Protein AF-0000000075406454 (afdb_homodimer)

Foldseek 3Di:
DLVVVLCVLLVVLVVLVVCQVVPPPDPDPRDPVSVVSNVVSVVVNVVSVVVVVVVCVVFFWDWDADLVRVLVVVLVVLLDDAAKEWEEAPPVSCPDPSSLVSLLVCLLVLRYEYEYADDDPSNVVSVVSHYHYFHCVVVVDDDPWTKMWGNPPDQFIKMWTWDDDPNIITIGMDTPPPDCPVVVVNVVRVVRSVVRVVVVVVVVVVPPDPD/DLVVVLCVLLVVLVVLVVCQVVPPPPPDPQDPVSVVSNVVSVVVNVVSVVVVVVVCVVFFWDWDADLVRVLVVVLVVLLDDAAKEWEEAAPVSCPDPSSLVSLLVCLLVLRYEYEYADDDPSNVVSVVSHYHYFHCVVVVDDDPWTKMWGNPPDQFIKMWTWDDDPNIIIIGMDTPPPDCPVVVVNVVRVVRSVVRVVVVVVVVVVPPDPD

Solvent-accessible surface area (backbone atoms only — not comparable to full-atom values): 22597 Å² total; per-residue (Å²): 111,65,54,62,49,42,49,50,45,44,52,49,35,49,51,49,50,48,46,53,57,65,69,41,59,91,84,64,71,78,50,70,65,57,51,48,51,49,50,50,40,49,49,50,49,49,48,49,49,48,49,54,40,48,53,47,59,68,65,47,54,47,73,32,92,43,72,65,50,46,41,54,48,49,46,58,56,67,64,47,76,63,29,33,39,40,37,40,66,73,64,77,74,50,85,37,70,67,44,44,49,53,51,45,54,33,5,57,68,59,25,30,34,39,37,26,36,60,90,48,73,66,55,54,55,31,37,75,43,45,21,46,78,39,65,42,53,89,61,77,55,82,67,79,54,34,37,36,34,35,25,57,97,45,84,79,16,32,29,38,34,55,43,70,55,96,87,34,40,31,34,39,70,36,41,50,90,76,40,71,55,32,43,43,51,50,36,44,50,49,51,52,52,43,50,49,50,52,54,52,51,52,56,51,60,68,64,50,75,86,120,112,64,50,64,50,41,48,50,45,43,51,50,36,48,50,48,48,48,46,54,57,66,70,41,59,90,84,63,70,78,50,71,64,57,51,48,52,50,50,50,38,49,48,50,48,50,50,47,50,50,50,53,40,47,51,47,58,69,65,48,55,47,75,32,91,44,68,64,49,45,42,53,48,49,46,59,56,68,63,49,74,64,29,31,40,38,39,39,64,75,63,78,75,49,86,37,71,68,46,45,50,52,50,44,54,33,6,58,67,61,23,30,32,40,37,26,37,59,90,49,73,66,55,53,55,32,37,74,43,44,21,46,77,37,64,43,54,87,61,77,57,84,67,77,56,34,36,36,33,34,27,58,96,46,84,79,16,33,30,39,35,55,43,73,55,95,87,33,40,31,33,38,70,36,41,52,89,76,41,71,54,31,43,42,52,50,37,43,52,49,50,52,53,43,50,50,52,53,55,53,52,54,55,52,60,68,64,50,74,89,120

pLDDT: mean 78.6, std 18.62, range [38.84, 98.31]

Radius of gyration: 27.61 Å; Cα contacts (8 Å, |Δi|>4): 567; chains: 2; bounding box: 60×100×62 Å

Structure (mmCIF, N/CA/C/O backbone):
data_AF-0000000075406454-model_v1
#
loop_
_entity.id
_entity.type
_entity.pdbx_description
1 polymer 'Uncharacterized protein'
#
loop_
_atom_site.group_PDB
_atom_site.id
_atom_site.type_symbol
_atom_site.label_atom_id
_atom_site.label_alt_id
_atom_site.label_comp_id
_atom_site.label_asym_id
_atom_site.label_entity_id
_atom_site.label_seq_id
_atom_site.pdbx_PDB_ins_code
_atom_site.Cartn_x
_atom_site.Cartn_y
_atom_site.Cartn_z
_atom_site.occupancy
_atom_site.B_iso_or_equiv
_atom_site.auth_seq_id
_atom_site.auth_comp_id
_atom_site.auth_asym_id
_atom_site.auth_atom_id
_atom_site.pdbx_PDB_model_num
ATOM 1 N N . MET A 1 1 ? -9.602 -12.133 -12.688 1 39.09 1 MET A N 1
ATOM 2 C CA . MET A 1 1 ? -10 -12.445 -14.055 1 39.09 1 MET A CA 1
ATOM 3 C C . MET A 1 1 ? -9.297 -13.703 -14.555 1 39.09 1 MET A C 1
ATOM 5 O O . MET A 1 1 ? -9.938 -14.586 -15.133 1 39.09 1 MET A O 1
ATOM 9 N N . LEU A 1 2 ? -8.102 -13.828 -14.031 1 38.84 2 LEU A N 1
ATOM 10 C CA . LEU A 1 2 ? -7.332 -14.961 -14.547 1 38.84 2 LEU A CA 1
ATOM 11 C C . LEU A 1 2 ? -7.789 -16.266 -13.906 1 38.84 2 LEU A C 1
ATOM 13 O O . LEU A 1 2 ? -7.949 -17.281 -14.602 1 38.84 2 LEU A O 1
ATOM 17 N N . PHE A 1 3 ? -8.148 -16.203 -12.664 1 39.97 3 PHE A N 1
ATOM 18 C CA . PHE A 1 3 ? -8.555 -17.422 -11.961 1 39.97 3 PHE A CA 1
ATOM 19 C C . PHE A 1 3 ? -9.883 -17.938 -12.492 1 39.97 3 PHE A C 1
ATOM 21 O O . PHE A 1 3 ? -10.031 -19.141 -12.734 1 39.97 3 PHE A O 1
ATOM 28 N N . MET A 1 4 ? -10.766 -16.984 -12.531 1 40.62 4 MET A N 1
ATOM 29 C CA . MET A 1 4 ? -12.031 -17.438 -13.094 1 40.62 4 MET A CA 1
ATOM 30 C C . MET A 1 4 ? -11.836 -18.047 -14.477 1 40.62 4 MET A C 1
ATOM 32 O O . MET A 1 4 ? -12.484 -19.031 -14.828 1 40.62 4 MET A O 1
ATOM 36 N N . ASN A 1 5 ? -10.898 -17.391 -15.07 1 42.88 5 ASN A N 1
ATOM 37 C CA . ASN A 1 5 ? -10.633 -17.922 -16.406 1 42.88 5 ASN A CA 1
ATOM 38 C C . ASN A 1 5 ? -9.93 -19.266 -16.328 1 42.88 5 ASN A C 1
ATOM 40 O O . ASN A 1 5 ? -10.227 -20.172 -17.125 1 42.88 5 ASN A O 1
ATOM 44 N N . LEU A 1 6 ? -9.195 -19.328 -15.25 1 43.75 6 LEU A N 1
ATOM 45 C CA . LEU A 1 6 ? -8.453 -20.578 -15.109 1 43.75 6 LEU A CA 1
ATOM 46 C C . LEU A 1 6 ? -9.359 -21.703 -14.625 1 43.75 6 LEU A C 1
ATOM 48 O O . LEU A 1 6 ? -9.297 -22.828 -15.141 1 43.75 6 LEU A O 1
ATOM 52 N N . LEU A 1 7 ? -10.133 -21.375 -13.625 1 44.94 7 LEU A N 1
ATOM 53 C CA . LEU A 1 7 ? -11.109 -22.344 -13.148 1 44.94 7 LEU A CA 1
ATOM 54 C C . LEU A 1 7 ? -12.047 -22.766 -14.281 1 44.94 7 LEU A C 1
ATOM 56 O O . LEU A 1 7 ? -12.391 -23.938 -14.398 1 44.94 7 LEU A O 1
ATOM 60 N N . SER A 1 8 ? -12.383 -21.797 -14.906 1 46.22 8 SER A N 1
ATOM 61 C CA . SER A 1 8 ? -13.234 -22.078 -16.047 1 46.22 8 SER A CA 1
ATOM 62 C C . SER A 1 8 ? -12.508 -22.953 -17.062 1 46.22 8 SER A C 1
ATOM 64 O O . SER A 1 8 ? -13.102 -23.875 -17.641 1 46.22 8 SER A O 1
ATOM 66 N N . VAL A 1 9 ? -11.258 -22.641 -17.078 1 46.31 9 VAL A N 1
ATOM 67 C CA . VAL A 1 9 ? -10.492 -23.406 -18.062 1 46.31 9 VAL A CA 1
ATOM 68 C C . VAL A 1 9 ? -10.227 -24.812 -17.547 1 46.31 9 VAL A C 1
ATOM 70 O O . VAL A 1 9 ? -10.422 -25.797 -18.266 1 46.31 9 VAL A O 1
ATOM 73 N N . TYR A 1 10 ? -9.906 -24.859 -16.281 1 48.5 10 TYR A N 1
ATOM 74 C CA . TYR A 1 10 ? -9.625 -26.172 -15.734 1 48.5 10 TYR A CA 1
ATOM 75 C C . TYR A 1 10 ? -10.898 -27 -15.609 1 48.5 10 TYR A C 1
ATOM 77 O O . TYR A 1 10 ? -10.898 -28.203 -15.898 1 48.5 10 TYR A O 1
ATOM 85 N N . GLY A 1 11 ? -11.852 -26.359 -15.055 1 46.59 11 GLY A N 1
ATOM 86 C CA . GLY A 1 11 ? -13.133 -27.062 -15.031 1 46.59 11 GLY A CA 1
ATOM 87 C C . GLY A 1 11 ? -13.562 -27.547 -16.406 1 46.59 11 GLY A C 1
ATOM 88 O O . GLY A 1 11 ? -14.047 -28.672 -16.531 1 46.59 11 GLY A O 1
ATOM 89 N N . SER A 1 12 ? -13.367 -26.688 -17.328 1 46.75 12 SER A N 1
ATOM 90 C CA . SER A 1 12 ? -13.742 -27.047 -18.688 1 46.75 12 SER A CA 1
ATOM 91 C C . SER A 1 12 ? -12.891 -28.203 -19.203 1 46.75 12 SER A C 1
ATOM 93 O O . SER A 1 12 ? -13.406 -29.125 -19.844 1 46.75 12 SER A O 1
ATOM 95 N N . VAL A 1 13 ? -11.672 -28.188 -18.797 1 49.03 13 VAL A N 1
ATOM 96 C CA . VAL A 1 13 ? -10.781 -29.234 -19.266 1 49.03 13 VAL A CA 1
ATOM 97 C C . VAL A 1 13 ? -11.102 -30.547 -18.531 1 49.03 13 VAL A C 1
ATOM 99 O O . VAL A 1 13 ? -11.148 -31.609 -19.156 1 49.03 13 VAL A O 1
ATOM 102 N N . ALA A 1 14 ? -11.328 -30.469 -17.312 1 49.47 14 ALA A N 1
ATOM 103 C CA . ALA A 1 14 ? -11.664 -31.656 -16.531 1 49.47 14 ALA A CA 1
ATOM 104 C C . ALA A 1 14 ? -13 -32.25 -16.984 1 49.47 14 ALA A C 1
ATOM 106 O O . ALA A 1 14 ? -13.148 -33.469 -17.094 1 49.47 14 ALA A O 1
ATOM 107 N N . SER A 1 15 ? -13.922 -31.391 -17.156 1 48.19 15 SER A N 1
ATOM 108 C CA . SER A 1 15 ? -15.203 -31.844 -17.672 1 48.19 15 SER A CA 1
ATOM 109 C C . SER A 1 15 ? -15.047 -32.531 -19.031 1 48.19 15 SER A C 1
ATOM 111 O O . SER A 1 15 ? -15.664 -33.562 -19.281 1 48.19 15 SER A O 1
ATOM 113 N N . LEU A 1 16 ? -14.203 -31.953 -19.781 1 47.03 16 LEU A N 1
ATOM 114 C CA . LEU A 1 16 ? -13.969 -32.531 -21.094 1 47.03 16 LEU A CA 1
ATOM 115 C C . LEU A 1 16 ? -13.25 -33.875 -20.969 1 47.03 16 LEU A C 1
ATOM 117 O O . LEU A 1 16 ? -13.586 -34.844 -21.672 1 47.03 16 LEU A O 1
ATOM 121 N N . ALA A 1 17 ? -12.352 -33.875 -20.078 1 49.5 17 ALA A N 1
ATOM 122 C CA . ALA A 1 17 ? -11.625 -35.125 -19.875 1 49.5 17 ALA A CA 1
ATOM 123 C C . ALA A 1 17 ? -12.539 -36.188 -19.297 1 49.5 17 ALA A C 1
ATOM 125 O O . ALA A 1 17 ? -12.492 -37.344 -19.719 1 49.5 17 ALA A O 1
ATOM 126 N N . GLY A 1 18 ? -13.336 -35.875 -18.359 1 47.28 18 GLY A N 1
ATOM 127 C CA . GLY A 1 18 ? -14.297 -36.812 -17.812 1 47.28 18 GLY A CA 1
ATOM 128 C C . GLY A 1 18 ? -15.305 -37.312 -18.828 1 47.28 18 GLY A C 1
ATOM 129 O O . GLY A 1 18 ? -15.609 -38.5 -18.875 1 47.28 18 GLY A O 1
ATOM 130 N N . LEU A 1 19 ? -15.875 -36.344 -19.531 1 47.38 19 LEU A N 1
ATOM 131 C CA . LEU A 1 19 ? -16.812 -36.719 -20.578 1 47.38 19 LEU A CA 1
ATOM 132 C C . LEU A 1 19 ? -16.141 -37.656 -21.578 1 47.38 19 LEU A C 1
ATOM 134 O O . LEU A 1 19 ? -16.75 -38.625 -22.031 1 47.38 19 LEU A O 1
ATOM 138 N N . ALA A 1 20 ? -14.984 -37.312 -21.828 1 46.97 20 ALA A N 1
ATOM 139 C CA . ALA A 1 20 ? -14.281 -38.156 -22.797 1 46.97 20 ALA A CA 1
ATOM 140 C C . ALA A 1 20 ? -14.086 -39.562 -22.25 1 46.97 20 ALA A C 1
ATOM 142 O O . ALA A 1 20 ? -14.219 -40.531 -22.984 1 46.97 20 ALA A O 1
ATOM 143 N N . ILE A 1 21 ? -13.938 -39.625 -21.016 1 49.31 21 ILE A N 1
ATOM 144 C CA . ILE A 1 21 ? -13.742 -40.938 -20.422 1 49.31 21 ILE A CA 1
ATOM 145 C C . ILE A 1 21 ? -15.086 -41.656 -20.312 1 49.31 21 ILE A C 1
ATOM 147 O O . ILE A 1 21 ? -15.18 -42.844 -20.562 1 49.31 21 ILE A O 1
ATOM 151 N N . THR A 1 22 ? -16.094 -40.875 -19.891 1 46.28 22 THR A N 1
ATOM 152 C CA . THR A 1 22 ? -17.391 -41.5 -19.672 1 46.28 22 THR A CA 1
ATOM 153 C C . THR A 1 22 ? -18.016 -41.938 -21 1 46.28 22 THR A C 1
ATOM 155 O O . THR A 1 22 ? -18.703 -42.969 -21.078 1 46.28 22 THR A O 1
ATOM 158 N N . PHE A 1 23 ? -18.031 -40.969 -21.875 1 46.34 23 PHE A N 1
ATOM 159 C CA . PHE A 1 23 ? -18.672 -41.312 -23.141 1 46.34 23 PHE A CA 1
ATOM 160 C C . PHE A 1 23 ? -17.828 -42.344 -23.922 1 46.34 23 PHE A C 1
ATOM 162 O O . PHE A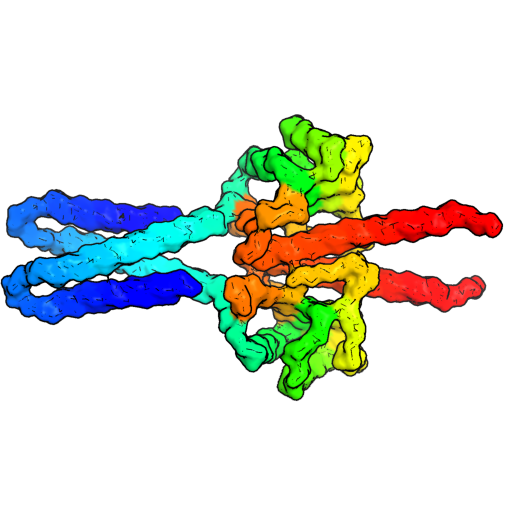 1 23 ? -18.203 -42.75 -25.016 1 46.34 23 PHE A O 1
ATOM 169 N N . ARG A 1 24 ? -16.703 -42.5 -23.375 1 46.84 24 ARG A N 1
ATOM 170 C CA . ARG A 1 24 ? -15.953 -43.5 -24.125 1 46.84 24 ARG A CA 1
ATOM 171 C C . ARG A 1 24 ? -16.562 -44.875 -23.953 1 46.84 24 ARG A C 1
ATOM 173 O O . ARG A 1 24 ? -16.891 -45.281 -22.828 1 46.84 24 ARG A O 1
ATOM 180 N N . GLU A 1 25 ? -17.281 -45.375 -24.922 1 44.94 25 GLU A N 1
ATOM 181 C CA . GLU A 1 25 ? -17.703 -46.781 -25 1 44.94 25 GLU A CA 1
ATOM 182 C C . GLU A 1 25 ? -16.625 -47.719 -24.484 1 44.94 25 GLU A C 1
ATOM 184 O O . GLU A 1 25 ? -15.43 -47.469 -24.703 1 44.94 25 GLU A O 1
ATOM 189 N N . GLN A 1 26 ? -16.781 -48.562 -23.578 1 43.31 26 GLN A N 1
ATOM 190 C CA . GLN A 1 26 ? -16.047 -49.719 -23.125 1 43.31 26 GLN A CA 1
ATOM 191 C C . GLN A 1 26 ? -15.555 -50.562 -24.297 1 43.31 26 GLN A C 1
ATOM 193 O O . GLN A 1 26 ? -16.344 -51 -25.141 1 43.31 26 GLN A O 1
ATOM 198 N N . GLY A 1 27 ? -14.32 -50.438 -24.703 1 52.94 27 GLY A N 1
ATOM 199 C CA . GLY A 1 27 ? -13.648 -51.25 -25.703 1 52.94 27 GLY A CA 1
ATOM 200 C C . GLY A 1 27 ? -13.023 -50.438 -26.828 1 52.94 27 GLY A C 1
ATOM 201 O O . GLY A 1 27 ? -12.266 -50.969 -27.625 1 52.94 27 GLY A O 1
ATOM 202 N N . LYS A 1 28 ? -13.75 -49.281 -27.266 1 56.53 28 LYS A N 1
ATOM 203 C CA . LYS A 1 28 ? -13.227 -48.625 -28.453 1 56.53 28 LYS A CA 1
ATOM 204 C C . LYS A 1 28 ? -12.062 -47.688 -28.094 1 56.53 28 LYS A C 1
ATOM 206 O O . LYS A 1 28 ? -12.117 -47 -27.094 1 56.53 28 LYS A O 1
ATOM 211 N N . PRO A 1 29 ? -10.945 -47.906 -28.688 1 54.34 29 PRO A N 1
ATOM 212 C CA . PRO A 1 29 ? -9.75 -47.062 -28.469 1 54.34 29 PRO A CA 1
ATOM 213 C C . PRO A 1 29 ? -10.016 -45.594 -28.625 1 54.34 29 PRO A C 1
ATOM 215 O O . PRO A 1 29 ? -11.008 -45.188 -29.25 1 54.34 29 PRO A O 1
ATOM 218 N N . PHE A 1 30 ? -9.508 -44.781 -27.891 1 55.56 30 PHE A N 1
ATOM 219 C CA . PHE A 1 30 ? -9.594 -43.344 -28.031 1 55.56 30 PHE A CA 1
ATOM 220 C C . PHE A 1 30 ? -9.398 -42.938 -29.484 1 55.56 30 PHE A C 1
ATOM 222 O O . PHE A 1 30 ? -8.5 -43.406 -30.172 1 55.56 30 PHE A O 1
ATOM 229 N N . SER A 1 31 ? -10.664 -42.438 -30.062 1 56.88 31 SER A N 1
ATOM 230 C CA . SER A 1 31 ? -10.461 -41.906 -31.406 1 56.88 31 SER A CA 1
ATOM 231 C C . SER A 1 31 ? -9.328 -40.875 -31.406 1 56.88 31 SER A C 1
ATOM 233 O O . SER A 1 31 ? -8.969 -40.344 -30.359 1 56.88 31 SER A O 1
ATOM 235 N N . SER A 1 32 ? -8.68 -40.75 -32.469 1 59.66 32 SER A N 1
ATOM 236 C CA . SER A 1 32 ? -7.574 -39.812 -32.656 1 59.66 32 SER A CA 1
ATOM 237 C C . SER A 1 32 ? -7.984 -38.375 -32.281 1 59.66 32 SER A C 1
ATOM 239 O O . SER A 1 32 ? -7.199 -37.625 -31.719 1 59.66 32 SER A O 1
ATOM 241 N N . LEU A 1 33 ? -9.289 -38.094 -32.531 1 59.44 33 LEU A N 1
ATOM 242 C CA . LEU A 1 33 ? -9.766 -36.719 -32.25 1 59.44 33 LEU A CA 1
ATOM 243 C C . LEU A 1 33 ? -9.914 -36.5 -30.766 1 59.44 33 LEU A C 1
ATOM 245 O O . LEU A 1 33 ? -9.57 -35.406 -30.266 1 59.44 33 LEU A O 1
ATOM 249 N N . GLU A 1 34 ? -10.383 -37.531 -30.188 1 59.41 34 GLU A N 1
ATOM 250 C CA . GLU A 1 34 ? -10.547 -37.406 -28.734 1 59.41 34 GLU A CA 1
ATOM 251 C C . GLU A 1 34 ? -9.195 -37.25 -28.047 1 59.41 34 GLU A C 1
ATOM 253 O O . GLU A 1 34 ? -9.055 -36.438 -27.125 1 59.41 34 GLU A O 1
ATOM 258 N N . LEU A 1 35 ? -8.266 -38 -28.547 1 60.62 35 LEU A N 1
ATOM 259 C CA . LEU A 1 35 ? -6.922 -37.906 -27.984 1 60.62 35 LEU A CA 1
ATOM 260 C C . LEU A 1 35 ? -6.324 -36.531 -28.219 1 60.62 35 LEU A C 1
ATOM 262 O O . LEU A 1 35 ? -5.68 -35.969 -27.328 1 60.62 35 LEU A O 1
ATOM 266 N N . ALA A 1 36 ? -6.715 -35.969 -29.359 1 59.19 36 ALA A N 1
ATOM 267 C CA . ALA A 1 36 ? -6.203 -34.625 -29.703 1 59.19 36 ALA A CA 1
ATOM 268 C C . ALA A 1 36 ? -6.805 -33.562 -28.797 1 59.19 36 ALA A C 1
ATOM 270 O O . ALA A 1 36 ? -6.098 -32.656 -28.344 1 59.19 36 ALA A O 1
ATOM 271 N N . LEU A 1 37 ? -7.969 -33.719 -28.5 1 59.19 37 LEU A N 1
ATOM 272 C CA . LEU A 1 37 ? -8.648 -32.75 -27.656 1 59.19 37 LEU A CA 1
ATOM 273 C C . LEU A 1 37 ? -8.133 -32.812 -26.234 1 59.19 37 LEU A C 1
ATOM 275 O O . LEU A 1 37 ? -7.961 -31.781 -25.578 1 59.19 37 LEU A O 1
ATOM 279 N N . TYR A 1 38 ? -7.812 -34 -25.875 1 59.94 38 TYR A N 1
ATOM 280 C CA . TYR A 1 38 ? -7.258 -34.156 -24.531 1 59.94 38 TYR A CA 1
ATOM 281 C C . TYR A 1 38 ? -5.859 -33.562 -24.453 1 59.94 38 TYR A C 1
ATOM 283 O O . TYR A 1 38 ? -5.508 -32.938 -23.453 1 59.94 38 TYR A O 1
ATOM 291 N N . ILE A 1 39 ? -5.141 -33.656 -25.469 1 63.12 39 ILE A N 1
ATOM 292 C CA . ILE A 1 39 ? -3.787 -33.125 -25.5 1 63.12 39 ILE A CA 1
ATOM 293 C C . ILE A 1 39 ? -3.848 -31.594 -25.484 1 63.12 39 ILE A C 1
ATOM 295 O O . ILE A 1 39 ? -3.109 -30.938 -24.75 1 63.12 39 ILE A O 1
ATOM 299 N N . VAL A 1 40 ? -4.82 -31.062 -26.188 1 59.53 40 VAL A N 1
ATOM 300 C CA . VAL A 1 40 ? -4.953 -29.625 -26.25 1 59.53 40 VAL A CA 1
ATOM 301 C C . VAL A 1 40 ? -5.398 -29.078 -24.906 1 59.53 40 VAL A C 1
ATOM 303 O O . VAL A 1 40 ? -4.871 -28.062 -24.422 1 59.53 40 VAL A O 1
ATOM 306 N N . ALA A 1 41 ? -6.309 -29.797 -24.375 1 58.91 41 ALA A N 1
ATOM 307 C CA . ALA A 1 41 ? -6.777 -29.391 -23.062 1 58.91 41 ALA A CA 1
ATOM 308 C C . ALA A 1 41 ? -5.652 -29.453 -22.031 1 58.91 41 ALA A C 1
ATOM 310 O O . ALA A 1 41 ? -5.504 -28.547 -21.203 1 58.91 41 ALA A O 1
ATOM 311 N N . GLY A 1 42 ? -4.902 -30.531 -22.156 1 60.62 42 GLY A N 1
ATOM 312 C CA . GLY A 1 42 ? -3.758 -30.656 -21.266 1 60.62 42 GLY A CA 1
ATOM 313 C C . GLY A 1 42 ? -2.727 -29.562 -21.453 1 60.62 42 GLY A C 1
ATOM 314 O O . GLY A 1 42 ? -2.215 -29 -20.484 1 60.62 42 GLY A O 1
ATOM 315 N N . MET A 1 43 ? -2.516 -29.188 -22.688 1 62.22 43 MET A N 1
ATOM 316 C CA . MET A 1 43 ? -1.542 -28.141 -23 1 62.22 43 MET A CA 1
ATOM 317 C C . MET A 1 43 ? -2.018 -26.781 -22.5 1 62.22 43 MET A C 1
ATOM 319 O O . MET A 1 43 ? -1.229 -26.016 -21.969 1 62.22 43 MET A O 1
ATOM 323 N N . LEU A 1 44 ? -3.256 -26.578 -22.609 1 59.78 44 LEU A N 1
ATOM 324 C CA . LEU A 1 44 ? -3.797 -25.297 -22.156 1 59.78 44 LEU A CA 1
ATOM 325 C C . LEU A 1 44 ? -3.748 -25.188 -20.641 1 59.78 44 LEU A C 1
ATOM 327 O O . LEU A 1 44 ? -3.426 -24.125 -20.109 1 59.78 44 LEU A O 1
ATOM 331 N N . THR A 1 45 ? -4.066 -26.281 -20.078 1 62.72 45 THR A N 1
ATOM 332 C CA . THR A 1 45 ? -3.973 -26.281 -18.625 1 62.72 45 THR A CA 1
ATOM 333 C C . THR A 1 45 ? -2.527 -26.078 -18.172 1 62.72 45 THR A C 1
ATOM 335 O O . THR A 1 45 ? -2.27 -25.375 -17.203 1 62.72 45 THR A O 1
ATOM 338 N N . LEU A 1 46 ? -1.675 -26.703 -18.969 1 61.75 46 LEU A N 1
ATOM 339 C CA . LEU A 1 46 ? -0.258 -26.547 -18.656 1 61.75 46 LEU A CA 1
ATOM 340 C C . LEU A 1 46 ? 0.187 -25.094 -18.844 1 61.75 46 LEU A C 1
ATOM 342 O O . LEU A 1 46 ? 0.888 -24.547 -18 1 61.75 46 LEU A O 1
ATOM 346 N N . LEU A 1 47 ? -0.245 -24.531 -19.875 1 61.72 47 LEU A N 1
ATOM 347 C CA . LEU A 1 47 ? 0.111 -23.141 -20.141 1 61.72 47 LEU A CA 1
ATOM 348 C C . LEU A 1 47 ? -0.44 -22.219 -19.062 1 61.72 47 LEU A C 1
ATOM 350 O O . LEU A 1 47 ? 0.258 -21.312 -18.609 1 61.72 47 LEU A O 1
ATOM 354 N N . TRP A 1 48 ? -1.562 -22.453 -18.734 1 61.97 48 TRP A N 1
ATOM 355 C CA . TRP A 1 48 ? -2.193 -21.641 -17.688 1 61.97 48 TRP A CA 1
ATOM 356 C C . TRP A 1 48 ? -1.485 -21.812 -16.359 1 61.97 48 TRP A C 1
ATOM 358 O O . TRP A 1 48 ? -1.289 -20.844 -15.617 1 61.97 48 TRP A O 1
ATOM 368 N N . SER A 1 49 ? -1.149 -23.016 -16.172 1 60.25 49 SER A N 1
ATOM 369 C CA . SER A 1 49 ? -0.411 -23.297 -14.945 1 60.25 49 SER A CA 1
ATOM 370 C C . SER A 1 49 ? 0.929 -22.562 -14.93 1 60.25 49 SER A C 1
ATOM 372 O O . SER A 1 49 ? 1.324 -22 -13.906 1 60.25 49 SER A O 1
ATOM 374 N N . ILE A 1 50 ? 1.462 -22.5 -16.078 1 61.03 50 ILE A N 1
ATOM 375 C CA . ILE A 1 50 ? 2.742 -21.812 -16.203 1 61.03 50 ILE A CA 1
ATOM 376 C C . ILE A 1 50 ? 2.551 -20.328 -15.969 1 61.03 50 ILE A C 1
ATOM 378 O O . ILE A 1 50 ? 3.32 -19.703 -15.234 1 61.03 50 ILE A O 1
ATOM 382 N N . MET A 1 51 ? 1.554 -19.844 -16.469 1 59.59 51 MET A N 1
ATOM 383 C CA . MET A 1 51 ? 1.303 -18.406 -16.344 1 59.59 51 MET A CA 1
ATOM 384 C C . MET A 1 51 ? 0.951 -18.047 -14.906 1 59.59 51 MET A C 1
ATOM 386 O O . MET A 1 51 ? 1.424 -17.031 -14.383 1 59.59 51 MET A O 1
ATOM 390 N N . ALA A 1 52 ? 0.156 -18.781 -14.352 1 57.84 52 ALA A N 1
ATOM 391 C CA . ALA A 1 52 ? -0.213 -18.562 -12.961 1 57.84 52 ALA A CA 1
ATOM 392 C C . ALA A 1 52 ? 1.007 -18.656 -12.047 1 57.84 52 ALA A C 1
ATOM 394 O O . ALA A 1 52 ? 1.161 -17.859 -11.117 1 57.84 52 ALA A O 1
ATOM 395 N N . PHE A 1 53 ? 1.842 -19.516 -12.516 1 56.16 53 PHE A N 1
ATOM 396 C CA . PHE A 1 53 ? 3.088 -19.719 -11.789 1 56.16 53 PHE A CA 1
ATOM 397 C C . PHE A 1 53 ? 4.004 -18.5 -11.938 1 56.16 53 PHE A C 1
ATOM 399 O O . PHE A 1 53 ? 4.566 -18.016 -10.961 1 56.16 53 PHE A O 1
ATOM 406 N N . ARG A 1 54 ? 4.008 -18.156 -13.016 1 57.44 54 ARG A N 1
ATOM 407 C CA . ARG A 1 54 ? 4.828 -16.984 -13.297 1 57.44 54 ARG A CA 1
ATOM 408 C C . ARG A 1 54 ? 4.312 -15.758 -12.547 1 57.44 54 ARG A C 1
ATOM 410 O O . ARG A 1 54 ? 5.098 -14.992 -11.984 1 57.44 54 ARG A O 1
ATOM 417 N N . SER A 1 55 ? 3.111 -15.602 -12.57 1 57.09 55 SER A N 1
ATOM 418 C CA . SER A 1 55 ? 2.51 -14.469 -11.883 1 57.09 55 SER A CA 1
ATOM 419 C C . SER A 1 55 ? 2.725 -14.555 -10.375 1 57.09 55 SER A C 1
ATOM 421 O O . SER A 1 55 ? 3.023 -13.547 -9.727 1 57.09 55 SER A O 1
ATOM 423 N N . TYR A 1 56 ? 2.568 -15.719 -9.945 1 56.78 56 TYR A N 1
ATOM 424 C CA . TYR A 1 56 ? 2.783 -15.953 -8.523 1 56.78 56 TYR A CA 1
ATOM 425 C C . TYR A 1 56 ? 4.234 -15.695 -8.141 1 56.78 56 TYR A C 1
ATOM 427 O O . TYR A 1 56 ? 4.508 -15.031 -7.137 1 56.78 56 TYR A O 1
ATOM 435 N N . TYR A 1 57 ? 5.027 -16.203 -8.969 1 57.12 57 TYR A N 1
ATOM 436 C CA . TYR A 1 57 ? 6.449 -16.062 -8.672 1 57.12 57 TYR A CA 1
ATOM 437 C C . TYR A 1 57 ? 6.895 -14.609 -8.82 1 57.12 57 TYR A C 1
ATOM 439 O O . TYR A 1 57 ? 7.734 -14.133 -8.055 1 57.12 57 TYR A O 1
ATOM 447 N N . LYS A 1 58 ? 6.316 -14.039 -9.711 1 57.66 58 LYS A N 1
ATOM 448 C CA . LYS A 1 58 ? 6.688 -12.641 -9.953 1 57.66 58 LYS A CA 1
ATOM 449 C C . LYS A 1 58 ? 6.242 -11.75 -8.797 1 57.66 58 LYS A C 1
ATOM 451 O O . LYS A 1 58 ? 6.93 -10.789 -8.453 1 57.66 58 LYS A O 1
ATOM 456 N N . ASN A 1 59 ? 5.219 -12.133 -8.188 1 60.25 59 ASN A N 1
ATOM 457 C CA . ASN A 1 59 ? 4.676 -11.281 -7.133 1 60.25 59 ASN A CA 1
ATOM 458 C C . ASN A 1 59 ? 5.051 -11.797 -5.746 1 60.25 59 ASN A C 1
ATOM 460 O O . ASN A 1 59 ? 4.566 -11.273 -4.738 1 60.25 59 ASN A O 1
ATOM 464 N N . ARG A 1 60 ? 5.984 -12.789 -5.828 1 65.12 60 ARG A N 1
ATOM 465 C CA . ARG A 1 60 ? 6.391 -13.367 -4.547 1 65.12 60 ARG A CA 1
ATOM 466 C C . ARG A 1 60 ? 7.355 -12.445 -3.814 1 65.12 60 ARG A C 1
ATOM 468 O O . ARG A 1 60 ? 8.281 -11.898 -4.418 1 65.12 60 ARG A O 1
ATOM 475 N N . PRO A 1 61 ? 7 -12.305 -2.57 1 74.19 61 PRO A N 1
ATOM 476 C CA . PRO A 1 61 ? 7.941 -11.516 -1.777 1 74.19 61 PRO A CA 1
ATOM 477 C C . PRO A 1 61 ? 9.289 -12.211 -1.591 1 74.19 61 PRO A C 1
ATOM 479 O O . PRO A 1 61 ? 9.375 -13.438 -1.686 1 74.19 61 PRO A O 1
ATOM 482 N N . HIS A 1 62 ? 10.297 -11.492 -1.561 1 79.06 62 HIS A N 1
ATOM 483 C CA . HIS A 1 62 ? 11.633 -12.016 -1.271 1 79.06 62 HIS A CA 1
ATOM 484 C C . HIS A 1 62 ? 11.82 -12.25 0.224 1 79.06 62 HIS A C 1
ATOM 486 O O . HIS A 1 62 ? 11.672 -11.328 1.026 1 79.06 62 HIS A O 1
ATOM 492 N N . SER A 1 63 ? 11.992 -13.469 0.531 1 80.44 63 SER A N 1
ATOM 493 C CA . SER A 1 63 ? 12.219 -13.773 1.94 1 80.44 63 SER A CA 1
ATOM 494 C C . SER A 1 63 ? 13.703 -13.672 2.299 1 80.44 63 SER A C 1
ATOM 496 O O . SER A 1 63 ? 14.555 -14.219 1.6 1 80.44 63 SER A O 1
ATOM 498 N N . CYS A 1 64 ? 13.984 -12.852 3.225 1 80.44 64 CYS A N 1
ATOM 499 C CA . CYS A 1 64 ? 15.352 -12.703 3.729 1 80.44 64 CYS A CA 1
ATOM 500 C C . CYS A 1 64 ? 15.477 -13.273 5.137 1 80.44 64 CYS A C 1
ATOM 502 O O . CYS A 1 64 ? 14.828 -12.797 6.066 1 80.44 64 CYS A O 1
ATOM 504 N N . ARG A 1 65 ? 16.297 -14.242 5.332 1 78.38 65 ARG A N 1
ATOM 505 C CA . ARG A 1 65 ? 16.453 -14.914 6.617 1 78.38 65 ARG A CA 1
ATOM 506 C C . ARG A 1 65 ? 17.578 -14.281 7.441 1 78.38 65 ARG A C 1
ATOM 508 O O . ARG A 1 65 ? 17.547 -14.32 8.672 1 78.38 65 ARG A O 1
ATOM 515 N N . THR A 1 66 ? 18.469 -13.688 6.699 1 82.69 66 THR A N 1
ATOM 516 C CA . THR A 1 66 ? 19.625 -13.148 7.391 1 82.69 66 THR A CA 1
ATOM 517 C C . THR A 1 66 ? 19.797 -11.664 7.074 1 82.69 66 THR A C 1
ATOM 519 O O . THR A 1 66 ? 19.281 -11.172 6.066 1 82.69 66 THR A O 1
ATOM 522 N N . GLU A 1 67 ? 20.531 -11.078 7.883 1 82.94 67 GLU A N 1
ATOM 523 C CA . GLU A 1 67 ? 20.844 -9.664 7.684 1 82.94 67 GLU A CA 1
ATOM 524 C C . GLU A 1 67 ? 21.672 -9.453 6.426 1 82.94 67 GLU A C 1
ATOM 526 O O . GLU A 1 67 ? 21.531 -8.445 5.734 1 82.94 67 GLU A O 1
ATOM 531 N N . LYS A 1 68 ? 22.453 -10.422 6.211 1 85.38 68 LYS A N 1
ATOM 532 C CA . LYS A 1 68 ? 23.312 -10.336 5.027 1 85.38 68 LYS A CA 1
ATOM 533 C C . LYS A 1 68 ? 22.469 -10.352 3.75 1 85.38 68 LYS A C 1
ATOM 535 O O . LYS A 1 68 ? 22.781 -9.648 2.791 1 85.38 68 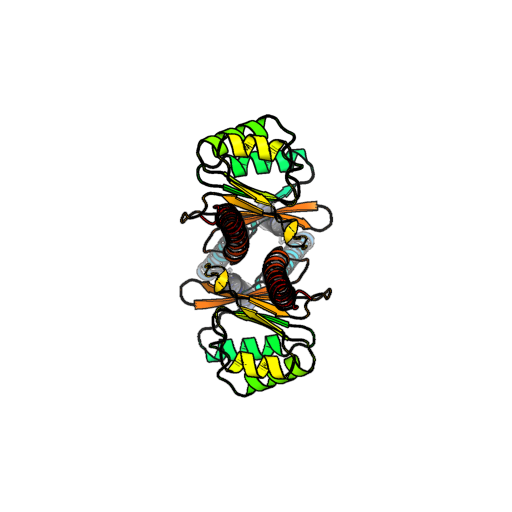LYS A O 1
ATOM 540 N N . GLN A 1 69 ? 21.484 -11.109 3.789 1 87.25 69 GLN A N 1
ATOM 541 C CA . GLN A 1 69 ? 20.609 -11.188 2.625 1 87.25 69 GLN A CA 1
ATOM 542 C C . GLN A 1 69 ? 19.844 -9.883 2.424 1 87.25 69 GLN A C 1
ATOM 544 O O . GLN A 1 69 ? 19.656 -9.438 1.289 1 87.25 69 GLN A O 1
ATOM 549 N N . ILE A 1 70 ? 19.438 -9.344 3.492 1 84.75 70 ILE A N 1
ATOM 550 C CA . ILE A 1 70 ? 18.734 -8.07 3.422 1 84.75 70 ILE A CA 1
ATOM 551 C C . ILE A 1 70 ? 19.656 -7.004 2.83 1 84.75 70 ILE A C 1
ATOM 553 O O . ILE A 1 70 ? 19.25 -6.242 1.947 1 84.75 70 ILE A O 1
ATOM 557 N N . LEU A 1 71 ? 20.844 -7.066 3.297 1 87.62 71 LEU A N 1
ATOM 558 C CA . LEU A 1 71 ? 21.828 -6.094 2.834 1 87.62 71 LEU A CA 1
ATOM 559 C C . LEU A 1 71 ? 22.094 -6.254 1.341 1 87.62 71 LEU A C 1
ATOM 561 O O . LEU A 1 71 ? 22.156 -5.266 0.606 1 87.62 71 LEU A O 1
ATOM 565 N N . LYS A 1 72 ? 22.328 -7.457 0.979 1 89.44 72 LYS A N 1
ATOM 566 C CA . LYS A 1 72 ? 22.562 -7.734 -0.432 1 89.44 72 LYS A CA 1
ATOM 567 C C . LYS A 1 72 ? 21.391 -7.277 -1.297 1 89.44 72 LYS A C 1
ATOM 569 O O . LYS A 1 72 ? 21.594 -6.703 -2.367 1 89.44 72 LYS A O 1
ATOM 574 N N . TYR A 1 73 ? 20.281 -7.52 -0.795 1 90 73 TYR A N 1
ATOM 575 C CA . TYR A 1 73 ? 19.078 -7.098 -1.517 1 90 73 TYR A CA 1
ATOM 576 C C . TYR A 1 73 ? 19.031 -5.578 -1.645 1 90 73 TYR A C 1
ATOM 578 O O . TYR A 1 73 ? 18.812 -5.051 -2.736 1 90 73 TYR A O 1
ATOM 586 N N . MET A 1 74 ? 19.188 -4.93 -0.566 1 90.19 74 MET A N 1
ATOM 587 C CA . MET A 1 74 ? 19.094 -3.473 -0.546 1 90.19 74 MET A CA 1
ATOM 588 C C . MET A 1 74 ? 20.156 -2.848 -1.442 1 90.19 74 MET A C 1
ATOM 590 O O . MET A 1 74 ? 19.875 -1.884 -2.16 1 90.19 74 MET A O 1
ATOM 594 N N . LEU A 1 75 ? 21.328 -3.385 -1.34 1 91.94 75 LEU A N 1
ATOM 595 C CA . LEU A 1 75 ? 22.406 -2.883 -2.186 1 91.94 75 LEU A CA 1
ATOM 596 C C . LEU A 1 75 ? 22.031 -2.98 -3.66 1 91.94 75 LEU A C 1
ATOM 598 O O . LEU A 1 75 ? 22.203 -2.021 -4.414 1 91.94 75 LEU A O 1
ATOM 602 N N . LYS A 1 76 ? 21.547 -4.102 -4.004 1 92 76 LYS A N 1
ATOM 603 C CA . LYS A 1 76 ? 21.109 -4.293 -5.383 1 92 76 LYS A CA 1
ATOM 604 C C . LYS A 1 76 ? 19.984 -3.324 -5.75 1 92 76 LYS A C 1
ATOM 606 O O . LYS A 1 76 ? 20 -2.74 -6.832 1 92 76 LYS A O 1
ATOM 611 N N . TRP A 1 77 ? 19.078 -3.123 -4.879 1 92.94 77 TRP A N 1
ATOM 612 C CA . TRP A 1 77 ? 17.891 -2.303 -5.094 1 92.94 77 TRP A CA 1
ATOM 613 C C . TRP A 1 77 ? 18.266 -0.833 -5.254 1 92.94 77 TRP A C 1
ATOM 615 O O . TRP A 1 77 ? 17.828 -0.174 -6.203 1 92.94 77 TRP A O 1
ATOM 625 N N . ILE A 1 78 ? 19.125 -0.328 -4.469 1 93.19 78 ILE A N 1
ATOM 626 C CA . ILE A 1 78 ? 19.422 1.1 -4.457 1 93.19 78 ILE A CA 1
ATOM 627 C C . ILE A 1 78 ? 20.469 1.418 -5.516 1 93.19 78 ILE A C 1
ATOM 629 O O . ILE A 1 78 ? 20.703 2.586 -5.84 1 93.19 78 ILE A O 1
ATOM 633 N N . SER A 1 79 ? 21.062 0.377 -5.98 1 93 79 SER A N 1
ATOM 634 C CA . SER A 1 79 ? 22.109 0.586 -6.988 1 93 79 SER A CA 1
ATOM 635 C C . SER A 1 79 ? 21.5 0.914 -8.344 1 93 79 SER A C 1
ATOM 637 O O . SER A 1 79 ? 22.203 1.336 -9.266 1 93 79 SER A O 1
ATOM 639 N N . HIS A 1 80 ? 20.203 0.731 -8.461 1 90.88 80 HIS A N 1
ATOM 640 C CA . HIS A 1 80 ? 19.531 1.124 -9.695 1 90.88 80 HIS A CA 1
ATOM 641 C C . HIS A 1 80 ? 19.734 2.609 -9.984 1 90.88 80 HIS A C 1
ATOM 643 O O . HIS A 1 80 ? 19.734 3.428 -9.062 1 90.88 80 HIS A O 1
ATOM 649 N N . PRO A 1 81 ? 19.875 2.863 -11.219 1 88.56 81 PRO A N 1
ATOM 650 C CA . PRO A 1 81 ? 20 4.289 -11.539 1 88.56 81 PRO A CA 1
ATOM 651 C C . PRO A 1 81 ? 18.703 5.055 -11.32 1 88.56 81 PRO A C 1
ATOM 653 O O . PRO A 1 81 ? 17.625 4.473 -11.367 1 88.56 81 PRO A O 1
ATOM 656 N N . GLY A 1 82 ? 18.906 6.383 -11.07 1 93.5 82 GLY A N 1
ATOM 657 C CA . GLY A 1 82 ? 17.75 7.238 -10.891 1 93.5 82 GLY A CA 1
ATOM 658 C C . GLY A 1 82 ? 17.516 7.652 -9.453 1 93.5 82 GLY A C 1
ATOM 659 O O . GLY A 1 82 ? 18.297 7.301 -8.57 1 93.5 82 GLY A O 1
ATOM 660 N N . ARG A 1 83 ? 16.516 8.336 -9.258 1 97.38 83 ARG A N 1
ATOM 661 C CA . ARG A 1 83 ? 16.203 8.906 -7.949 1 97.38 83 ARG A CA 1
ATOM 662 C C . ARG A 1 83 ? 15.648 7.84 -7.008 1 97.38 83 ARG A C 1
ATOM 664 O O . ARG A 1 83 ? 14.844 7 -7.418 1 97.38 83 ARG A O 1
ATOM 671 N N . ALA A 1 84 ? 16.094 7.879 -5.82 1 98 84 ALA A N 1
ATOM 672 C CA . ALA A 1 84 ? 15.656 6.922 -4.805 1 98 84 ALA A CA 1
ATOM 673 C C . ALA A 1 84 ? 15.148 7.641 -3.555 1 98 84 ALA A C 1
ATOM 675 O O . ALA A 1 84 ? 15.711 8.664 -3.156 1 98 84 ALA A O 1
ATOM 676 N N . VAL A 1 85 ? 14.102 7.121 -2.99 1 98.31 85 VAL A N 1
ATOM 677 C CA . VAL A 1 85 ? 13.578 7.586 -1.711 1 98.31 85 VAL A CA 1
ATOM 678 C C . VAL A 1 85 ? 13.547 6.43 -0.712 1 98.31 85 VAL A C 1
ATOM 680 O O . VAL A 1 85 ? 12.914 5.402 -0.959 1 98.31 85 VAL A O 1
ATOM 683 N N . ILE A 1 86 ? 14.258 6.598 0.381 1 97.44 86 ILE A N 1
ATOM 684 C CA . ILE A 1 86 ? 14.336 5.562 1.406 1 97.44 86 ILE A CA 1
ATOM 685 C C . ILE A 1 86 ? 13.562 6.004 2.646 1 97.44 86 ILE A C 1
ATOM 687 O O . ILE A 1 86 ? 13.914 6.996 3.285 1 97.44 86 ILE A O 1
ATOM 691 N N . PHE A 1 87 ? 12.531 5.348 2.922 1 97.75 87 PHE A N 1
ATOM 692 C CA . PHE A 1 87 ? 11.758 5.551 4.141 1 97.75 87 PHE A CA 1
ATOM 693 C C . PHE A 1 87 ? 12.117 4.504 5.191 1 97.75 87 PHE A C 1
ATOM 695 O O . PHE A 1 87 ? 11.781 3.328 5.043 1 97.75 87 PHE A O 1
ATOM 702 N N . THR A 1 88 ? 12.789 4.902 6.238 1 94.56 88 THR A N 1
ATOM 703 C CA . THR A 1 88 ? 13.375 3.973 7.199 1 94.56 88 THR A CA 1
ATOM 704 C C . THR A 1 88 ? 13.289 4.531 8.617 1 94.56 88 THR A C 1
ATOM 706 O O . THR A 1 88 ? 12.945 5.703 8.805 1 94.56 88 THR A O 1
ATOM 709 N N . ARG A 1 89 ? 13.461 3.646 9.562 1 91.44 89 ARG A N 1
ATOM 710 C CA . ARG A 1 89 ? 13.453 4.09 10.953 1 91.44 89 ARG A CA 1
ATOM 711 C C . ARG A 1 89 ? 14.812 4.641 11.359 1 91.44 89 ARG A C 1
ATOM 713 O O . ARG A 1 89 ? 14.898 5.742 11.906 1 91.44 89 ARG A O 1
ATOM 720 N N . ASP A 1 90 ? 15.883 3.852 11.016 1 88.44 90 ASP A N 1
ATOM 721 C CA . ASP A 1 90 ? 17.172 4.207 11.602 1 88.44 90 ASP A CA 1
ATOM 722 C C . ASP A 1 90 ? 18.312 3.854 10.656 1 88.44 90 ASP A C 1
ATOM 724 O O . ASP A 1 90 ? 19.484 3.967 11.031 1 88.44 90 ASP A O 1
ATOM 728 N N . MET A 1 91 ? 18.062 3.416 9.5 1 88.06 91 MET A N 1
ATOM 729 C CA . MET A 1 91 ? 19.078 3.035 8.531 1 88.06 91 MET A CA 1
ATOM 730 C C . MET A 1 91 ? 20.031 1.993 9.125 1 88.06 91 MET A C 1
ATOM 732 O O . MET A 1 91 ? 21.234 2.047 8.898 1 88.06 91 MET A O 1
ATOM 736 N N . SER A 1 92 ? 19.578 1.111 9.898 1 82.62 92 SER A N 1
ATOM 737 C CA . SER A 1 92 ? 20.391 0.139 10.617 1 82.62 92 SER A CA 1
ATOM 738 C C . SER A 1 92 ? 21.094 -0.812 9.656 1 82.62 92 SER A C 1
ATOM 740 O O . SER A 1 92 ? 22.109 -1.418 10.008 1 82.62 92 SER A O 1
ATOM 742 N N . TRP A 1 93 ? 20.688 -0.863 8.469 1 79.88 93 TRP A N 1
ATOM 743 C CA . TRP A 1 93 ? 21.234 -1.806 7.492 1 79.88 93 TRP A CA 1
ATOM 744 C C . TRP A 1 93 ? 22.406 -1.196 6.742 1 79.88 93 TRP A C 1
ATOM 746 O O . TRP A 1 93 ? 23.062 -1.869 5.938 1 79.88 93 TRP A O 1
ATOM 756 N N . THR A 1 94 ? 22.781 -0.03 7.027 1 82.38 94 THR A N 1
ATOM 757 C CA . THR A 1 94 ? 23.781 0.683 6.242 1 82.38 94 THR A CA 1
ATOM 758 C C . THR A 1 94 ? 25.172 0.5 6.844 1 82.38 94 THR A C 1
ATOM 760 O O . THR A 1 94 ? 26.109 1.181 6.449 1 82.38 94 THR A O 1
ATOM 763 N N . ASN A 1 95 ? 25.312 -0.365 7.77 1 80.31 95 ASN A N 1
ATOM 764 C CA . ASN A 1 95 ? 26.609 -0.577 8.391 1 80.31 95 ASN A CA 1
ATOM 765 C C . ASN A 1 95 ? 27.547 -1.377 7.48 1 80.31 95 ASN A C 1
ATOM 767 O O . ASN A 1 95 ? 28.031 -2.434 7.871 1 80.31 95 ASN A O 1
ATOM 771 N N . ASN A 1 96 ? 27.578 -1.098 6.262 1 85.38 96 ASN A N 1
ATOM 772 C CA . ASN A 1 96 ? 28.422 -1.703 5.23 1 85.38 96 ASN A CA 1
ATOM 773 C C . ASN A 1 96 ? 28.984 -0.651 4.285 1 85.38 96 ASN A C 1
ATOM 775 O O . ASN A 1 96 ? 28.266 0.217 3.799 1 85.38 96 ASN A O 1
ATOM 779 N N . ASP A 1 97 ? 30.266 -0.8 4.027 1 88.56 97 ASP A N 1
ATOM 780 C CA . ASP A 1 97 ? 30.984 0.205 3.242 1 88.56 97 ASP A CA 1
ATOM 781 C C . ASP A 1 97 ? 30.438 0.279 1.819 1 88.56 97 ASP A C 1
ATOM 783 O O . ASP A 1 97 ? 30.406 1.353 1.215 1 88.56 97 ASP A O 1
ATOM 787 N N . ASP A 1 98 ? 30.047 -0.786 1.34 1 90.44 98 ASP A N 1
ATOM 788 C CA . ASP A 1 98 ? 29.516 -0.803 -0.017 1 90.44 98 ASP A CA 1
ATOM 789 C C . ASP A 1 98 ? 28.203 -0.013 -0.102 1 90.44 98 ASP A C 1
ATOM 791 O O . ASP A 1 98 ? 28 0.758 -1.042 1 90.44 98 ASP A O 1
ATOM 795 N N . VAL A 1 99 ? 27.438 -0.197 0.883 1 91.44 99 VAL A N 1
ATOM 796 C CA . VAL A 1 99 ? 26.156 0.502 0.924 1 91.44 99 VAL A CA 1
ATOM 797 C C . VAL A 1 99 ? 26.391 2.004 1.064 1 91.44 99 VAL A C 1
ATOM 799 O O . VAL A 1 99 ? 25.797 2.805 0.344 1 91.44 99 VAL A O 1
ATOM 802 N N . LYS A 1 100 ? 27.281 2.268 1.936 1 92.94 100 LYS A N 1
ATOM 803 C CA . LYS A 1 100 ? 27.594 3.676 2.162 1 92.94 100 LYS A CA 1
ATOM 804 C C . LYS A 1 100 ? 28.109 4.336 0.885 1 92.94 100 LYS A C 1
ATOM 806 O O . LYS A 1 100 ? 27.719 5.461 0.563 1 92.94 100 LYS A O 1
ATOM 811 N N . SER A 1 101 ? 28.891 3.633 0.233 1 94.44 101 SER A N 1
ATOM 812 C CA . SER A 1 101 ? 29.453 4.164 -0.998 1 94.44 101 SER A CA 1
ATOM 813 C C . SER A 1 101 ? 28.375 4.445 -2.037 1 94.44 101 SER A C 1
ATOM 815 O O . SER A 1 101 ? 28.406 5.484 -2.701 1 94.44 101 SER A O 1
ATOM 817 N N . VAL A 1 102 ? 27.516 3.566 -2.164 1 95.31 102 VAL A N 1
ATOM 818 C CA . VAL A 1 102 ? 26.438 3.723 -3.137 1 95.31 102 VAL A CA 1
ATOM 819 C C . VAL A 1 102 ? 25.547 4.898 -2.738 1 95.31 102 VAL A C 1
ATOM 821 O O . VAL A 1 102 ? 25.141 5.695 -3.588 1 95.31 102 VAL A O 1
ATOM 824 N N . LEU A 1 103 ? 25.281 5.004 -1.491 1 96.5 103 LEU A N 1
ATOM 825 C CA . LEU A 1 103 ? 24.453 6.098 -0.992 1 96.5 103 LEU A CA 1
ATOM 826 C C . LEU A 1 103 ? 25.125 7.445 -1.23 1 96.5 103 LEU A C 1
ATOM 828 O O . LEU A 1 103 ? 24.484 8.398 -1.657 1 96.5 103 LEU A O 1
ATOM 832 N N . LEU A 1 104 ? 26.391 7.484 -1.016 1 96.56 104 LEU A N 1
ATOM 833 C CA . LEU A 1 104 ? 27.141 8.719 -1.214 1 96.56 104 LEU A CA 1
ATOM 834 C C . LEU A 1 104 ? 27.156 9.117 -2.686 1 96.56 104 LEU A C 1
ATOM 836 O O . LEU A 1 104 ? 27.031 10.297 -3.02 1 96.56 104 LEU A O 1
ATOM 840 N N . LYS A 1 105 ? 27.312 8.172 -3.49 1 96.25 105 LYS A N 1
ATOM 841 C CA . LYS A 1 105 ? 27.297 8.438 -4.926 1 96.25 105 LYS A CA 1
ATOM 842 C C . LYS A 1 105 ? 25.938 8.992 -5.363 1 96.25 105 LYS A C 1
ATOM 844 O O . LYS A 1 105 ? 25.875 9.945 -6.141 1 96.25 105 LYS A O 1
ATOM 849 N N . LYS A 1 106 ? 24.906 8.438 -4.895 1 96.94 106 LYS A N 1
ATOM 850 C CA . LYS A 1 106 ? 23.578 8.906 -5.227 1 96.94 106 LYS A CA 1
ATOM 851 C C . LYS A 1 106 ? 23.328 10.297 -4.668 1 96.94 106 LYS A C 1
ATOM 853 O O . LYS A 1 106 ? 22.625 11.109 -5.289 1 96.94 106 LYS A O 1
ATOM 858 N N . ALA A 1 107 ? 23.766 10.461 -3.506 1 97.75 107 ALA A N 1
ATOM 859 C CA . ALA A 1 107 ? 23.641 11.773 -2.889 1 97.75 107 ALA A CA 1
ATOM 860 C C . ALA A 1 107 ? 24.344 12.836 -3.727 1 97.75 107 ALA A C 1
ATOM 862 O O . ALA A 1 107 ? 23.781 13.898 -3.994 1 97.75 107 ALA A O 1
ATOM 863 N N . ALA A 1 108 ? 25.484 12.531 -4.184 1 97.06 108 ALA A N 1
ATOM 864 C CA . ALA A 1 108 ? 26.281 13.469 -4.98 1 97.06 108 ALA A CA 1
ATOM 865 C C . ALA A 1 108 ? 25.578 13.805 -6.293 1 97.06 108 ALA A C 1
ATOM 867 O O . ALA A 1 108 ? 25.734 14.906 -6.824 1 97.06 108 ALA A O 1
ATOM 868 N N . ALA A 1 109 ? 24.812 12.898 -6.746 1 96.81 109 ALA A N 1
ATOM 869 C CA . ALA A 1 109 ? 24.062 13.102 -7.984 1 96.81 109 ALA A CA 1
ATOM 870 C C . ALA A 1 109 ? 22.734 13.781 -7.719 1 96.81 109 ALA A C 1
ATOM 872 O O . ALA A 1 109 ? 21.922 13.945 -8.633 1 96.81 109 ALA A O 1
ATOM 873 N N . ASN A 1 110 ? 22.391 14.062 -6.473 1 96.5 110 ASN A N 1
ATOM 874 C CA . ASN A 1 110 ? 21.141 14.672 -6.047 1 96.5 110 ASN A CA 1
ATOM 875 C C . ASN A 1 110 ? 19.953 13.758 -6.336 1 96.5 110 ASN A C 1
ATOM 877 O O . ASN A 1 110 ? 18.891 14.227 -6.773 1 96.5 110 ASN A O 1
ATOM 881 N N . GLU A 1 111 ? 20.234 12.484 -6.113 1 97.38 111 GLU A N 1
ATOM 882 C CA . GLU A 1 111 ? 19.203 11.492 -6.449 1 97.38 111 GLU A CA 1
ATOM 883 C C . GLU A 1 111 ? 18.75 10.727 -5.207 1 97.38 111 GLU A C 1
ATOM 885 O O . GLU A 1 111 ? 18.125 9.672 -5.32 1 97.38 111 GLU A O 1
ATOM 890 N N . LEU A 1 112 ? 19.094 11.227 -4.102 1 97.94 112 LEU A N 1
ATOM 891 C CA . LEU A 1 112 ? 18.812 10.469 -2.885 1 97.94 112 LEU A CA 1
ATOM 892 C C . LEU A 1 112 ? 17.984 11.305 -1.907 1 97.94 112 LEU A C 1
ATOM 894 O O . LEU A 1 112 ? 18.359 12.438 -1.583 1 97.94 112 LEU A O 1
ATOM 898 N N . THR A 1 113 ? 16.906 10.789 -1.516 1 98.31 113 THR A N 1
ATOM 899 C CA . THR A 1 113 ? 16.125 11.32 -0.415 1 98.31 113 THR A CA 1
ATOM 900 C C . THR A 1 113 ? 15.93 10.273 0.678 1 98.31 113 THR A C 1
ATOM 902 O O . THR A 1 113 ? 15.562 9.133 0.394 1 98.31 113 THR A O 1
ATOM 905 N N . ILE A 1 114 ? 16.203 10.648 1.878 1 97.75 114 ILE A N 1
ATOM 906 C CA . ILE A 1 114 ? 16.031 9.742 3.006 1 97.75 114 ILE A CA 1
ATOM 907 C C . ILE A 1 114 ? 15.039 10.344 4.004 1 97.75 114 ILE A C 1
ATOM 909 O O . ILE A 1 114 ? 15.172 11.5 4.395 1 97.75 114 ILE A O 1
ATOM 913 N N . ILE A 1 115 ? 14.109 9.57 4.32 1 97.38 115 ILE A N 1
ATOM 914 C CA . ILE A 1 115 ? 13.133 9.922 5.352 1 97.38 115 ILE A CA 1
ATOM 915 C C . ILE A 1 115 ? 13.32 9.023 6.566 1 97.38 115 ILE A C 1
ATOM 917 O O . ILE A 1 115 ? 13.125 7.805 6.484 1 97.38 115 ILE A O 1
ATOM 921 N N . LEU A 1 116 ? 13.75 9.594 7.668 1 95.94 116 LEU A N 1
ATOM 922 C CA . LEU A 1 116 ? 14.047 8.781 8.844 1 95.94 116 LEU A CA 1
ATOM 923 C C . LEU A 1 116 ? 13.523 9.445 10.109 1 95.94 116 LEU A C 1
ATOM 925 O O . LEU A 1 116 ? 13.07 10.594 10.07 1 95.94 116 LEU A O 1
ATOM 929 N N . GLU A 1 117 ? 13.5 8.672 11.156 1 94.56 117 GLU A N 1
ATOM 930 C CA . GLU A 1 117 ? 12.875 9.164 12.383 1 94.56 117 GLU A CA 1
ATOM 931 C C . GLU A 1 117 ? 13.688 10.297 13 1 94.56 117 GLU A C 1
ATOM 933 O O . GLU A 1 117 ? 13.156 11.383 13.242 1 94.56 117 GLU A O 1
ATOM 938 N N . HIS A 1 118 ? 14.961 10.023 13.219 1 93.5 118 HIS A N 1
ATOM 939 C CA . HIS A 1 118 ? 15.875 11 13.797 1 93.5 118 HIS A CA 1
ATOM 940 C C . HIS A 1 118 ? 17.125 11.156 12.93 1 93.5 118 HIS A C 1
ATOM 942 O O . HIS A 1 118 ? 17.5 10.242 12.195 1 93.5 118 HIS A O 1
ATOM 948 N N . ASP A 1 119 ? 17.625 12.289 13.148 1 92.56 119 ASP A N 1
ATOM 949 C CA . ASP A 1 119 ? 18.906 12.5 12.469 1 92.56 119 ASP A CA 1
ATOM 950 C C . ASP A 1 119 ? 19.984 11.602 13.047 1 92.56 119 ASP A C 1
ATOM 952 O O . ASP A 1 119 ? 20.047 11.398 14.258 1 92.56 119 ASP A O 1
ATOM 956 N N . ILE A 1 120 ? 20.828 11.094 12.172 1 93.12 120 ILE A N 1
ATOM 957 C CA . ILE A 1 120 ? 21.969 10.266 12.547 1 93.12 120 ILE A CA 1
ATOM 958 C C . ILE A 1 120 ? 23.234 10.781 11.867 1 93.12 120 ILE A C 1
ATOM 960 O O . ILE A 1 120 ? 23.156 11.531 10.891 1 93.12 120 ILE A O 1
ATOM 964 N N . PRO A 1 121 ? 24.375 10.438 12.305 1 93.44 121 PRO A N 1
ATOM 965 C CA . PRO A 1 121 ? 25.625 10.938 11.727 1 93.44 121 PRO A CA 1
ATOM 966 C C . PRO A 1 121 ? 25.734 10.672 10.227 1 93.44 121 PRO A C 1
ATOM 968 O O . PRO A 1 121 ? 26.141 11.555 9.469 1 93.44 121 PRO A O 1
ATOM 971 N N . LEU A 1 122 ? 25.344 9.531 9.812 1 94 122 LEU A N 1
ATOM 972 C CA . LEU A 1 122 ? 25.406 9.211 8.391 1 94 122 LEU A CA 1
ATOM 973 C C . LEU A 1 122 ? 24.531 10.164 7.578 1 94 122 LEU A C 1
ATOM 975 O O . LEU A 1 122 ? 24.891 10.531 6.457 1 94 122 LEU A O 1
ATOM 979 N N . ALA A 1 123 ? 23.406 10.5 8.078 1 95 123 ALA A N 1
ATOM 980 C CA . ALA A 1 123 ? 22.5 11.414 7.398 1 95 123 ALA A CA 1
ATOM 981 C C . ALA A 1 123 ? 23.156 12.758 7.141 1 95 123 ALA A C 1
ATOM 983 O O . ALA A 1 123 ? 22.969 13.367 6.082 1 95 123 ALA A O 1
ATOM 984 N N . ASP A 1 124 ? 23.938 13.188 8.078 1 95 124 ASP A N 1
ATOM 985 C CA . ASP A 1 124 ? 24.656 14.453 7.926 1 95 124 ASP A CA 1
ATOM 986 C C . ASP A 1 124 ? 25.672 14.367 6.785 1 95 124 ASP A C 1
ATOM 988 O O . ASP A 1 124 ? 25.812 15.305 6.004 1 95 124 ASP A O 1
ATOM 992 N N . GLU A 1 125 ? 26.312 13.312 6.785 1 95.5 125 GLU A N 1
ATOM 993 C CA . GLU A 1 125 ? 27.281 13.102 5.715 1 95.5 125 GLU A CA 1
ATOM 994 C C . GLU A 1 125 ? 26.594 13.102 4.348 1 95.5 125 GLU A C 1
ATOM 996 O O . GLU A 1 125 ? 27.094 13.719 3.402 1 95.5 125 GLU A O 1
ATOM 1001 N N . LEU A 1 126 ? 25.547 12.469 4.305 1 97.12 126 LEU A N 1
ATOM 1002 C CA . LEU A 1 126 ? 24.812 12.375 3.049 1 97.12 126 LEU A CA 1
ATOM 1003 C C . LEU A 1 126 ? 24.234 13.734 2.656 1 97.12 126 LEU A C 1
ATOM 1005 O O . LEU A 1 126 ? 24.234 14.094 1.478 1 97.12 126 LEU A O 1
ATOM 1009 N N . ARG A 1 127 ? 23.781 14.398 3.605 1 96.81 127 ARG A N 1
ATOM 1010 C CA . ARG A 1 127 ? 23.266 15.742 3.369 1 96.81 127 ARG A CA 1
ATOM 1011 C C . ARG A 1 127 ? 24.328 16.641 2.768 1 96.81 127 ARG A C 1
ATOM 1013 O O . ARG A 1 127 ? 24.062 17.391 1.827 1 96.81 127 ARG A O 1
ATOM 1020 N N . ALA A 1 128 ? 25.438 16.562 3.299 1 96.88 128 ALA A N 1
ATOM 1021 C CA . ALA A 1 128 ? 26.562 17.375 2.828 1 96.88 128 ALA A CA 1
ATOM 1022 C C . ALA A 1 128 ? 26.891 17.047 1.377 1 96.88 128 ALA A C 1
ATOM 1024 O O . ALA A 1 128 ? 27.359 17.906 0.635 1 96.88 128 ALA A O 1
ATOM 1025 N N . GLU A 1 129 ? 26.609 15.836 0.978 1 97.38 129 GLU A N 1
ATOM 1026 C CA . GLU A 1 129 ? 26.938 15.398 -0.376 1 97.38 129 GLU A CA 1
ATOM 1027 C C . GLU A 1 129 ? 25.812 15.75 -1.354 1 97.38 129 GLU A C 1
ATOM 1029 O O . GLU A 1 129 ? 26 15.648 -2.57 1 97.38 129 GLU A O 1
ATOM 1034 N N . GLY A 1 130 ? 24.609 16.109 -0.716 1 97.31 130 GLY A N 1
ATOM 1035 C CA . GLY A 1 130 ? 23.562 16.578 -1.621 1 97.31 130 GLY A CA 1
ATOM 1036 C C . GLY A 1 130 ? 22.234 15.852 -1.421 1 97.31 130 GLY A C 1
ATOM 1037 O O . GLY A 1 130 ? 21.25 16.172 -2.084 1 97.31 130 GLY A O 1
ATOM 1038 N N . ALA A 1 131 ? 22.203 14.93 -0.52 1 97.75 131 ALA A N 1
ATOM 1039 C CA . ALA A 1 131 ? 20.969 14.188 -0.269 1 97.75 131 ALA A CA 1
ATOM 1040 C C . ALA A 1 131 ? 19.953 15.047 0.466 1 97.75 131 ALA A C 1
ATOM 1042 O O . ALA A 1 131 ? 20.312 15.914 1.26 1 97.75 131 ALA A O 1
ATOM 1043 N N . LYS A 1 132 ? 18.734 14.797 0.152 1 97.38 132 LYS A N 1
ATOM 1044 C CA . LYS A 1 132 ? 17.656 15.383 0.942 1 97.38 132 LYS A CA 1
ATOM 1045 C C . LYS A 1 132 ? 17.312 14.508 2.143 1 97.38 132 LYS A C 1
ATOM 1047 O O . LYS A 1 132 ? 16.969 13.328 1.981 1 97.38 132 LYS A O 1
ATOM 1052 N N . ILE A 1 133 ? 17.406 15.117 3.311 1 97.12 133 ILE A N 1
ATOM 1053 C CA . ILE A 1 133 ? 17.125 14.375 4.535 1 97.12 133 ILE A CA 1
ATOM 1054 C C . ILE A 1 133 ? 15.891 14.953 5.215 1 97.12 133 ILE A C 1
ATOM 1056 O O . ILE A 1 133 ? 15.836 16.156 5.496 1 97.12 133 ILE A O 1
ATOM 1060 N N . VAL A 1 134 ? 14.906 14.094 5.438 1 96.31 134 VAL A N 1
ATOM 1061 C CA . VAL A 1 134 ? 13.664 14.477 6.102 1 96.31 134 VAL A CA 1
ATOM 1062 C C . VAL A 1 134 ? 13.477 13.641 7.367 1 96.31 134 VAL A C 1
ATOM 1064 O O . VAL A 1 134 ? 13.641 12.422 7.34 1 96.31 134 VAL A O 1
ATOM 1067 N N . THR A 1 135 ? 13.203 14.273 8.453 1 94.25 135 THR A N 1
ATOM 1068 C CA . THR A 1 135 ? 12.938 13.555 9.695 1 94.25 135 THR A CA 1
ATOM 1069 C C . THR A 1 135 ? 11.469 13.664 10.086 1 94.25 135 THR A C 1
ATOM 1071 O O . THR A 1 135 ? 10.844 14.703 9.875 1 94.25 135 THR A O 1
ATOM 1074 N N . TYR A 1 136 ? 10.953 12.594 10.695 1 93.25 136 TYR A N 1
ATOM 1075 C CA . TYR A 1 136 ? 9.531 12.641 11.016 1 93.25 136 TYR A CA 1
ATOM 1076 C C . TYR A 1 136 ? 9.305 12.547 12.516 1 93.25 136 TYR A C 1
ATOM 1078 O O . TYR A 1 136 ? 8.172 12.375 12.977 1 93.25 136 TYR A O 1
ATOM 1086 N N . ALA A 1 137 ? 10.273 12.625 13.312 1 88.94 137 ALA A N 1
ATOM 1087 C CA . ALA A 1 137 ? 10.148 12.555 14.766 1 88.94 137 ALA A CA 1
ATOM 1088 C C . ALA A 1 137 ? 9.172 13.609 15.281 1 88.94 137 ALA A C 1
ATOM 1090 O O . ALA A 1 137 ? 8.453 13.367 16.25 1 88.94 137 ALA A O 1
ATOM 1091 N N . GLY A 1 138 ? 9.141 14.719 14.711 1 84.88 138 GLY A N 1
ATOM 1092 C CA . GLY A 1 138 ? 8.289 15.82 15.133 1 84.88 138 GLY A CA 1
ATOM 1093 C C . GLY A 1 138 ? 6.809 15.531 14.969 1 84.88 138 GLY A C 1
ATOM 1094 O O . GLY A 1 138 ? 5.969 16.188 15.586 1 84.88 138 GLY A O 1
ATOM 1095 N N . LEU A 1 139 ? 6.492 14.562 14.18 1 86.81 139 LEU A N 1
ATOM 1096 C CA . LEU A 1 139 ? 5.094 14.234 13.922 1 86.81 139 LEU A CA 1
ATOM 1097 C C . LEU A 1 139 ? 4.52 13.375 15.047 1 86.81 139 LEU A C 1
ATOM 1099 O O . LEU A 1 139 ? 3.314 13.102 15.07 1 86.81 139 LEU A O 1
ATOM 1103 N N . ARG A 1 140 ? 5.309 12.953 15.969 1 81.88 140 ARG A N 1
ATOM 1104 C CA . ARG A 1 140 ? 4.891 12.148 17.109 1 81.88 140 ARG A CA 1
ATOM 1105 C C . ARG A 1 140 ? 4.133 10.906 16.656 1 81.88 140 ARG A C 1
ATOM 1107 O O . ARG A 1 140 ? 3.088 10.57 17.219 1 81.88 140 ARG A O 1
ATOM 1114 N N . HIS A 1 141 ? 4.438 10.453 15.547 1 87.38 141 HIS A N 1
ATOM 1115 C CA . HIS A 1 141 ? 3.928 9.195 15 1 87.38 141 HIS A CA 1
ATOM 1116 C C . HIS A 1 141 ? 5.066 8.305 14.523 1 87.38 141 HIS A C 1
ATOM 1118 O O . HIS A 1 141 ? 5.941 8.75 13.773 1 87.38 141 HIS A O 1
ATOM 1124 N N . THR A 1 142 ? 4.98 7.133 15.039 1 89.31 142 THR A N 1
ATOM 1125 C CA . THR A 1 142 ? 5.969 6.164 14.578 1 89.31 142 THR A CA 1
ATOM 1126 C C . THR A 1 142 ? 5.387 5.277 13.477 1 89.31 142 THR A C 1
ATOM 1128 O O . THR A 1 142 ? 4.602 4.371 13.758 1 89.31 142 THR A O 1
ATOM 1131 N N . PRO A 1 143 ? 5.793 5.531 12.312 1 93.19 143 PRO A N 1
ATOM 1132 C CA . PRO A 1 143 ? 5.266 4.715 11.219 1 93.19 143 PRO A CA 1
ATOM 1133 C C . PRO A 1 143 ? 5.613 3.234 11.367 1 93.19 143 PRO A C 1
ATOM 1135 O O . PRO A 1 143 ? 6.699 2.898 11.852 1 93.19 143 PRO A O 1
ATOM 1138 N N . ALA A 1 144 ? 4.777 2.391 10.891 1 90.25 144 ALA A N 1
ATOM 1139 C CA . ALA A 1 144 ? 5.004 0.948 10.914 1 90.25 144 ALA A CA 1
ATOM 1140 C C . ALA A 1 144 ? 5.672 0.477 9.625 1 90.25 144 ALA A C 1
ATOM 1142 O O . ALA A 1 144 ? 6.285 -0.594 9.594 1 90.25 144 ALA A O 1
ATOM 1143 N N . SER A 1 145 ? 5.559 1.267 8.648 1 91.81 145 SER A N 1
ATOM 1144 C CA . SER A 1 145 ? 6.02 0.833 7.332 1 91.81 145 SER A CA 1
ATOM 1145 C C . SER A 1 145 ? 7.441 1.308 7.059 1 91.81 145 SER A C 1
ATOM 1147 O O . SER A 1 145 ? 7.883 2.316 7.617 1 91.81 145 SER A O 1
ATOM 1149 N N . ARG A 1 146 ? 8.148 0.546 6.344 1 93.31 146 ARG A N 1
ATOM 1150 C CA . ARG A 1 146 ? 9.453 0.868 5.781 1 93.31 146 ARG A CA 1
ATOM 1151 C C . ARG A 1 146 ? 9.539 0.462 4.312 1 93.31 146 ARG A C 1
ATOM 1153 O O . ARG A 1 146 ? 9.164 -0.655 3.951 1 93.31 146 ARG A O 1
ATOM 1160 N N . PHE A 1 147 ? 9.969 1.393 3.469 1 96.56 147 PHE A N 1
ATOM 1161 C CA . PHE A 1 147 ? 10.008 1.054 2.051 1 96.56 147 PHE A CA 1
ATOM 1162 C C . PHE A 1 147 ? 11.047 1.9 1.322 1 96.56 147 PHE A C 1
ATOM 1164 O O . PHE A 1 147 ? 11.531 2.895 1.863 1 96.56 147 PHE A O 1
ATOM 1171 N N . THR A 1 148 ? 11.383 1.495 0.168 1 96.88 148 THR A N 1
ATOM 1172 C CA . THR A 1 148 ? 12.32 2.201 -0.699 1 96.88 148 THR A CA 1
ATOM 1173 C C . THR A 1 148 ? 11.766 2.309 -2.117 1 96.88 148 THR A C 1
ATOM 1175 O O . THR A 1 148 ? 11.391 1.303 -2.719 1 96.88 148 THR A O 1
ATOM 1178 N N . ILE A 1 149 ? 11.68 3.477 -2.586 1 97.75 149 ILE A N 1
ATOM 1179 C CA . ILE A 1 149 ? 11.242 3.734 -3.953 1 97.75 149 ILE A CA 1
ATOM 1180 C C . ILE A 1 149 ? 12.461 3.986 -4.844 1 97.75 149 ILE A C 1
ATOM 1182 O O . ILE A 1 149 ? 13.352 4.762 -4.488 1 97.75 149 ILE A O 1
ATOM 1186 N N . ILE A 1 150 ? 12.508 3.309 -5.945 1 96.94 150 ILE A N 1
ATOM 1187 C CA . ILE A 1 150 ? 13.547 3.568 -6.938 1 96.94 150 ILE A CA 1
ATOM 1188 C C . ILE A 1 150 ? 12.914 4.121 -8.211 1 96.94 150 ILE A C 1
ATOM 1190 O O . ILE A 1 150 ? 11.719 3.939 -8.453 1 96.94 150 ILE A O 1
ATOM 1194 N N . ASN A 1 151 ? 13.695 4.891 -8.992 1 96.38 151 ASN A N 1
ATOM 1195 C CA . ASN A 1 151 ? 13.227 5.562 -10.203 1 96.38 151 ASN A CA 1
ATOM 1196 C C . ASN A 1 151 ? 12.031 6.465 -9.914 1 96.38 151 ASN A C 1
ATOM 1198 O O . ASN A 1 151 ? 11.047 6.457 -10.656 1 96.38 151 ASN A O 1
ATOM 1202 N N . LYS A 1 152 ? 12.156 7.129 -8.812 1 95.94 152 LYS A N 1
ATOM 1203 C CA . LYS A 1 152 ? 11.086 8.031 -8.406 1 95.94 152 LYS A CA 1
ATOM 1204 C C . LYS A 1 152 ? 10.742 9.023 -9.516 1 95.94 152 LYS A C 1
ATOM 1206 O O . LYS A 1 152 ? 11.633 9.578 -10.156 1 95.94 152 LYS A O 1
ATOM 1211 N N . ASP A 1 153 ? 9.43 9.242 -9.797 1 92.44 153 ASP A N 1
ATOM 1212 C CA . ASP A 1 153 ? 8.867 10.227 -10.727 1 92.44 153 ASP A CA 1
ATOM 1213 C C . ASP A 1 153 ? 9.055 9.781 -12.172 1 92.44 153 ASP A C 1
ATOM 1215 O O . ASP A 1 153 ? 8.906 10.586 -13.102 1 92.44 153 ASP A O 1
ATOM 1219 N N . ARG A 1 154 ? 9.453 8.562 -12.344 1 93.5 154 ARG A N 1
ATOM 1220 C CA . ARG A 1 154 ? 9.508 7.973 -13.672 1 93.5 154 ARG A CA 1
ATOM 1221 C C . ARG A 1 154 ? 8.383 6.961 -13.875 1 93.5 154 ARG A C 1
ATOM 1223 O O . ARG A 1 154 ? 7.75 6.531 -12.906 1 93.5 154 ARG A O 1
ATOM 1230 N N . HIS A 1 155 ? 8.227 6.516 -15.102 1 90.94 155 HIS A N 1
ATOM 1231 C CA . HIS A 1 155 ? 7.156 5.586 -15.438 1 90.94 155 HIS A CA 1
ATOM 1232 C C . HIS A 1 155 ? 7.449 4.188 -14.906 1 90.94 155 HIS A C 1
ATOM 1234 O O . HIS A 1 155 ? 6.531 3.402 -14.664 1 90.94 155 HIS A O 1
ATOM 1240 N N . ASP A 1 156 ? 8.75 3.904 -14.727 1 90.94 156 ASP A N 1
ATOM 1241 C CA . ASP A 1 156 ? 9.141 2.57 -14.281 1 90.94 156 ASP A CA 1
ATOM 1242 C C . ASP A 1 156 ? 9.461 2.564 -12.781 1 90.94 156 ASP A C 1
ATOM 1244 O O . ASP A 1 156 ? 10.227 1.716 -12.312 1 90.94 156 ASP A O 1
ATOM 1248 N N . ALA A 1 157 ? 8.945 3.51 -12.086 1 95.5 157 ALA A N 1
ATOM 1249 C CA . ALA A 1 157 ? 9.164 3.576 -10.648 1 95.5 157 ALA A CA 1
ATOM 1250 C C . ALA A 1 157 ? 8.672 2.307 -9.961 1 95.5 157 ALA A C 1
ATOM 1252 O O . ALA A 1 157 ? 7.688 1.7 -10.391 1 95.5 157 ALA A O 1
ATOM 1253 N N . GLN A 1 158 ? 9.422 1.896 -8.922 1 94.69 158 GLN A N 1
ATOM 1254 C CA . GLN A 1 158 ? 9.102 0.711 -8.133 1 94.69 158 GLN A CA 1
ATOM 1255 C C . GLN A 1 158 ? 9.305 0.967 -6.645 1 94.69 158 GLN A C 1
ATOM 1257 O O . GLN A 1 158 ? 10.078 1.841 -6.258 1 94.69 158 GLN A O 1
ATOM 1262 N N . VAL A 1 159 ? 8.602 0.202 -5.898 1 96.19 159 VAL A N 1
ATOM 1263 C CA . VAL A 1 159 ? 8.734 0.321 -4.453 1 96.19 159 VAL A CA 1
ATOM 1264 C C . VAL A 1 159 ? 8.961 -1.059 -3.84 1 96.19 159 VAL A C 1
ATOM 1266 O O . VAL A 1 159 ? 8.359 -2.043 -4.27 1 96.19 159 VAL A O 1
ATOM 1269 N N . ALA A 1 160 ? 9.938 -1.127 -2.982 1 94.56 160 ALA A N 1
ATOM 1270 C CA . ALA A 1 160 ? 10.18 -2.314 -2.166 1 94.56 160 ALA A CA 1
ATOM 1271 C C . ALA A 1 160 ? 9.789 -2.066 -0.712 1 94.56 160 ALA A C 1
ATOM 1273 O O . ALA A 1 160 ? 10.188 -1.064 -0.116 1 94.56 160 ALA A O 1
ATOM 1274 N N . VAL A 1 161 ? 9.031 -2.904 -0.173 1 93.44 161 VAL A N 1
ATOM 1275 C CA . VAL A 1 161 ? 8.562 -2.732 1.198 1 93.44 161 VAL A CA 1
ATOM 1276 C C . VAL A 1 161 ? 8.93 -3.959 2.029 1 93.44 161 VAL A C 1
ATOM 1278 O O . VAL A 1 161 ? 8.719 -5.094 1.6 1 93.44 161 VAL A O 1
ATOM 1281 N N . GLY A 1 162 ? 9.539 -3.641 3.158 1 88.06 162 GLY A N 1
ATOM 1282 C CA . GLY A 1 162 ? 9.906 -4.707 4.074 1 88.06 162 GLY A CA 1
ATOM 1283 C C . GLY A 1 162 ? 8.898 -4.918 5.184 1 88.06 162 GLY A C 1
ATOM 1284 O O . GLY A 1 162 ? 8.258 -3.969 5.633 1 88.06 162 GLY A O 1
ATOM 1285 N N . GLY A 1 163 ? 8.766 -6.18 5.527 1 80.5 163 GLY A N 1
ATOM 1286 C CA . GLY A 1 163 ? 7.918 -6.531 6.656 1 80.5 163 GLY A CA 1
ATOM 1287 C C . GLY A 1 163 ? 8.234 -7.898 7.234 1 80.5 163 GLY A C 1
ATOM 1288 O O . GLY A 1 163 ? 9.125 -8.594 6.746 1 80.5 163 GLY A O 1
ATOM 1289 N N . LYS A 1 164 ? 7.594 -8.07 8.367 1 76.56 164 LYS A N 1
ATOM 1290 C CA . LYS A 1 164 ? 7.758 -9.383 9 1 76.56 164 LYS A CA 1
ATOM 1291 C C . LYS A 1 164 ? 6.504 -10.234 8.82 1 76.56 164 LYS A C 1
ATOM 1293 O O . LYS A 1 164 ? 5.391 -9.773 9.078 1 76.56 164 LYS A O 1
ATOM 1298 N N . VAL A 1 165 ? 6.695 -11.32 8.172 1 67.12 165 VAL A N 1
ATOM 1299 C CA . VAL A 1 165 ? 5.625 -12.312 8.07 1 67.12 165 VAL A CA 1
ATOM 1300 C C . VAL A 1 165 ? 6.059 -13.609 8.75 1 67.12 165 VAL A C 1
ATOM 1302 O O . VAL A 1 165 ? 7.055 -14.219 8.359 1 67.12 165 VAL A O 1
ATOM 1305 N N . ASP A 1 166 ? 5.289 -14.031 9.75 1 66.06 166 ASP A N 1
ATOM 1306 C CA . ASP A 1 166 ? 5.57 -15.25 10.492 1 66.06 166 ASP A CA 1
ATOM 1307 C C . ASP A 1 166 ? 7.008 -15.258 11.016 1 66.06 166 ASP A C 1
ATOM 1309 O O . ASP A 1 166 ? 7.719 -16.25 10.867 1 66.06 166 ASP A O 1
ATOM 1313 N N . GLY A 1 167 ? 7.508 -14.117 11.422 1 70.62 167 GLY A N 1
ATOM 1314 C CA . GLY A 1 167 ? 8.828 -14.031 12.031 1 70.62 167 GLY A CA 1
ATOM 1315 C C . GLY A 1 167 ? 9.938 -13.859 11.016 1 70.62 167 GLY A C 1
ATOM 1316 O O . GLY A 1 167 ? 11.102 -13.656 11.391 1 70.62 167 GLY A O 1
ATOM 1317 N N . GLN A 1 168 ? 9.617 -13.961 9.766 1 74.81 168 GLN A N 1
ATOM 1318 C CA . GLN A 1 168 ? 10.625 -13.805 8.719 1 74.81 168 GLN A CA 1
ATOM 1319 C C . GLN A 1 168 ? 10.477 -12.461 8.016 1 74.81 168 GLN A C 1
ATOM 1321 O O . GLN A 1 168 ? 9.367 -11.969 7.82 1 74.81 168 GLN A O 1
ATOM 1326 N N . HIS A 1 169 ? 11.625 -11.961 7.738 1 82.62 169 HIS A N 1
ATOM 1327 C CA . HIS A 1 169 ? 11.617 -10.711 6.984 1 82.62 169 HIS A CA 1
ATOM 1328 C C . HIS A 1 169 ? 11.289 -10.953 5.516 1 82.62 169 HIS A C 1
ATOM 1330 O O . HIS A 1 169 ? 11.914 -11.797 4.867 1 82.62 169 HIS A O 1
ATOM 1336 N N . VAL A 1 170 ? 10.336 -10.32 5.07 1 85.19 170 VAL A N 1
ATOM 1337 C CA . VAL A 1 170 ? 9.914 -10.461 3.678 1 85.19 170 VAL A CA 1
ATOM 1338 C C . VAL A 1 170 ? 9.891 -9.086 3.006 1 85.19 170 VAL A C 1
ATOM 1340 O O . VAL A 1 170 ? 9.555 -8.086 3.637 1 85.19 170 VAL A O 1
ATOM 1343 N N . ILE A 1 171 ? 10.336 -9.086 1.773 1 89.31 171 ILE A N 1
ATOM 1344 C CA . ILE A 1 171 ? 10.328 -7.855 0.99 1 89.31 171 ILE A CA 1
ATOM 1345 C C . ILE A 1 171 ? 9.398 -8.016 -0.21 1 89.31 171 ILE A C 1
ATOM 1347 O O . ILE A 1 171 ? 9.555 -8.953 -1.003 1 89.31 171 ILE A O 1
ATOM 1351 N N . HIS A 1 172 ? 8.453 -7.133 -0.319 1 89.88 172 HIS A N 1
ATOM 1352 C CA . HIS A 1 172 ? 7.547 -7.062 -1.46 1 89.88 172 HIS A CA 1
ATOM 1353 C C . HIS A 1 172 ? 7.965 -5.965 -2.43 1 89.88 172 HIS A C 1
ATOM 1355 O O . HIS A 1 172 ? 8.406 -4.895 -2.008 1 89.88 172 HIS A O 1
ATOM 1361 N N . GLU A 1 173 ? 7.812 -6.301 -3.641 1 90.19 173 GLU A N 1
ATOM 1362 C CA . GLU A 1 173 ? 8.078 -5.309 -4.676 1 90.19 173 GLU A CA 1
ATOM 1363 C C . GLU A 1 173 ? 6.812 -4.984 -5.469 1 90.19 173 GLU A C 1
ATOM 1365 O O . GLU A 1 173 ? 6.055 -5.883 -5.832 1 90.19 173 GLU A O 1
ATOM 1370 N N . PHE A 1 174 ? 6.594 -3.691 -5.707 1 89.81 174 PHE A N 1
ATOM 1371 C CA . PHE A 1 174 ? 5.449 -3.258 -6.5 1 89.81 174 PHE A CA 1
ATOM 1372 C C . PHE A 1 174 ? 5.871 -2.234 -7.547 1 89.81 174 PHE A C 1
ATOM 1374 O O . PHE A 1 174 ? 6.68 -1.349 -7.266 1 89.81 174 PHE A O 1
ATOM 1381 N N . GLN A 1 175 ? 5.277 -2.404 -8.68 1 87.69 175 GLN A N 1
ATOM 1382 C CA . GLN A 1 175 ? 5.539 -1.46 -9.758 1 87.69 175 GLN A CA 1
ATOM 1383 C C . GLN A 1 175 ? 4.441 -0.407 -9.852 1 87.69 175 GLN A C 1
ATOM 1385 O O . GLN A 1 175 ? 3.27 -0.703 -9.602 1 87.69 175 GLN A O 1
ATOM 1390 N N . GLN A 1 176 ? 4.902 0.756 -10.211 1 89 176 GLN A N 1
ATOM 1391 C CA . GLN A 1 176 ? 3.932 1.819 -10.438 1 89 176 GLN A CA 1
ATOM 1392 C C . GLN A 1 176 ? 2.898 1.405 -11.484 1 89 176 GLN A C 1
ATOM 1394 O O . GLN A 1 176 ? 3.248 0.827 -12.516 1 89 176 GLN A O 1
ATOM 1399 N N . GLY A 1 177 ? 1.632 1.693 -11.117 1 79.81 177 GLY A N 1
ATOM 1400 C CA . GLY A 1 177 ? 0.572 1.456 -12.078 1 79.81 177 GLY A CA 1
ATOM 1401 C C . GLY A 1 177 ? 0.01 0.048 -12.016 1 79.81 177 GLY A C 1
ATOM 1402 O O . GLY A 1 177 ? -1.067 -0.221 -12.555 1 79.81 177 GLY A O 1
ATOM 1403 N N . HIS A 1 178 ? 0.654 -0.917 -11.336 1 77.06 178 HIS A N 1
ATOM 1404 C CA . HIS A 1 178 ? 0.221 -2.309 -11.344 1 77.06 178 HIS A CA 1
ATOM 1405 C C . HIS A 1 178 ? -0.498 -2.666 -10.047 1 77.06 178 HIS A C 1
ATOM 1407 O O . HIS A 1 178 ? -1.421 -3.484 -10.047 1 77.06 178 HIS A O 1
ATOM 1413 N N . HIS A 1 179 ? -0.044 -2.084 -9.094 1 82.81 179 HIS A N 1
ATOM 1414 C CA . HIS A 1 179 ? -0.601 -2.322 -7.77 1 82.81 179 HIS A CA 1
ATOM 1415 C C . HIS A 1 179 ? -0.779 -1.017 -7.004 1 82.81 179 HIS A C 1
ATOM 1417 O O . HIS A 1 179 ? 0.026 -0.094 -7.145 1 82.81 179 HIS A O 1
ATOM 1423 N N . PRO A 1 180 ? -1.744 -0.949 -6.227 1 89.5 180 PRO A N 1
ATOM 1424 C CA . PRO A 1 180 ? -2.021 0.327 -5.562 1 89.5 180 PRO A CA 1
ATOM 1425 C C . PRO A 1 180 ? -0.975 0.683 -4.508 1 89.5 180 PRO A C 1
ATOM 1427 O O . PRO A 1 180 ? -0.942 1.817 -4.023 1 89.5 180 PRO A O 1
ATOM 1430 N N . PHE A 1 181 ? -0.191 -0.239 -4.172 1 91.88 181 PHE A N 1
ATOM 1431 C CA . PHE A 1 181 ? 0.762 -0.002 -3.096 1 91.88 181 PHE A CA 1
ATOM 1432 C C . PHE A 1 181 ? 1.677 1.17 -3.43 1 91.88 181 PHE A C 1
ATOM 1434 O O . PHE A 1 181 ? 1.942 2.02 -2.576 1 91.88 181 PHE A O 1
ATOM 1441 N N . PHE A 1 182 ? 2.111 1.187 -4.668 1 93.94 182 PHE A N 1
ATOM 1442 C CA . PHE A 1 182 ? 3.051 2.238 -5.039 1 93.94 182 PHE A CA 1
ATOM 1443 C C . PHE A 1 182 ? 2.451 3.615 -4.781 1 93.94 182 PHE A C 1
ATOM 1445 O O . PHE A 1 182 ? 3.115 4.492 -4.223 1 93.94 182 PHE A O 1
ATOM 1452 N N . ALA A 1 183 ? 1.265 3.797 -5.133 1 93.75 183 ALA A N 1
ATOM 1453 C CA . ALA A 1 183 ? 0.619 5.102 -5.035 1 93.75 183 ALA A CA 1
ATOM 1454 C C . ALA A 1 183 ? 0.555 5.578 -3.588 1 93.75 183 ALA A C 1
ATOM 1456 O O . ALA A 1 183 ? 0.869 6.734 -3.293 1 93.75 183 ALA A O 1
ATOM 1457 N N . VAL A 1 184 ? 0.201 4.715 -2.717 1 96.25 184 VAL A N 1
ATOM 1458 C CA . VAL A 1 184 ? 0.041 5.117 -1.323 1 96.25 184 VAL A CA 1
ATOM 1459 C C . VAL A 1 184 ? 1.41 5.367 -0.697 1 96.25 184 VAL A C 1
ATOM 1461 O O . VAL A 1 184 ? 1.58 6.305 0.084 1 96.25 184 VAL A O 1
ATOM 1464 N N . ALA A 1 185 ? 2.357 4.539 -1 1 97.19 185 ALA A N 1
ATOM 1465 C CA . ALA A 1 185 ? 3.713 4.742 -0.498 1 97.19 185 ALA A CA 1
ATOM 1466 C C . ALA A 1 185 ? 4.293 6.062 -1.002 1 97.19 185 ALA A C 1
ATOM 1468 O O . ALA A 1 185 ? 4.891 6.816 -0.234 1 97.19 185 ALA A O 1
ATOM 1469 N N . ASN A 1 186 ? 4.082 6.277 -2.236 1 97.06 186 ASN A N 1
ATOM 1470 C CA . ASN A 1 186 ? 4.547 7.52 -2.842 1 97.06 186 ASN A CA 1
ATOM 1471 C C . ASN A 1 186 ? 3.867 8.734 -2.221 1 97.06 186 ASN A C 1
ATOM 1473 O O . ASN A 1 186 ? 4.508 9.766 -2.002 1 97.06 186 ASN A O 1
ATOM 1477 N N . ASP A 1 187 ? 2.607 8.664 -1.982 1 96.5 187 ASP A N 1
ATOM 1478 C CA . ASP A 1 187 ? 1.88 9.734 -1.314 1 96.5 187 ASP A CA 1
ATOM 1479 C C . ASP A 1 187 ? 2.467 10.023 0.065 1 96.5 187 ASP A C 1
ATOM 1481 O O . ASP A 1 187 ? 2.682 11.18 0.425 1 96.5 187 ASP A O 1
ATOM 1485 N N . LEU A 1 188 ? 2.684 8.977 0.796 1 96.5 188 LEU A N 1
ATOM 1486 C CA . LEU A 1 188 ? 3.244 9.125 2.135 1 96.5 188 LEU A CA 1
ATOM 1487 C C . LEU A 1 188 ? 4.602 9.82 2.08 1 96.5 188 LEU A C 1
ATOM 1489 O O . LEU A 1 188 ? 4.836 10.789 2.809 1 96.5 188 LEU A O 1
ATOM 1493 N N . ALA A 1 189 ? 5.402 9.383 1.188 1 97.06 189 ALA A N 1
ATOM 1494 C CA . ALA A 1 189 ? 6.727 9.977 1.037 1 97.06 189 ALA A CA 1
ATOM 1495 C C . ALA A 1 189 ? 6.625 11.445 0.631 1 97.06 189 ALA A C 1
ATOM 1497 O O . ALA A 1 189 ? 7.262 12.305 1.236 1 97.06 189 ALA A O 1
ATOM 1498 N N . ASP A 1 190 ? 5.824 11.758 -0.303 1 96.19 190 ASP A N 1
ATOM 1499 C CA . ASP A 1 190 ? 5.707 13.109 -0.84 1 96.19 190 ASP A CA 1
ATOM 1500 C C . ASP A 1 190 ? 5.152 14.07 0.209 1 96.19 190 ASP A C 1
ATOM 1502 O O . ASP A 1 190 ? 5.586 15.227 0.296 1 96.19 190 ASP A O 1
ATOM 1506 N N . ILE A 1 191 ? 4.277 13.633 0.912 1 94.19 191 ILE A N 1
ATOM 1507 C CA . ILE A 1 191 ? 3.684 14.469 1.945 1 94.19 191 ILE A CA 1
ATOM 1508 C C . ILE A 1 191 ? 4.738 14.812 2.996 1 94.19 191 ILE A C 1
ATOM 1510 O O . ILE A 1 191 ? 4.844 15.969 3.422 1 94.19 191 ILE A O 1
ATOM 1514 N N . LEU A 1 192 ? 5.477 13.852 3.375 1 94.5 192 LEU A N 1
ATOM 1515 C CA . LEU A 1 192 ? 6.512 14.086 4.375 1 94.5 192 LEU A CA 1
ATOM 1516 C C . LEU A 1 192 ? 7.582 15.031 3.84 1 94.5 192 LEU A C 1
ATOM 1518 O O . LEU A 1 192 ? 8.055 15.914 4.559 1 94.5 192 LEU A O 1
ATOM 1522 N N . ILE A 1 193 ? 7.91 14.836 2.615 1 94.25 193 ILE A N 1
ATOM 1523 C CA . ILE A 1 193 ? 8.898 15.695 1.98 1 94.25 193 ILE A CA 1
ATOM 1524 C C . ILE A 1 193 ? 8.375 17.125 1.91 1 94.25 193 ILE A C 1
ATOM 1526 O O . ILE A 1 193 ? 9.094 18.078 2.225 1 94.25 193 ILE A O 1
ATOM 1530 N N . LYS A 1 194 ? 7.172 17.266 1.583 1 92.12 194 LYS A N 1
ATOM 1531 C CA . LYS A 1 194 ? 6.566 18.594 1.468 1 92.12 194 LYS A CA 1
ATOM 1532 C C . LYS A 1 194 ? 6.449 19.266 2.832 1 92.12 194 LYS A C 1
ATOM 1534 O O . LYS A 1 194 ? 6.645 20.484 2.953 1 92.12 194 LYS A O 1
ATOM 1539 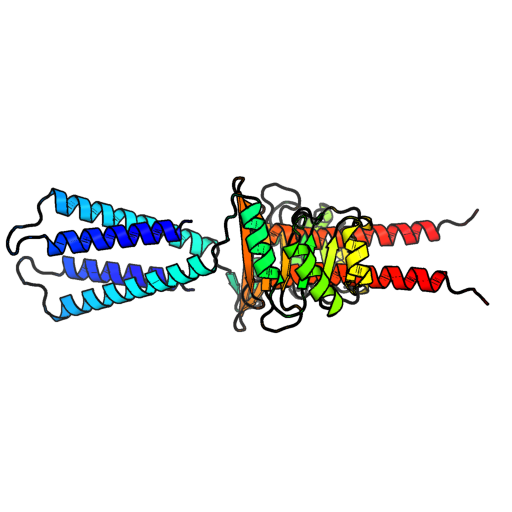N N . LEU A 1 195 ? 6.105 18.516 3.781 1 89.31 195 LEU A N 1
ATOM 1540 C CA . LEU A 1 195 ? 6.004 19.062 5.137 1 89.31 195 LEU A CA 1
ATOM 1541 C C . LEU A 1 195 ? 7.352 19.578 5.617 1 89.31 195 LEU A C 1
ATOM 1543 O O . LEU A 1 195 ? 7.418 20.609 6.305 1 89.31 195 LEU A O 1
ATOM 1547 N N . ASP A 1 196 ? 8.344 18.875 5.258 1 88.88 196 ASP A N 1
ATOM 1548 C CA . ASP A 1 196 ? 9.688 19.297 5.641 1 88.88 196 ASP A CA 1
ATOM 1549 C C . ASP A 1 196 ? 10.062 20.609 4.969 1 88.88 196 ASP A C 1
ATOM 1551 O O . ASP A 1 196 ? 10.641 21.5 5.605 1 88.88 196 ASP A O 1
ATOM 1555 N N . VAL A 1 197 ? 9.688 20.766 3.812 1 85.69 197 VAL A N 1
ATOM 1556 C CA . VAL A 1 197 ? 9.969 21.984 3.066 1 85.69 197 VAL A CA 1
ATOM 1557 C C . VAL A 1 197 ? 9.195 23.156 3.67 1 85.69 197 VAL A C 1
ATOM 1559 O O . VAL A 1 197 ? 9.742 24.25 3.838 1 85.69 197 VAL A O 1
ATOM 1562 N N . MET A 1 198 ? 8.016 22.891 4.031 1 82.19 198 MET A N 1
ATOM 1563 C CA . MET A 1 198 ? 7.176 23.922 4.613 1 82.19 198 MET A CA 1
ATOM 1564 C C . MET A 1 198 ? 7.703 24.359 5.977 1 82.19 198 MET A C 1
ATOM 1566 O O . MET A 1 198 ? 7.633 25.531 6.332 1 82.19 198 MET A O 1
ATOM 1570 N N . SER A 1 199 ? 8.172 23.422 6.68 1 81.44 199 SER A N 1
ATOM 1571 C CA . SER A 1 199 ? 8.719 23.734 8 1 81.44 199 SER A CA 1
ATOM 1572 C C . SER A 1 199 ? 10 24.562 7.895 1 81.44 199 SER A C 1
ATOM 1574 O O . SER A 1 199 ? 10.242 25.438 8.711 1 81.44 199 SER A O 1
ATOM 1576 N N . GLN A 1 200 ? 10.734 24.266 6.902 1 80.44 200 GLN A N 1
ATOM 1577 C CA . GLN A 1 200 ? 11.969 25.016 6.691 1 80.44 200 GLN A CA 1
ATOM 1578 C C . GLN A 1 200 ? 11.672 26.438 6.215 1 80.44 200 GLN A C 1
ATOM 1580 O O . GLN A 1 200 ? 12.375 27.375 6.59 1 80.44 200 GLN A O 1
ATOM 1585 N N . ASP A 1 201 ? 10.695 26.594 5.426 1 74.81 201 ASP A N 1
ATOM 1586 C CA . ASP A 1 201 ? 10.305 27.906 4.93 1 74.81 201 ASP A CA 1
ATOM 1587 C C . ASP A 1 201 ? 9.789 28.797 6.066 1 74.81 201 ASP A C 1
ATOM 1589 O O . ASP A 1 201 ? 10.07 30 6.102 1 74.81 201 ASP A O 1
ATOM 1593 N N . LYS A 1 202 ? 9.148 28.312 7.008 1 74.06 202 LYS A N 1
ATOM 1594 C CA . LYS A 1 202 ? 8.609 29.062 8.141 1 74.06 202 LYS A CA 1
ATOM 1595 C C . LYS A 1 202 ? 9.727 29.531 9.07 1 74.06 202 LYS A C 1
ATOM 1597 O O . LYS A 1 202 ? 9.672 30.656 9.586 1 74.06 202 LYS A O 1
ATOM 1602 N N . VAL A 1 203 ? 10.719 28.672 9.227 1 68.69 203 VAL A N 1
ATOM 1603 C CA . VAL A 1 203 ? 11.844 29.047 10.078 1 68.69 203 VAL A CA 1
ATOM 1604 C C . VAL A 1 203 ? 12.633 30.188 9.422 1 68.69 203 VAL A C 1
ATOM 1606 O O . VAL A 1 203 ? 13.07 31.125 10.094 1 68.69 203 VAL A O 1
ATOM 1609 N N . LYS A 1 204 ? 12.695 30.328 8.188 1 73.56 204 LYS A N 1
ATOM 1610 C CA . LYS A 1 204 ? 13.406 31.375 7.477 1 73.56 204 LYS A CA 1
ATOM 1611 C C . LYS A 1 204 ? 12.641 32.688 7.531 1 73.56 204 LYS A C 1
ATOM 1613 O O . LYS A 1 204 ? 13.242 33.781 7.609 1 73.56 204 LYS A O 1
ATOM 1618 N N . GLU A 1 205 ? 11.312 32.406 7.402 1 66.75 205 GLU A N 1
ATOM 1619 C CA . GLU A 1 205 ? 10.484 33.625 7.434 1 66.75 205 GLU A CA 1
ATOM 1620 C C . GLU A 1 205 ? 10.531 34.281 8.805 1 66.75 205 GLU A C 1
ATOM 1622 O O . GLU A 1 205 ? 10.531 35.531 8.898 1 66.75 205 GLU A O 1
ATOM 1627 N N . HIS A 1 206 ? 10.609 33.562 9.734 1 63.5 206 HIS A N 1
ATOM 1628 C CA . HIS A 1 206 ? 10.672 34.125 11.07 1 63.5 206 HIS A CA 1
ATOM 1629 C C . HIS A 1 206 ? 12.086 34.625 11.398 1 63.5 206 HIS A C 1
ATOM 1631 O O . HIS A 1 206 ? 12.273 35.438 12.312 1 63.5 206 HIS A O 1
ATOM 1637 N N . ALA A 1 207 ? 13.055 34.188 10.773 1 62.5 207 ALA A N 1
ATOM 1638 C CA . ALA A 1 207 ? 14.438 34.625 10.984 1 62.5 207 ALA A CA 1
ATOM 1639 C C . ALA A 1 207 ? 14.734 35.906 10.227 1 62.5 207 ALA A C 1
ATOM 1641 O O . ALA A 1 207 ? 15.766 36.562 10.453 1 62.5 207 ALA A O 1
ATOM 1642 N N . LEU A 1 208 ? 13.977 36.25 9.242 1 53.78 208 LEU A N 1
ATOM 1643 C CA . LEU A 1 208 ? 14.219 37.531 8.578 1 53.78 208 LEU A CA 1
ATOM 1644 C C . LEU A 1 208 ? 13.867 38.719 9.5 1 53.78 208 LEU A C 1
ATOM 1646 O O . LEU A 1 208 ? 12.781 38.75 10.078 1 53.78 208 LEU A O 1
ATOM 1650 N N . PRO A 1 209 ? 14.844 39.5 9.844 1 49.81 209 PRO A N 1
ATOM 1651 C CA . PRO A 1 209 ? 14.711 40.688 10.695 1 49.81 209 PRO A CA 1
ATOM 1652 C C . PRO A 1 209 ? 13.672 41.688 10.172 1 49.81 209 PRO A C 1
ATOM 1654 O O . PRO A 1 209 ? 13.523 41.844 8.961 1 49.81 209 PRO A O 1
ATOM 1657 N N . THR A 1 210 ? 12.469 41.844 10.953 1 46.25 210 THR A N 1
ATOM 1658 C CA . THR A 1 210 ? 11.703 43.062 10.758 1 46.25 210 THR A CA 1
ATOM 1659 C C . THR A 1 210 ? 12.633 44.281 10.688 1 46.25 210 THR A C 1
ATOM 1661 O O . THR A 1 210 ? 13.266 44.625 11.68 1 46.25 210 THR A O 1
ATOM 1664 N N . CYS A 1 211 ? 13.055 44.5 9.508 1 39.78 211 CYS A N 1
ATOM 1665 C CA . CYS A 1 211 ? 13.562 45.875 9.414 1 39.78 211 CYS A CA 1
ATOM 1666 C C . CYS A 1 211 ? 12.422 46.875 9.516 1 39.78 211 CYS A C 1
ATOM 1668 O O . CYS A 1 211 ? 11.344 46.656 8.953 1 39.78 211 CYS A O 1
ATOM 1670 N N . MET B 1 1 ? 5.445 -18.938 -1.666 1 39.25 1 MET B N 1
ATOM 1671 C CA . MET B 1 1 ? 5.742 -20.234 -1.053 1 39.25 1 MET B CA 1
ATOM 1672 C C . MET B 1 1 ? 4.805 -21.312 -1.578 1 39.25 1 MET B C 1
ATOM 1674 O O . MET B 1 1 ? 5.246 -22.406 -1.934 1 39.25 1 MET B O 1
ATOM 1678 N N . LEU B 1 2 ? 3.633 -20.812 -1.891 1 39.06 2 LEU B N 1
ATOM 1679 C CA . LEU B 1 2 ? 2.643 -21.812 -2.275 1 39.06 2 LEU B CA 1
ATOM 1680 C C . LEU B 1 2 ? 2.855 -22.266 -3.717 1 39.06 2 LEU B C 1
ATOM 1682 O O . LEU B 1 2 ? 2.793 -23.469 -4.012 1 39.06 2 LEU B O 1
ATOM 1686 N N . PHE B 1 3 ? 3.27 -21.359 -4.535 1 39.84 3 PHE B N 1
ATOM 1687 C CA . PHE B 1 3 ? 3.432 -21.688 -5.945 1 39.84 3 PHE B CA 1
ATOM 1688 C C . PHE B 1 3 ? 4.617 -22.625 -6.152 1 39.84 3 PHE B C 1
ATOM 1690 O O . PHE B 1 3 ? 4.516 -23.609 -6.891 1 39.84 3 PHE B O 1
ATOM 1697 N N . MET B 1 4 ? 5.684 -22.203 -5.543 1 40.81 4 MET B N 1
ATOM 1698 C CA . MET B 1 4 ? 6.82 -23.109 -5.66 1 40.81 4 MET B CA 1
ATOM 1699 C C . MET B 1 4 ? 6.461 -24.516 -5.164 1 40.81 4 MET B C 1
ATOM 1701 O O . MET B 1 4 ? 6.895 -25.516 -5.734 1 40.81 4 MET B O 1
ATOM 1705 N N . ASN B 1 5 ? 5.664 -24.391 -4.164 1 42.78 5 ASN B N 1
ATOM 1706 C CA . ASN B 1 5 ? 5.258 -25.688 -3.645 1 42.78 5 ASN B CA 1
ATOM 1707 C C . ASN B 1 5 ? 4.305 -26.406 -4.602 1 42.78 5 ASN B C 1
ATOM 1709 O O . ASN B 1 5 ? 4.402 -27.609 -4.789 1 42.78 5 ASN B O 1
ATOM 1713 N N . LEU B 1 6 ? 3.623 -25.516 -5.27 1 43.41 6 LEU B N 1
ATOM 1714 C CA . LEU B 1 6 ? 2.652 -26.109 -6.184 1 43.41 6 LEU B CA 1
ATOM 1715 C C . LEU B 1 6 ? 3.334 -26.609 -7.453 1 43.41 6 LEU B C 1
ATOM 1717 O O . LEU B 1 6 ? 3.039 -27.703 -7.93 1 43.41 6 LEU B O 1
ATOM 1721 N N . LEU B 1 7 ? 4.199 -25.75 -7.941 1 44.97 7 LEU B N 1
ATOM 1722 C CA . LEU B 1 7 ? 4.98 -26.172 -9.102 1 44.97 7 LEU B CA 1
ATOM 1723 C C . LEU B 1 7 ? 5.777 -27.438 -8.797 1 44.97 7 LEU B C 1
ATOM 1725 O O . LEU B 1 7 ? 5.867 -28.344 -9.633 1 44.97 7 LEU B O 1
ATOM 1729 N N . SER B 1 8 ? 6.297 -27.328 -7.707 1 45.69 8 SER B N 1
ATOM 1730 C CA . SER B 1 8 ? 7.035 -28.516 -7.277 1 45.69 8 SER B CA 1
ATOM 1731 C C . SER B 1 8 ? 6.117 -29.734 -7.172 1 45.69 8 SER B C 1
ATOM 1733 O O . SER B 1 8 ? 6.496 -30.844 -7.555 1 45.69 8 SER B O 1
ATOM 1735 N N . VAL B 1 9 ? 4.953 -29.359 -6.785 1 46.31 9 VAL B N 1
ATOM 1736 C CA . VAL B 1 9 ? 4.02 -30.453 -6.602 1 46.31 9 VAL B CA 1
ATOM 1737 C C . VAL B 1 9 ? 3.498 -30.922 -7.957 1 46.31 9 VAL B C 1
ATOM 1739 O O . VAL B 1 9 ? 3.465 -32.125 -8.234 1 46.31 9 VAL B O 1
ATOM 1742 N N . TYR B 1 10 ? 3.227 -29.953 -8.781 1 48.41 10 TYR B N 1
ATOM 1743 C CA . TYR B 1 10 ? 2.711 -30.344 -10.086 1 48.41 10 TYR B CA 1
ATOM 1744 C C . TYR B 1 10 ? 3.799 -30.984 -10.938 1 48.41 10 TYR B C 1
ATOM 1746 O O . TYR B 1 10 ? 3.551 -31.969 -11.633 1 48.41 10 TYR B O 1
ATOM 1754 N N . GLY B 1 11 ? 4.887 -30.297 -10.953 1 46.81 11 GLY B N 1
ATOM 1755 C CA . GLY B 1 11 ? 6 -30.922 -11.641 1 46.81 11 GLY B CA 1
ATOM 1756 C C . GLY B 1 11 ? 6.273 -32.344 -11.156 1 46.81 11 GLY B C 1
ATOM 1757 O O . GLY B 1 11 ? 6.512 -33.25 -11.969 1 46.81 11 GLY B O 1
ATOM 1758 N N . SER B 1 12 ? 6.195 -32.438 -9.891 1 47.06 12 SER B N 1
ATOM 1759 C CA . SER B 1 12 ? 6.434 -33.75 -9.32 1 47.06 12 SER B CA 1
ATOM 1760 C C . SER B 1 12 ? 5.348 -34.75 -9.727 1 47.06 12 SER B C 1
ATOM 1762 O O . SER B 1 12 ? 5.641 -35.906 -10.047 1 47.06 12 SER B O 1
ATOM 1764 N N . VAL B 1 13 ? 4.188 -34.219 -9.836 1 49.03 13 VAL B N 1
ATOM 1765 C CA . VAL B 1 13 ? 3.084 -35.094 -10.203 1 49.03 13 VAL B CA 1
ATOM 1766 C C . VAL B 1 13 ? 3.164 -35.438 -11.688 1 49.03 13 VAL B C 1
ATOM 1768 O O . VAL B 1 13 ? 2.965 -36.594 -12.078 1 49.03 13 VAL B O 1
ATOM 1771 N N . ALA B 1 14 ? 3.461 -34.5 -12.461 1 49.31 14 ALA B N 1
ATOM 1772 C CA . ALA B 1 14 ? 3.58 -34.75 -13.898 1 49.31 14 ALA B CA 1
ATOM 1773 C C . ALA B 1 14 ? 4.75 -35.656 -14.211 1 49.31 14 ALA B C 1
ATOM 1775 O O . ALA B 1 14 ? 4.641 -36.562 -15.055 1 49.31 14 ALA B O 1
ATOM 1776 N N . SER B 1 15 ? 5.812 -35.406 -13.578 1 48.41 15 SER B N 1
ATOM 1777 C CA . SER B 1 15 ? 6.949 -36.281 -13.75 1 48.41 15 SER B CA 1
ATOM 1778 C C . SER B 1 15 ? 6.598 -37.719 -13.336 1 48.41 15 SER B C 1
ATOM 1780 O O . SER B 1 15 ? 6.977 -38.688 -14.016 1 48.41 15 SER B O 1
ATOM 1782 N N . LEU B 1 16 ? 5.863 -37.781 -12.297 1 47.06 16 LEU B N 1
ATOM 1783 C CA . LEU B 1 16 ? 5.457 -39.094 -11.836 1 47.06 16 LEU B CA 1
ATOM 1784 C C . LEU B 1 16 ? 4.477 -39.75 -12.82 1 47.06 16 LEU B C 1
ATOM 1786 O O . LEU B 1 16 ? 4.566 -40.938 -13.102 1 47.06 16 LEU B O 1
ATOM 1790 N N . ALA B 1 17 ? 3.65 -38.875 -13.281 1 49.94 17 ALA B N 1
ATOM 1791 C CA . ALA B 1 17 ? 2.688 -39.406 -14.25 1 49.94 17 ALA B CA 1
ATOM 1792 C C . ALA B 1 17 ? 3.381 -39.812 -15.547 1 49.94 17 ALA B C 1
ATOM 1794 O O . ALA B 1 17 ? 3.07 -40.844 -16.125 1 49.94 17 ALA B O 1
ATOM 1795 N N . GLY B 1 18 ? 4.25 -39.031 -16.031 1 47.38 18 GLY B N 1
ATOM 1796 C CA . GLY B 1 18 ? 5.016 -39.406 -17.219 1 47.38 18 GLY B CA 1
ATOM 1797 C C . GLY B 1 18 ? 5.844 -40.656 -17.031 1 47.38 18 GLY B C 1
ATOM 1798 O O . GLY B 1 18 ? 5.887 -41.5 -17.922 1 47.38 18 GLY B O 1
ATOM 1799 N N . LEU B 1 19 ? 6.586 -40.625 -15.922 1 47.31 19 LEU B N 1
ATOM 1800 C CA . LEU B 1 19 ? 7.367 -41.844 -15.641 1 47.31 19 LEU B CA 1
ATOM 1801 C C . LEU B 1 19 ? 6.469 -43.062 -15.586 1 47.31 19 LEU B C 1
ATOM 1803 O O . LEU B 1 19 ? 6.844 -44.125 -16.078 1 47.31 19 LEU B O 1
ATOM 1807 N N . ALA B 1 20 ? 5.406 -42.844 -15.008 1 47.38 20 ALA B N 1
ATOM 1808 C CA . ALA B 1 20 ? 4.5 -43.969 -14.898 1 47.38 20 ALA B CA 1
ATOM 1809 C C . ALA B 1 20 ? 4.035 -44.438 -16.281 1 47.38 20 ALA B C 1
ATOM 1811 O O . ALA B 1 20 ? 3.924 -45.656 -16.531 1 47.38 20 ALA B O 1
ATOM 1812 N N . ILE B 1 21 ? 3.945 -43.531 -17.109 1 49.72 21 ILE B N 1
ATOM 1813 C CA . ILE B 1 21 ? 3.502 -43.906 -18.453 1 49.72 21 ILE B CA 1
ATOM 1814 C C . ILE B 1 21 ? 4.672 -44.5 -19.234 1 49.72 21 ILE B C 1
ATOM 1816 O O . ILE B 1 21 ? 4.496 -45.469 -19.969 1 49.72 21 ILE B O 1
ATOM 1820 N N . THR B 1 22 ? 5.844 -43.875 -19.078 1 46.22 22 THR B N 1
ATOM 1821 C CA . THR B 1 22 ? 6.996 -44.344 -19.844 1 46.22 22 THR B CA 1
ATOM 1822 C C . THR B 1 22 ? 7.461 -45.688 -19.359 1 46.22 22 THR B C 1
ATOM 1824 O O . THR B 1 22 ? 7.914 -46.531 -20.156 1 46.22 22 THR B O 1
ATOM 1827 N N . PHE B 1 23 ? 7.637 -45.75 -18.062 1 46.12 23 PHE B N 1
ATOM 1828 C CA . PHE B 1 23 ? 8.141 -47.031 -17.578 1 46.12 23 PHE B CA 1
ATOM 1829 C C . PHE B 1 23 ? 7.074 -48.094 -17.703 1 46.12 23 PHE B C 1
ATOM 1831 O O . PHE B 1 23 ? 7.309 -49.25 -17.344 1 46.12 23 PHE B O 1
ATOM 1838 N N . ARG B 1 24 ? 5.961 -47.625 -18.016 1 47 24 ARG B N 1
ATOM 1839 C CA . ARG B 1 24 ? 4.973 -48.688 -18.156 1 47 24 ARG B CA 1
ATOM 1840 C C . ARG B 1 24 ? 5.254 -49.562 -19.375 1 47 24 ARG B C 1
ATOM 1842 O O . ARG B 1 24 ? 5.559 -49.031 -20.453 1 47 24 ARG B O 1
ATOM 1849 N N . GLU B 1 25 ? 5.793 -50.719 -19.203 1 44.78 25 GLU B N 1
ATOM 1850 C CA . GLU B 1 25 ? 5.891 -51.75 -20.25 1 44.78 25 GLU B CA 1
ATOM 1851 C C . GLU B 1 25 ? 4.648 -51.75 -21.141 1 44.78 25 GLU B C 1
ATOM 1853 O O . GLU B 1 25 ? 3.529 -51.562 -20.641 1 44.78 25 GLU B O 1
ATOM 1858 N N . GLN B 1 26 ? 4.68 -51.625 -22.391 1 43.31 26 GLN B N 1
ATOM 1859 C CA . GLN B 1 26 ? 3.725 -51.844 -23.469 1 43.31 26 GLN B CA 1
ATOM 1860 C C . GLN B 1 26 ? 3.006 -53.188 -23.281 1 43.31 26 GLN B C 1
ATOM 1862 O O . GLN B 1 26 ? 3.646 -54.219 -23.172 1 43.31 26 GLN B O 1
ATOM 1867 N N . GLY B 1 27 ? 1.818 -53.156 -22.75 1 53.56 27 GLY B N 1
ATOM 1868 C CA . GLY B 1 27 ? 0.931 -54.312 -22.641 1 53.56 27 GLY B CA 1
ATOM 1869 C C . GLY B 1 27 ? 0.408 -54.531 -21.219 1 53.56 27 GLY B C 1
ATOM 1870 O O . GLY B 1 27 ? -0.498 -55.344 -21.016 1 53.56 27 GLY B O 1
ATOM 1871 N N . LYS B 1 28 ? 1.314 -54.281 -20.172 1 56.72 28 LYS B N 1
ATOM 1872 C CA . LYS B 1 28 ? 0.857 -54.625 -18.828 1 56.72 28 LYS B CA 1
ATOM 1873 C C . LYS B 1 28 ? -0.068 -53.562 -18.25 1 56.72 28 LYS B C 1
ATOM 1875 O O . LYS B 1 28 ? 0.192 -52.375 -18.391 1 56.72 28 LYS B O 1
ATOM 1880 N N . PRO B 1 29 ? -1.236 -53.938 -17.891 1 54.5 29 PRO B N 1
ATOM 1881 C CA . PRO B 1 29 ? -2.229 -53.031 -17.297 1 54.5 29 PRO B CA 1
ATOM 1882 C C . PRO B 1 29 ? -1.683 -52.25 -16.109 1 54.5 29 PRO B C 1
ATOM 1884 O O . PRO B 1 29 ? -0.684 -52.656 -15.508 1 54.5 29 PRO B O 1
ATOM 1887 N N . PHE B 1 30 ? -1.974 -51.125 -15.945 1 56.03 30 PHE B N 1
ATOM 1888 C CA . PHE B 1 30 ? -1.612 -50.312 -14.781 1 56.03 30 PHE B CA 1
ATOM 1889 C C . PHE B 1 30 ? -1.836 -51.094 -13.492 1 56.03 30 PHE B C 1
ATOM 1891 O O . PHE B 1 30 ? -2.873 -51.75 -13.328 1 56.03 30 PHE B O 1
ATOM 1898 N N . SER B 1 31 ? -0.564 -51.469 -12.875 1 57.19 31 SER B N 1
ATOM 1899 C CA . SER B 1 31 ? -0.763 -52.062 -11.562 1 57.19 31 SER B CA 1
ATOM 1900 C C . SER B 1 31 ? -1.66 -51.219 -10.688 1 57.19 31 SER B C 1
ATOM 1902 O O . SER B 1 31 ? -1.82 -50 -10.953 1 57.19 31 SER B O 1
ATOM 1904 N N . SER B 1 32 ? -2.352 -51.781 -9.82 1 59.91 32 SER B N 1
ATOM 1905 C CA . SER B 1 32 ? -3.252 -51.094 -8.898 1 59.91 32 SER B CA 1
ATOM 1906 C C . SER B 1 32 ? -2.529 -50 -8.125 1 59.91 32 SER B C 1
ATOM 1908 O O . SER B 1 32 ? -3.09 -48.938 -7.879 1 59.91 32 SER B O 1
ATOM 1910 N N . LEU B 1 33 ? -1.222 -50.25 -7.883 1 59.53 33 LEU B N 1
ATOM 1911 C CA . LEU B 1 33 ? -0.457 -49.281 -7.102 1 59.53 33 LEU B CA 1
ATOM 1912 C C . LEU B 1 33 ? -0.138 -48.031 -7.926 1 59.53 33 LEU B C 1
ATOM 1914 O O . LEU B 1 33 ? -0.211 -46.906 -7.422 1 59.53 33 LEU B O 1
ATOM 1918 N N . GLU B 1 34 ? 0.152 -48.344 -9.141 1 59.62 34 GLU B N 1
ATOM 1919 C CA . GLU B 1 34 ? 0.458 -47.219 -10.016 1 59.62 34 GLU B CA 1
ATOM 1920 C C . GLU B 1 34 ? -0.766 -46.344 -10.227 1 59.62 34 GLU B C 1
ATOM 1922 O O . GLU B 1 34 ? -0.661 -45.125 -10.203 1 59.62 34 GLU B O 1
ATOM 1927 N N . LEU B 1 35 ? -1.865 -47 -10.367 1 60.88 35 LEU B N 1
ATOM 1928 C CA . LEU B 1 35 ? -3.113 -46.281 -10.547 1 60.88 35 LEU B CA 1
ATOM 1929 C C . LEU B 1 35 ? -3.438 -45.438 -9.305 1 60.88 35 LEU B C 1
ATOM 1931 O O . LEU B 1 35 ? -3.875 -44.312 -9.406 1 60.88 35 LEU B O 1
ATOM 1935 N N . ALA B 1 36 ? -3.047 -46 -8.156 1 59.34 36 ALA B N 1
ATOM 1936 C CA . ALA B 1 36 ? -3.309 -45.312 -6.895 1 59.34 36 ALA B CA 1
ATOM 1937 C C . ALA B 1 36 ? -2.43 -44.062 -6.754 1 59.34 36 ALA B C 1
ATOM 1939 O O . ALA B 1 36 ? -2.896 -43.031 -6.32 1 59.34 36 ALA B O 1
ATOM 1940 N N . LEU B 1 37 ? -1.29 -44.219 -7.18 1 59.12 37 LEU B N 1
ATOM 1941 C CA . LEU B 1 37 ? -0.36 -43.094 -7.066 1 59.12 37 LEU B CA 1
ATOM 1942 C C . LEU B 1 37 ? -0.758 -41.969 -8.008 1 59.12 37 LEU B C 1
ATOM 1944 O O . LEU B 1 37 ? -0.664 -40.781 -7.641 1 59.12 37 LEU B O 1
ATOM 1948 N N . TYR B 1 38 ? -1.289 -42.375 -9.109 1 59.94 38 TYR B N 1
ATOM 1949 C CA . TYR B 1 38 ? -1.756 -41.375 -10.055 1 59.94 38 TYR B CA 1
ATOM 1950 C C . TYR B 1 38 ? -2.994 -40.656 -9.523 1 59.94 38 TYR B C 1
ATOM 1952 O O . TYR B 1 38 ? -3.135 -39.438 -9.688 1 59.94 38 TYR B O 1
ATOM 1960 N N . ILE B 1 39 ? -3.797 -41.344 -8.844 1 63.94 39 ILE B N 1
ATOM 1961 C CA . ILE B 1 39 ? -5.008 -40.75 -8.289 1 63.94 39 ILE B CA 1
ATOM 1962 C C . ILE B 1 39 ? -4.645 -39.781 -7.16 1 63.94 39 ILE B C 1
ATOM 1964 O O . ILE B 1 39 ? -5.172 -38.656 -7.094 1 63.94 39 ILE B O 1
ATOM 1968 N N . VAL B 1 40 ? -3.654 -40.156 -6.402 1 59.62 40 VAL B N 1
ATOM 1969 C CA . VAL B 1 40 ? -3.242 -39.312 -5.289 1 59.62 40 VAL B CA 1
ATOM 1970 C C . VAL B 1 40 ? -2.58 -38.062 -5.82 1 59.62 40 VAL B C 1
ATOM 1972 O O . VAL B 1 40 ? -2.854 -36.938 -5.336 1 59.62 40 VAL B O 1
ATOM 1975 N N . ALA B 1 41 ? -1.796 -38.281 -6.801 1 58.84 41 ALA B N 1
ATOM 1976 C CA . ALA B 1 41 ? -1.145 -37.125 -7.41 1 58.84 41 ALA B CA 1
ATOM 1977 C C . ALA B 1 41 ? -2.172 -36.188 -8.031 1 58.84 41 ALA B C 1
ATOM 1979 O O . ALA B 1 41 ? -2.066 -34.969 -7.883 1 58.84 41 ALA B O 1
ATOM 1980 N N . GLY B 1 42 ? -3.129 -36.844 -8.672 1 60.81 42 GLY B N 1
ATOM 1981 C CA . GLY B 1 42 ? -4.195 -36.031 -9.242 1 60.81 42 GLY B CA 1
ATOM 1982 C C . GLY B 1 42 ? -5 -35.281 -8.203 1 60.81 42 GLY B C 1
ATOM 1983 O O . GLY B 1 42 ? -5.305 -34.094 -8.383 1 60.81 42 GLY B O 1
ATOM 1984 N N . MET B 1 43 ? -5.234 -35.906 -7.094 1 63.03 43 MET B N 1
ATOM 1985 C CA . MET B 1 43 ? -6.008 -35.281 -6.02 1 63.03 43 MET B CA 1
ATOM 1986 C C . MET B 1 43 ? -5.23 -34.125 -5.375 1 63.03 43 MET B C 1
ATOM 1988 O O . MET B 1 43 ? -5.797 -33.094 -5.078 1 63.03 43 MET B O 1
ATOM 1992 N N . LEU B 1 44 ? -3.979 -34.312 -5.258 1 59.94 44 LEU B N 1
ATOM 1993 C CA . LEU B 1 44 ? -3.158 -33.281 -4.645 1 59.94 44 LEU B CA 1
ATOM 1994 C C . LEU B 1 44 ? -3.057 -32.062 -5.559 1 59.94 44 LEU B C 1
ATOM 1996 O O . LEU B 1 44 ? -3.113 -30.922 -5.086 1 59.94 44 LEU B O 1
ATOM 2000 N N . THR B 1 45 ? -2.928 -32.406 -6.785 1 63.25 45 THR B N 1
ATOM 2001 C CA . THR B 1 45 ? -2.9 -31.281 -7.734 1 63.25 45 THR B CA 1
ATOM 2002 C C . THR B 1 45 ? -4.234 -30.547 -7.738 1 63.25 45 THR B C 1
ATOM 2004 O O . THR B 1 45 ? -4.262 -29.312 -7.816 1 63.25 45 THR B O 1
ATOM 2007 N N . LEU B 1 46 ? -5.25 -31.359 -7.598 1 62.31 46 LEU B N 1
ATOM 2008 C CA . LEU B 1 46 ? -6.578 -30.766 -7.551 1 62.31 46 LEU B CA 1
ATOM 2009 C C . LEU B 1 46 ? -6.742 -29.891 -6.305 1 62.31 46 LEU B C 1
ATOM 2011 O O . LEU B 1 46 ? -7.25 -28.781 -6.383 1 62.31 46 LEU B O 1
ATOM 2015 N N . LEU B 1 47 ? -6.293 -30.391 -5.25 1 62.06 47 LEU B N 1
ATOM 2016 C CA . LEU B 1 47 ? -6.387 -29.641 -3.996 1 62.06 47 LEU B CA 1
ATOM 2017 C C . LEU B 1 47 ? -5.574 -28.359 -4.062 1 62.06 47 LEU B C 1
ATOM 2019 O O . LEU B 1 47 ? -6.039 -27.297 -3.623 1 62.06 47 LEU B O 1
ATOM 2023 N N . TRP B 1 48 ? -4.504 -28.469 -4.598 1 62.62 48 TRP B N 1
ATOM 2024 C CA . TRP B 1 48 ? -3.643 -27.297 -4.727 1 62.62 48 TRP B CA 1
ATOM 2025 C C . TRP B 1 48 ? -4.262 -26.266 -5.66 1 62.62 48 TRP B C 1
ATOM 2027 O O . TRP B 1 48 ? -4.203 -25.062 -5.395 1 62.62 48 TRP B O 1
ATOM 2037 N N . SER B 1 49 ? -4.797 -26.828 -6.648 1 60.88 49 SER B N 1
ATOM 2038 C CA . SER B 1 49 ? -5.473 -25.938 -7.582 1 60.88 49 SER B CA 1
ATOM 2039 C C . SER B 1 49 ? -6.633 -25.203 -6.914 1 60.88 49 SER B C 1
ATOM 2041 O O . SER B 1 49 ? -6.824 -24.016 -7.121 1 60.88 49 SER B O 1
ATOM 2043 N N . ILE B 1 50 ? -7.25 -25.922 -6.07 1 61.56 50 ILE B N 1
ATOM 2044 C CA . ILE B 1 50 ? -8.375 -25.344 -5.352 1 61.56 50 ILE B CA 1
ATOM 2045 C C . ILE B 1 50 ? -7.871 -24.266 -4.395 1 61.56 50 ILE B C 1
ATOM 2047 O O . ILE B 1 50 ? -8.438 -23.172 -4.336 1 61.56 50 ILE B O 1
ATOM 2051 N N . MET B 1 51 ? -6.828 -24.516 -3.803 1 59.94 51 MET B N 1
ATOM 2052 C CA . MET B 1 51 ? -6.289 -23.578 -2.834 1 59.94 51 MET B CA 1
ATOM 2053 C C . MET B 1 51 ? -5.754 -22.328 -3.533 1 59.94 51 MET B C 1
ATOM 2055 O O . MET B 1 51 ? -5.969 -21.203 -3.066 1 59.94 51 MET B O 1
ATOM 2059 N N . ALA B 1 52 ? -5.07 -22.516 -4.535 1 58.47 52 ALA B N 1
ATOM 2060 C CA . ALA B 1 52 ? -4.551 -21.406 -5.316 1 58.47 52 ALA B CA 1
ATOM 2061 C C . ALA B 1 52 ? -5.688 -20.547 -5.867 1 58.47 52 ALA B C 1
ATOM 2063 O O . ALA B 1 52 ? -5.605 -19.312 -5.859 1 58.47 52 ALA B O 1
ATOM 2064 N N . PHE B 1 53 ? -6.715 -21.266 -6.105 1 56.16 53 PHE B N 1
ATOM 2065 C CA . PHE B 1 53 ? -7.91 -20.594 -6.613 1 56.16 53 PHE B CA 1
ATOM 2066 C C . PHE B 1 53 ? -8.578 -19.781 -5.516 1 56.16 53 PHE B C 1
ATOM 2068 O O . PHE B 1 53 ? -8.945 -18.625 -5.738 1 56.16 53 PHE B O 1
ATOM 2075 N N . ARG B 1 54 ? -8.594 -20.375 -4.555 1 58 54 ARG B N 1
ATOM 2076 C CA . ARG B 1 54 ? -9.188 -19.688 -3.414 1 58 54 ARG B CA 1
ATOM 2077 C C . ARG B 1 54 ? -8.375 -18.453 -3.041 1 58 54 ARG B C 1
ATOM 2079 O O . ARG B 1 54 ? -8.945 -17.391 -2.768 1 58 54 ARG B O 1
ATOM 2086 N N . SER B 1 55 ? -7.176 -18.594 -3.039 1 57.47 55 SER B N 1
ATOM 2087 C CA . SER B 1 55 ? -6.305 -17.484 -2.699 1 57.47 55 SER B CA 1
ATOM 2088 C C . SER B 1 55 ? -6.41 -16.359 -3.734 1 57.47 55 SER B C 1
ATOM 2090 O O . SER B 1 55 ? -6.449 -15.18 -3.379 1 57.47 55 SER B O 1
ATOM 2092 N N . TYR B 1 56 ? -6.473 -16.797 -4.895 1 57.12 56 TYR B N 1
ATOM 2093 C CA . TYR B 1 56 ? -6.617 -15.836 -5.984 1 57.12 56 TYR B CA 1
ATOM 2094 C C . TYR B 1 56 ? -7.945 -15.102 -5.895 1 57.12 56 TYR B C 1
ATOM 2096 O O . TYR B 1 56 ? -7.992 -13.875 -6.02 1 57.12 56 TYR B O 1
ATOM 2104 N N . TYR B 1 57 ? -8.891 -15.906 -5.641 1 57.34 57 TYR B N 1
ATOM 2105 C CA . TYR B 1 57 ? -10.219 -15.312 -5.582 1 57.34 57 TYR B CA 1
ATOM 2106 C C . TYR B 1 57 ? -10.367 -14.414 -4.359 1 57.34 57 TYR B C 1
ATOM 2108 O O . TYR B 1 57 ? -11.016 -13.367 -4.422 1 57.34 57 TYR B O 1
ATOM 2116 N N . LYS B 1 58 ? -9.758 -14.82 -3.406 1 58.56 58 LYS B N 1
ATOM 2117 C CA . LYS B 1 58 ? -9.844 -14.047 -2.17 1 58.56 58 LYS B CA 1
ATOM 2118 C C . LYS B 1 58 ? -9.125 -12.711 -2.303 1 58.56 58 LYS B C 1
ATOM 2120 O O . LYS B 1 58 ? -9.562 -11.711 -1.733 1 58.56 58 LYS B O 1
ATOM 2125 N N . ASN B 1 59 ? -8.148 -12.703 -3.121 1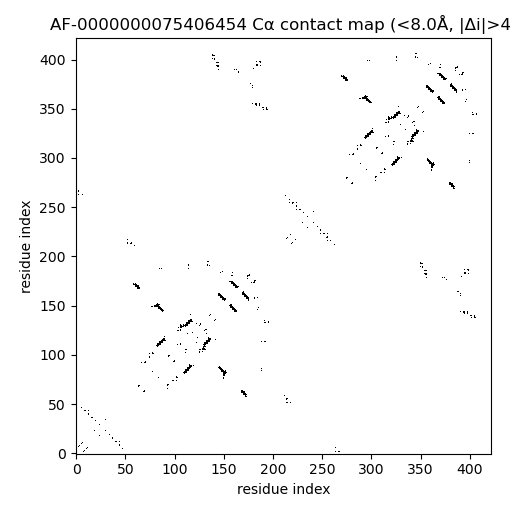 60.62 59 ASN B N 1
ATOM 2126 C CA . ASN B 1 59 ? -7.348 -11.492 -3.223 1 60.62 59 ASN B CA 1
ATOM 2127 C C . ASN B 1 59 ? -7.699 -10.688 -4.473 1 60.62 59 ASN B C 1
ATOM 2129 O O . ASN B 1 59 ? -7.023 -9.711 -4.801 1 60.62 59 ASN B O 1
ATOM 2133 N N . ARG B 1 60 ? -8.82 -11.18 -5.074 1 65.31 60 ARG B N 1
ATOM 2134 C CA . ARG B 1 60 ? -9.227 -10.492 -6.297 1 65.31 60 ARG B CA 1
ATOM 2135 C C . ARG B 1 60 ? -9.891 -9.164 -5.98 1 65.31 60 ARG B C 1
ATOM 2137 O O . ARG B 1 60 ? -10.727 -9.078 -5.074 1 65.31 60 ARG B O 1
ATOM 2144 N N . PRO B 1 61 ? -9.398 -8.211 -6.738 1 74.31 61 PRO B N 1
ATOM 2145 C CA . PRO B 1 61 ? -10.07 -6.918 -6.555 1 74.31 61 PRO B CA 1
ATOM 2146 C C . PRO B 1 61 ? -11.508 -6.918 -7.059 1 74.31 61 PRO B C 1
ATOM 2148 O O . PRO B 1 61 ? -11.867 -7.734 -7.914 1 74.31 61 PRO B O 1
ATOM 2151 N N . HIS B 1 62 ? -12.328 -6.227 -6.441 1 79.31 62 HIS B N 1
ATOM 2152 C CA . HIS B 1 62 ? -13.703 -6.039 -6.883 1 79.31 62 HIS B CA 1
ATOM 2153 C C . HIS B 1 62 ? -13.789 -5.027 -8.016 1 79.31 62 HIS B C 1
ATOM 2155 O O . HIS B 1 62 ? -13.359 -3.879 -7.863 1 79.31 62 HIS B O 1
ATOM 2161 N N . SER B 1 63 ? -14.195 -5.52 -9.109 1 80.69 63 SER B N 1
ATOM 2162 C CA . SER B 1 63 ? -14.344 -4.605 -10.234 1 80.69 63 SER B CA 1
ATOM 2163 C C . SER B 1 63 ? -15.719 -3.949 -10.242 1 80.69 63 SER B C 1
ATOM 2165 O O . SER B 1 63 ? -16.734 -4.629 -10.102 1 80.69 63 SER B O 1
ATOM 2167 N N . CYS B 1 64 ? -15.719 -2.67 -10.227 1 80.62 64 CYS B N 1
ATOM 2168 C CA . CYS B 1 64 ? -16.953 -1.902 -10.312 1 80.62 64 CYS B CA 1
ATOM 2169 C C . CYS B 1 64 ? -17.062 -1.184 -11.656 1 80.62 64 CYS B C 1
ATOM 2171 O O . CYS B 1 64 ? -16.234 -0.328 -11.969 1 80.62 64 CYS B O 1
ATOM 2173 N N . ARG B 1 65 ? -18.047 -1.454 -12.406 1 78.94 65 ARG B N 1
ATOM 2174 C CA . ARG B 1 65 ? -18.219 -0.881 -13.734 1 78.94 65 ARG B CA 1
ATOM 2175 C C . ARG B 1 65 ? -19.078 0.371 -13.695 1 78.94 65 ARG B C 1
ATOM 2177 O O . ARG B 1 65 ? -18.922 1.27 -14.523 1 78.94 65 ARG B O 1
ATOM 2184 N N . THR B 1 66 ? -19.891 0.383 -12.672 1 82.75 66 THR B N 1
ATOM 2185 C CA . THR B 1 66 ? -20.844 1.496 -12.602 1 82.75 66 THR B CA 1
ATOM 2186 C C . THR B 1 66 ? -20.719 2.225 -11.266 1 82.75 66 THR B C 1
ATOM 2188 O O . THR B 1 66 ? -20.203 1.666 -10.289 1 82.75 66 THR B O 1
ATOM 2191 N N . GLU B 1 67 ? -21.219 3.355 -11.281 1 83.12 67 GLU B N 1
ATOM 2192 C CA . GLU B 1 67 ? -21.234 4.156 -10.062 1 83.12 67 GLU B CA 1
ATOM 2193 C C . GLU B 1 67 ? -22.125 3.527 -9 1 83.12 67 GLU B C 1
ATOM 2195 O O . GLU B 1 67 ? -21.828 3.613 -7.805 1 83.12 67 GLU B O 1
ATOM 2200 N N . LYS B 1 68 ? -23.109 2.939 -9.5 1 85.62 68 LYS B N 1
ATOM 2201 C CA . LYS B 1 68 ? -24.031 2.289 -8.57 1 85.62 68 LYS B CA 1
ATOM 2202 C C . LYS B 1 68 ? -23.344 1.137 -7.84 1 85.62 68 LYS B C 1
ATOM 2204 O O . LYS B 1 68 ? -23.594 0.925 -6.648 1 85.62 68 LYS B O 1
ATOM 2209 N N . GLN B 1 69 ? -22.531 0.481 -8.531 1 87.5 69 GLN B N 1
ATOM 2210 C CA . GLN B 1 69 ? -21.812 -0.631 -7.922 1 87.5 69 GLN B CA 1
ATOM 2211 C C . GLN B 1 69 ? -20.812 -0.132 -6.891 1 87.5 69 GLN B C 1
ATOM 2213 O O . GLN B 1 69 ? -20.641 -0.744 -5.832 1 87.5 69 GLN B O 1
ATOM 2218 N N . ILE B 1 70 ? -20.203 0.922 -7.211 1 84.94 70 ILE B N 1
ATOM 2219 C CA . ILE B 1 70 ? -19.25 1.514 -6.281 1 84.94 70 ILE B CA 1
ATOM 2220 C C . ILE B 1 70 ? -19.969 1.934 -5.004 1 84.94 70 ILE B C 1
ATOM 2222 O O . ILE B 1 70 ? -19.484 1.655 -3.898 1 84.94 70 ILE B O 1
ATOM 2226 N N . LEU B 1 71 ? -21.078 2.502 -5.246 1 87.88 71 LEU B N 1
ATOM 2227 C CA . LEU B 1 71 ? -21.875 2.977 -4.117 1 87.88 71 LEU B CA 1
ATOM 2228 C C . LEU B 1 71 ? -22.312 1.814 -3.23 1 87.88 71 LEU B C 1
ATOM 2230 O O . LEU B 1 71 ? -22.219 1.896 -2.004 1 87.88 71 LEU B O 1
ATOM 2234 N N . LYS B 1 72 ? -22.828 0.848 -3.873 1 89.62 72 LYS B N 1
ATOM 2235 C CA . LYS B 1 72 ? -23.266 -0.33 -3.133 1 89.62 72 LYS B CA 1
ATOM 2236 C C . LYS B 1 72 ? -22.109 -0.947 -2.342 1 89.62 72 LYS B C 1
ATOM 2238 O O . LYS B 1 72 ? -22.281 -1.344 -1.188 1 89.62 72 LYS B O 1
ATOM 2243 N N . TYR B 1 73 ? -21.031 -0.97 -2.969 1 90.25 73 TYR B N 1
ATOM 2244 C CA . TYR B 1 73 ? -19.844 -1.508 -2.301 1 90.25 73 TYR B CA 1
ATOM 2245 C C . TYR B 1 73 ? -19.469 -0.665 -1.087 1 90.25 73 TYR B C 1
ATOM 2247 O O . TYR B 1 73 ? -19.25 -1.198 0.003 1 90.25 73 TYR B O 1
ATOM 2255 N N . MET B 1 74 ? -19.391 0.589 -1.292 1 90.38 74 MET B N 1
ATOM 2256 C CA . MET B 1 74 ? -18.984 1.494 -0.224 1 90.38 74 MET B CA 1
ATOM 2257 C C . MET B 1 74 ? -19.969 1.449 0.939 1 90.38 74 MET B C 1
ATOM 2259 O O . MET B 1 74 ? -19.562 1.457 2.104 1 90.38 74 MET B O 1
ATOM 2263 N N . LEU B 1 75 ? -21.203 1.438 0.589 1 92.06 75 LEU B N 1
ATOM 2264 C CA . LEU B 1 75 ? -22.219 1.357 1.626 1 92.06 75 LEU B CA 1
ATOM 2265 C C . LEU B 1 75 ? -22.031 0.111 2.482 1 92.06 75 LEU B C 1
ATOM 2267 O O . LEU B 1 75 ? -22.062 0.188 3.713 1 92.06 75 LEU B O 1
ATOM 2271 N N . LYS B 1 76 ? -21.828 -0.955 1.821 1 92.31 76 LYS B N 1
ATOM 2272 C CA . LYS B 1 76 ? -21.594 -2.203 2.539 1 92.31 76 LYS B CA 1
ATOM 2273 C C . LYS B 1 76 ? -20.328 -2.117 3.387 1 92.31 76 LYS B C 1
ATOM 2275 O O . LYS B 1 76 ? -20.312 -2.562 4.535 1 92.31 76 LYS B O 1
ATOM 2280 N N . TRP B 1 77 ? -19.312 -1.529 2.875 1 93.06 77 TRP B N 1
ATOM 2281 C CA . TRP B 1 77 ? -18 -1.438 3.512 1 93.06 77 TRP B CA 1
ATOM 2282 C C . TRP B 1 77 ? -18.062 -0.556 4.754 1 93.06 77 TRP B C 1
ATOM 2284 O O . TRP B 1 77 ? -17.594 -0.948 5.824 1 93.06 77 TRP B O 1
ATOM 2294 N N . ILE B 1 78 ? -18.719 0.537 4.707 1 93.44 78 ILE B N 1
ATOM 2295 C CA . ILE B 1 78 ? -18.688 1.505 5.801 1 93.44 78 ILE B CA 1
ATOM 2296 C C . ILE B 1 78 ? -19.75 1.138 6.836 1 93.44 78 ILE B C 1
ATOM 2298 O O . ILE B 1 78 ? -19.75 1.68 7.945 1 93.44 78 ILE B O 1
ATOM 2302 N N . SER B 1 79 ? -20.609 0.268 6.418 1 93.25 79 SER B N 1
ATOM 2303 C CA . SER B 1 79 ? -21.672 -0.129 7.34 1 93.25 79 SER B CA 1
ATOM 2304 C C . SER B 1 79 ? -21.141 -1.076 8.414 1 93.25 79 SER B C 1
ATOM 2306 O O . SER B 1 79 ? -21.828 -1.347 9.398 1 93.25 79 SER B O 1
ATOM 2308 N N . HIS B 1 80 ? -19.938 -1.561 8.219 1 91.06 80 HIS B N 1
ATOM 2309 C CA . HIS B 1 80 ? -19.328 -2.387 9.258 1 91.06 80 HIS B CA 1
ATOM 2310 C C . HIS B 1 80 ? -19.219 -1.63 10.578 1 91.06 80 HIS B C 1
ATOM 2312 O O . HIS B 1 80 ? -18.953 -0.427 10.586 1 91.06 80 HIS B O 1
ATOM 2318 N N . PRO B 1 81 ? -19.438 -2.354 11.586 1 88.88 81 PRO B N 1
ATOM 2319 C CA . PRO B 1 81 ? -19.281 -1.674 12.875 1 88.88 81 PRO B CA 1
ATOM 2320 C C . PRO B 1 81 ? -17.828 -1.309 13.188 1 88.88 81 PRO B C 1
ATOM 2322 O O . PRO B 1 81 ? -16.906 -1.952 12.68 1 88.88 81 PRO B O 1
ATOM 2325 N N . GLY B 1 82 ? -17.719 -0.257 14.031 1 93.62 82 GLY B N 1
ATOM 2326 C CA . GLY B 1 82 ? -16.375 0.157 14.445 1 93.62 82 GLY B CA 1
ATOM 2327 C C . GLY B 1 82 ? -15.922 1.445 13.789 1 93.62 82 GLY B C 1
ATOM 2328 O O . GLY B 1 82 ? -16.672 2.059 13.031 1 93.62 82 GLY B O 1
ATOM 2329 N N . ARG B 1 83 ? -14.773 1.799 14.086 1 97.38 83 ARG B N 1
ATOM 2330 C CA . ARG B 1 83 ? -14.219 3.066 13.625 1 97.38 83 ARG B CA 1
ATOM 2331 C C . ARG B 1 83 ? -13.812 2.986 12.156 1 97.38 83 ARG B C 1
ATOM 2333 O O . ARG B 1 83 ? -13.25 1.979 11.719 1 97.38 83 ARG B O 1
ATOM 2340 N N . ALA B 1 84 ? -14.117 3.988 11.445 1 98 84 ALA B N 1
ATOM 2341 C CA . ALA B 1 84 ? -13.797 4.059 10.023 1 98 84 ALA B CA 1
ATOM 2342 C C . ALA B 1 84 ? -13.031 5.336 9.695 1 98 84 ALA B C 1
ATOM 2344 O O . ALA B 1 84 ? -13.305 6.395 10.258 1 98 84 ALA B O 1
ATOM 2345 N N . VAL B 1 85 ? -12.078 5.219 8.828 1 98.31 85 VAL B N 1
ATOM 2346 C CA . VAL B 1 85 ? -11.336 6.355 8.289 1 98.31 85 VAL B CA 1
ATOM 2347 C C . VAL B 1 85 ? -11.461 6.375 6.766 1 98.31 85 VAL B C 1
ATOM 2349 O O . VAL B 1 85 ? -11.102 5.406 6.09 1 98.31 85 VAL B O 1
ATOM 2352 N N . ILE B 1 86 ? -12 7.438 6.238 1 97.44 86 ILE B N 1
ATOM 2353 C CA . ILE B 1 86 ? -12.195 7.578 4.801 1 97.44 86 ILE B CA 1
ATOM 2354 C C . ILE B 1 86 ? -11.219 8.617 4.246 1 97.44 86 ILE B C 1
ATOM 2356 O O . ILE B 1 86 ? -11.273 9.789 4.613 1 97.44 86 ILE B O 1
ATOM 2360 N N . PHE B 1 87 ? -10.344 8.188 3.475 1 97.75 87 PHE B N 1
ATOM 2361 C CA . PHE B 1 87 ? -9.414 9.055 2.752 1 97.75 87 PHE B CA 1
ATOM 2362 C C . PHE B 1 87 ? -9.883 9.273 1.317 1 97.75 87 PHE B C 1
ATOM 2364 O O . PHE B 1 87 ? -9.828 8.352 0.496 1 97.75 87 PHE B O 1
ATOM 2371 N N . THR B 1 88 ? -10.344 10.445 0.994 1 94.62 88 THR B N 1
ATOM 2372 C CA . THR B 1 88 ? -11.016 10.719 -0.275 1 94.62 88 THR B CA 1
ATOM 2373 C C . THR B 1 88 ? -10.656 12.109 -0.792 1 94.62 88 THR B C 1
ATOM 2375 O O . THR B 1 88 ? -10.055 12.906 -0.074 1 94.62 88 TH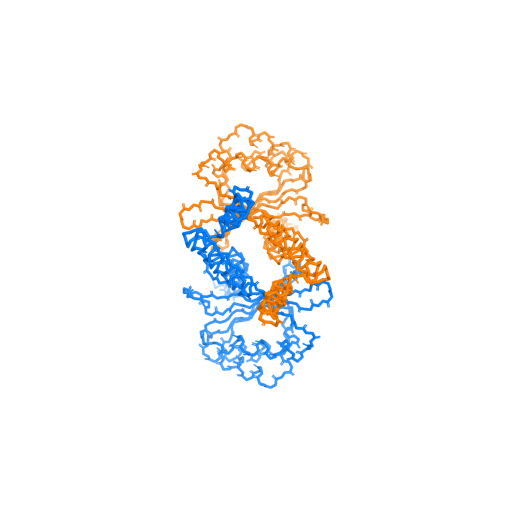R B O 1
ATOM 2378 N N . ARG B 1 89 ? -10.914 12.305 -2.049 1 91.38 89 ARG B N 1
ATOM 2379 C CA . ARG B 1 89 ? -10.664 13.625 -2.629 1 91.38 89 ARG B CA 1
ATOM 2380 C C . ARG B 1 89 ? -11.828 14.57 -2.354 1 91.38 89 ARG B C 1
ATOM 2382 O O . ARG B 1 89 ? -11.625 15.695 -1.88 1 91.38 89 ARG B O 1
ATOM 2389 N N . ASP B 1 90 ? -13.07 14.062 -2.619 1 88.5 90 ASP B N 1
ATOM 2390 C CA . ASP B 1 90 ? -14.18 15.008 -2.607 1 88.5 90 ASP B CA 1
ATOM 2391 C C . ASP B 1 90 ? -15.469 14.328 -2.143 1 88.5 90 ASP B C 1
ATOM 2393 O O . ASP B 1 90 ? -16.547 14.93 -2.188 1 88.5 90 ASP B O 1
ATOM 2397 N N . MET B 1 91 ? -15.43 13.117 -1.74 1 88.06 91 MET B N 1
ATOM 2398 C CA . MET B 1 91 ? -16.609 12.383 -1.295 1 88.06 91 MET B CA 1
ATOM 2399 C C . MET B 1 91 ? -17.688 12.383 -2.371 1 88.06 91 MET B C 1
ATOM 2401 O O . MET B 1 91 ? -18.875 12.523 -2.064 1 88.06 91 MET B O 1
ATOM 2405 N N . SER B 1 92 ? -17.359 12.312 -3.584 1 82.31 92 SER B N 1
ATOM 2406 C CA . SER B 1 92 ? -18.281 12.422 -4.703 1 82.31 92 SER B CA 1
ATOM 2407 C C . SER B 1 92 ? -19.266 11.258 -4.719 1 82.31 92 SER B C 1
ATOM 2409 O O . SER B 1 92 ? -20.344 11.359 -5.309 1 82.31 92 SER B O 1
ATOM 2411 N N . TRP B 1 93 ? -19.031 10.258 -4.02 1 79.69 93 TRP B N 1
ATOM 2412 C CA . TRP B 1 93 ? -19.844 9.055 -4.035 1 79.69 93 TRP B CA 1
ATOM 2413 C C . TRP B 1 93 ? -20.938 9.125 -2.971 1 79.69 93 TRP B C 1
ATOM 2415 O O . TRP B 1 93 ? -21.781 8.242 -2.883 1 79.69 93 TRP B O 1
ATOM 2425 N N . THR B 1 94 ? -21.016 10.148 -2.256 1 82.44 94 THR B N 1
ATOM 2426 C CA . THR B 1 94 ? -21.906 10.219 -1.109 1 82.44 94 THR B CA 1
ATOM 2427 C C . THR B 1 94 ? -23.234 10.859 -1.506 1 82.44 94 THR B C 1
ATOM 2429 O O . THR B 1 94 ? -24.047 11.195 -0.644 1 82.44 94 THR B O 1
ATOM 2432 N N . ASN B 1 95 ? -23.484 11.047 -2.742 1 80.56 95 ASN B N 1
ATOM 2433 C CA . ASN B 1 95 ? -24.734 11.656 -3.176 1 80.56 95 ASN B CA 1
ATOM 2434 C C . ASN B 1 95 ? -25.906 10.672 -3.088 1 80.56 95 ASN B C 1
ATOM 2436 O O . ASN B 1 95 ? -26.562 10.406 -4.086 1 80.56 95 ASN B O 1
ATOM 2440 N N . ASN B 1 96 ? -26.016 9.961 -2.061 1 85.69 96 ASN B N 1
ATOM 2441 C CA . ASN B 1 96 ? -27.047 8.992 -1.754 1 85.69 96 ASN B CA 1
ATOM 2442 C C . ASN B 1 96 ? -27.484 9.062 -0.29 1 85.69 96 ASN B C 1
ATOM 2444 O O . ASN B 1 96 ? -26.625 9.094 0.605 1 85.69 96 ASN B O 1
ATOM 2448 N N . ASP B 1 97 ? -28.781 9.055 -0.11 1 88.94 97 ASP B N 1
ATOM 2449 C CA . ASP B 1 97 ? -29.328 9.25 1.229 1 88.94 97 ASP B CA 1
ATOM 2450 C C . ASP B 1 97 ? -28.922 8.109 2.16 1 88.94 97 ASP B C 1
ATOM 2452 O O . ASP B 1 97 ? -28.719 8.32 3.357 1 88.94 97 ASP B O 1
ATOM 2456 N N . ASP B 1 98 ? -28.828 6.988 1.636 1 90.81 98 ASP B N 1
ATOM 2457 C CA . ASP B 1 98 ? -28.438 5.844 2.455 1 90.81 98 ASP B CA 1
ATOM 2458 C C . ASP B 1 98 ? -27.016 5.992 2.971 1 90.81 98 ASP B C 1
ATOM 2460 O O . ASP B 1 98 ? -26.734 5.719 4.141 1 90.81 98 ASP B O 1
ATOM 2464 N N . VAL B 1 99 ? -26.203 6.449 2.115 1 91.69 99 VAL B N 1
ATOM 2465 C CA . VAL B 1 99 ? -24.797 6.637 2.482 1 91.69 99 VAL B CA 1
ATOM 2466 C C . VAL B 1 99 ? -24.688 7.73 3.543 1 91.69 99 VAL B C 1
ATOM 2468 O O . VAL B 1 99 ? -24 7.559 4.551 1 91.69 99 VAL B O 1
ATOM 2471 N N . LYS B 1 100 ? -25.406 8.742 3.268 1 93.06 100 LYS B N 1
ATOM 2472 C CA . LYS B 1 100 ? -25.391 9.859 4.207 1 93.06 100 LYS B CA 1
ATOM 2473 C C . LYS B 1 100 ? -25.859 9.422 5.59 1 93.06 100 LYS B C 1
ATOM 2475 O O . LYS B 1 100 ? -25.281 9.805 6.602 1 93.06 100 LYS B O 1
ATOM 2480 N N . SER B 1 101 ? -26.844 8.68 5.547 1 94.5 101 SER B N 1
ATOM 2481 C CA . SER B 1 101 ? -27.422 8.211 6.809 1 94.5 101 SER B CA 1
ATOM 2482 C C . SER B 1 101 ? -26.406 7.375 7.59 1 94.5 101 SER B C 1
ATOM 2484 O O . SER B 1 101 ? -26.281 7.531 8.805 1 94.5 101 SER B O 1
ATOM 2486 N N . VAL B 1 102 ? -25.766 6.531 6.934 1 95.44 102 VAL B N 1
ATOM 2487 C CA . VAL B 1 102 ? -24.781 5.664 7.582 1 95.44 102 VAL B CA 1
ATOM 2488 C C . VAL B 1 102 ? -23.625 6.504 8.109 1 95.44 102 VAL B C 1
ATOM 2490 O O . VAL B 1 102 ? -23.156 6.281 9.227 1 95.44 102 VAL B O 1
ATOM 2493 N N . LEU B 1 103 ? -23.234 7.449 7.355 1 96.56 103 LEU B N 1
ATOM 2494 C CA . LEU B 1 103 ? -22.141 8.328 7.766 1 96.56 103 LEU B CA 1
ATOM 2495 C C . LEU B 1 103 ? -22.531 9.141 9 1 96.56 103 LEU B C 1
ATOM 2497 O O . LEU B 1 103 ? -21.734 9.273 9.93 1 96.56 103 LEU B O 1
ATOM 2501 N N . LEU B 1 104 ? -23.719 9.602 9.008 1 96.62 104 LEU B N 1
ATOM 2502 C CA . LEU B 1 104 ? -24.203 10.391 10.141 1 96.62 104 LEU B CA 1
ATOM 2503 C C . LEU B 1 104 ? -24.281 9.539 11.406 1 96.62 104 LEU B C 1
ATOM 2505 O O . LEU B 1 104 ? -23.938 10 12.492 1 96.62 104 LEU B O 1
ATOM 2509 N N . LYS B 1 105 ? -24.703 8.375 11.242 1 96.38 105 LYS B N 1
ATOM 2510 C CA . LYS B 1 105 ? -24.781 7.457 12.375 1 96.38 105 LYS B CA 1
ATOM 2511 C C . LYS B 1 105 ? -23.391 7.18 12.945 1 96.38 105 LYS B C 1
ATOM 2513 O O . LYS B 1 105 ? -23.203 7.184 14.164 1 96.38 105 LYS B O 1
ATOM 2518 N N . LYS B 1 106 ? -22.469 6.957 12.117 1 97.06 106 LYS B N 1
ATOM 2519 C CA . LYS B 1 106 ? -21.109 6.711 12.555 1 97.06 106 LYS B CA 1
ATOM 2520 C C . LYS B 1 106 ? -20.5 7.949 13.211 1 97.06 106 LYS B C 1
ATOM 2522 O O . LYS B 1 106 ? -19.703 7.836 14.141 1 97.06 106 LYS B O 1
ATOM 2527 N N . ALA B 1 107 ? -20.781 9.023 12.617 1 97.75 107 ALA B N 1
ATOM 2528 C CA . ALA B 1 107 ? -20.328 10.281 13.188 1 97.75 107 ALA B CA 1
ATOM 2529 C C . ALA B 1 107 ? -20.859 10.477 14.602 1 97.75 107 ALA B C 1
ATOM 2531 O O . ALA B 1 107 ? -20.109 10.82 15.516 1 97.75 107 ALA B O 1
ATOM 2532 N N . ALA B 1 108 ? -22.078 10.195 14.789 1 97.06 108 ALA B N 1
ATOM 2533 C CA . ALA B 1 108 ? -22.719 10.359 16.078 1 97.06 108 ALA B CA 1
ATOM 2534 C C . ALA B 1 108 ? -22.109 9.438 17.125 1 97.06 108 ALA B C 1
ATOM 2536 O O . ALA B 1 108 ? -22.078 9.758 18.312 1 97.06 108 ALA B O 1
ATOM 2537 N N . ALA B 1 109 ? -21.594 8.367 16.672 1 96.81 109 ALA B N 1
ATOM 2538 C CA . ALA B 1 109 ? -20.953 7.398 17.562 1 96.81 109 ALA B CA 1
ATOM 2539 C C . ALA B 1 109 ? -19.469 7.727 17.766 1 96.81 109 ALA B C 1
ATOM 2541 O O . ALA B 1 109 ? -18.75 6.969 18.391 1 96.81 109 ALA B O 1
ATOM 2542 N N . ASN B 1 110 ? -18.969 8.758 17.125 1 96.5 110 ASN B N 1
ATOM 2543 C CA . ASN B 1 110 ? -17.578 9.18 17.172 1 96.5 110 ASN B CA 1
ATOM 2544 C C . ASN B 1 110 ? -16.656 8.133 16.562 1 96.5 110 ASN B C 1
ATOM 2546 O O . ASN B 1 110 ? -15.57 7.867 17.094 1 96.5 110 ASN B O 1
ATOM 2550 N N . GLU B 1 111 ? -17.172 7.566 15.484 1 97.38 111 GLU B N 1
ATOM 2551 C CA . GLU B 1 111 ? -16.438 6.473 14.859 1 97.38 111 GLU B CA 1
ATOM 2552 C C . GLU B 1 111 ? -16.047 6.82 13.43 1 97.38 111 GLU B C 1
ATOM 2554 O O . GLU B 1 111 ? -15.672 5.938 12.648 1 97.38 111 GLU B O 1
ATOM 2559 N N . LEU B 1 112 ? -16.141 8.023 13.117 1 97.94 112 LEU B N 1
ATOM 2560 C CA . LEU B 1 112 ? -15.914 8.406 11.727 1 97.94 112 LEU B CA 1
ATOM 2561 C C . LEU B 1 112 ? -14.836 9.477 11.625 1 97.94 112 LEU B C 1
ATOM 2563 O O . LEU B 1 112 ? -14.914 10.508 12.297 1 97.94 112 LEU B O 1
ATOM 2567 N N . THR B 1 113 ? -13.859 9.219 10.875 1 98.31 113 THR B N 1
ATOM 2568 C CA . THR B 1 113 ? -12.859 10.203 10.477 1 98.31 113 THR B CA 1
ATOM 2569 C C . THR B 1 113 ? -12.797 10.328 8.961 1 98.31 113 THR B C 1
ATOM 2571 O O . THR B 1 113 ? -12.703 9.32 8.25 1 98.31 113 THR B O 1
ATOM 2574 N N . ILE B 1 114 ? -12.852 11.523 8.484 1 97.75 114 ILE B N 1
ATOM 2575 C CA . ILE B 1 114 ? -12.766 11.758 7.047 1 97.75 114 ILE B CA 1
ATOM 2576 C C . ILE B 1 114 ? -11.578 12.672 6.746 1 97.75 114 ILE B C 1
ATOM 2578 O O . ILE B 1 114 ? -11.422 13.727 7.375 1 97.75 114 ILE B O 1
ATOM 2582 N N . ILE B 1 115 ? -10.797 12.219 5.875 1 97.44 115 ILE B N 1
ATOM 2583 C CA . ILE B 1 115 ? -9.664 12.992 5.371 1 97.44 115 ILE 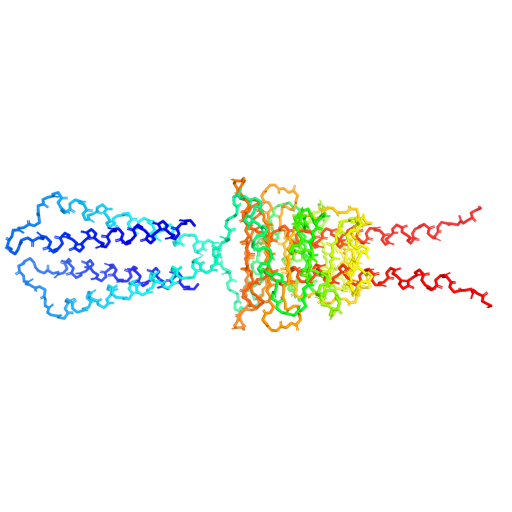B CA 1
ATOM 2584 C C . ILE B 1 115 ? -9.922 13.383 3.914 1 97.44 115 ILE B C 1
ATOM 2586 O O . ILE B 1 115 ? -10 12.516 3.039 1 97.44 115 ILE B O 1
ATOM 2590 N N . LEU B 1 116 ? -10.109 14.656 3.662 1 96 116 LEU B N 1
ATOM 2591 C CA . LEU B 1 116 ? -10.453 15.086 2.312 1 96 116 LEU B CA 1
ATOM 2592 C C . LEU B 1 116 ? -9.672 16.328 1.926 1 96 116 LEU B C 1
ATOM 2594 O O . LEU B 1 116 ? -8.977 16.922 2.762 1 96 116 LEU B O 1
ATOM 2598 N N . GLU B 1 117 ? -9.695 16.641 0.663 1 94.56 117 GLU B N 1
ATOM 2599 C CA . GLU B 1 117 ? -8.867 17.719 0.157 1 94.56 117 GLU B CA 1
ATOM 2600 C C . GLU B 1 117 ? -9.336 19.078 0.685 1 94.56 117 GLU B C 1
ATOM 2602 O O . GLU B 1 117 ? -8.562 19.828 1.276 1 94.56 117 GLU B O 1
ATOM 2607 N N . HIS B 1 118 ? -10.609 19.359 0.458 1 93.56 118 HIS B N 1
ATOM 2608 C CA . HIS B 1 118 ? -11.227 20.594 0.897 1 93.56 118 HIS B CA 1
ATOM 2609 C C . HIS B 1 118 ? -12.492 20.328 1.71 1 93.56 118 HIS B C 1
ATOM 2611 O O . HIS B 1 118 ? -13.125 19.281 1.551 1 93.56 118 HIS B O 1
ATOM 2617 N N . ASP B 1 119 ? -12.711 21.297 2.455 1 92.56 119 ASP B N 1
ATOM 2618 C CA . ASP B 1 119 ? -13.969 21.203 3.189 1 92.56 119 ASP B CA 1
ATOM 2619 C C . ASP B 1 119 ? -15.164 21.312 2.248 1 92.56 119 ASP B C 1
ATOM 2621 O O . ASP B 1 119 ? -15.148 22.094 1.295 1 92.56 119 ASP B O 1
ATOM 2625 N N . ILE B 1 120 ? -16.188 20.531 2.525 1 93.12 120 ILE B N 1
ATOM 2626 C CA . ILE B 1 120 ? -17.438 20.531 1.768 1 93.12 120 ILE B CA 1
ATOM 2627 C C . ILE B 1 120 ? -18.625 20.625 2.727 1 93.12 120 ILE B C 1
ATOM 2629 O O . ILE B 1 120 ? -18.484 20.344 3.92 1 93.12 120 ILE B O 1
ATOM 2633 N N . PRO B 1 121 ? -19.75 20.984 2.301 1 93.44 121 PRO B N 1
ATOM 2634 C CA . PRO B 1 121 ? -20.922 21.141 3.18 1 93.44 121 PRO B CA 1
ATOM 2635 C C . PRO B 1 121 ? -21.234 19.875 3.973 1 93.44 121 PRO B C 1
ATOM 2637 O O . PRO B 1 121 ? -21.531 19.953 5.172 1 93.44 121 PRO B O 1
ATOM 2640 N N . LEU B 1 122 ? -21.156 18.781 3.359 1 94.06 122 LEU B N 1
ATOM 2641 C CA . LEU B 1 122 ? -21.438 17.531 4.059 1 94.06 122 LEU B CA 1
ATOM 2642 C C . LEU B 1 122 ? -20.469 17.312 5.215 1 94.06 122 LEU B C 1
ATOM 2644 O O . LEU B 1 122 ? -20.844 16.781 6.262 1 94.06 122 LEU B O 1
ATOM 2648 N N . ALA B 1 123 ? -19.234 17.656 5.027 1 95.12 123 ALA B N 1
ATOM 2649 C CA . ALA B 1 123 ? -18.234 17.516 6.07 1 95.12 123 ALA B CA 1
ATOM 2650 C C . ALA B 1 123 ? -18.609 18.312 7.316 1 95.12 123 ALA B C 1
ATOM 2652 O O . ALA B 1 123 ? -18.391 17.859 8.438 1 95.12 123 ALA B O 1
ATOM 2653 N N . ASP B 1 124 ? -19.188 19.453 7.098 1 95 124 ASP B N 1
ATOM 2654 C CA . ASP B 1 124 ? -19.625 20.297 8.211 1 95 124 ASP B CA 1
ATOM 2655 C C . ASP B 1 124 ? -20.734 19.609 9 1 95 124 ASP B C 1
ATOM 2657 O O . ASP B 1 124 ? -20.75 19.641 10.227 1 95 124 ASP B O 1
ATOM 2661 N N . GLU B 1 125 ? -21.578 19.094 8.266 1 95.5 125 GLU B N 1
ATOM 2662 C CA . GLU B 1 125 ? -22.672 18.359 8.906 1 95.5 125 GLU B CA 1
ATOM 2663 C C . GLU B 1 125 ? -22.156 17.188 9.734 1 95.5 125 GLU B C 1
ATOM 2665 O O . GLU B 1 125 ? -22.594 16.969 10.867 1 95.5 125 GLU B O 1
ATOM 2670 N N . LEU B 1 126 ? -21.281 16.516 9.18 1 97.19 126 LEU B N 1
ATOM 2671 C CA . LEU B 1 126 ? -20.703 15.367 9.859 1 97.19 126 LEU B CA 1
ATOM 2672 C C . LEU B 1 126 ? -19.891 15.789 11.078 1 97.19 126 LEU B C 1
ATOM 2674 O O . LEU B 1 126 ? -19.938 15.133 12.117 1 97.19 126 LEU B O 1
ATOM 2678 N N . ARG B 1 127 ? -19.203 16.828 10.922 1 96.81 127 ARG B N 1
ATOM 2679 C CA . ARG B 1 127 ? -18.438 17.375 12.031 1 96.81 127 ARG B CA 1
ATOM 2680 C C . ARG B 1 127 ? -19.344 17.719 13.211 1 96.81 127 ARG B C 1
ATOM 2682 O O . ARG B 1 127 ? -19.016 17.422 14.359 1 96.81 127 ARG B O 1
ATOM 2689 N N . ALA B 1 128 ? -20.375 18.312 12.891 1 96.88 128 ALA B N 1
ATOM 2690 C CA . ALA B 1 128 ? -21.328 18.719 13.914 1 96.88 128 ALA B CA 1
ATOM 2691 C C . ALA B 1 128 ? -21.875 17.5 14.656 1 96.88 128 ALA B C 1
ATOM 2693 O O . ALA B 1 128 ? -22.219 17.578 15.836 1 96.88 128 ALA B O 1
ATOM 2694 N N . GLU B 1 129 ? -21.906 16.375 13.992 1 97.38 129 GLU B N 1
ATOM 2695 C CA . GLU B 1 129 ? -22.46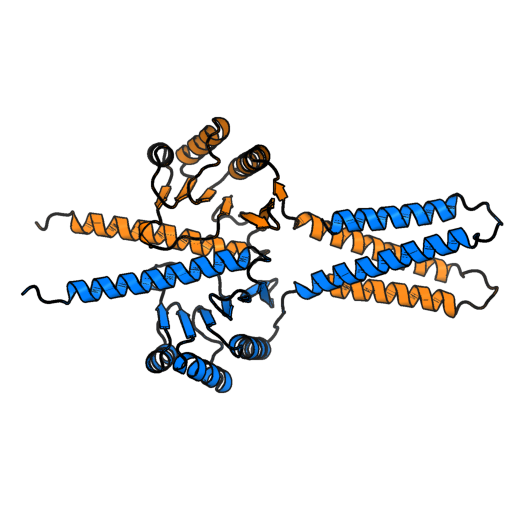9 15.164 14.578 1 97.38 129 GLU B CA 1
ATOM 2696 C C . GLU B 1 129 ? -21.406 14.406 15.375 1 97.38 129 GLU B C 1
ATOM 2698 O O . GLU B 1 129 ? -21.719 13.477 16.125 1 97.38 129 GLU B O 1
ATOM 2703 N N . GLY B 1 130 ? -20.078 14.844 15.102 1 97.38 130 GLY B N 1
ATOM 2704 C CA . GLY B 1 130 ? -19.062 14.227 15.938 1 97.38 130 GLY B CA 1
ATOM 2705 C C . GLY B 1 130 ? -17.906 13.633 15.141 1 97.38 130 GLY B C 1
ATOM 2706 O O . GLY B 1 130 ? -16.938 13.125 15.711 1 97.38 130 GLY B O 1
ATOM 2707 N N . ALA B 1 131 ? -18 13.719 13.859 1 97.75 131 ALA B N 1
ATOM 2708 C CA . ALA B 1 131 ? -16.938 13.172 13.016 1 97.75 131 ALA B CA 1
ATOM 2709 C C . ALA B 1 131 ? -15.688 14.039 13.078 1 97.75 131 ALA B C 1
ATOM 2711 O O . ALA B 1 131 ? -15.773 15.258 13.242 1 97.75 131 ALA B O 1
ATOM 2712 N N . LYS B 1 132 ? -14.578 13.383 12.984 1 97.31 132 LYS B N 1
ATOM 2713 C CA . LYS B 1 132 ? -13.32 14.109 12.797 1 97.31 132 LYS B CA 1
ATOM 2714 C C . LYS B 1 132 ? -13.055 14.383 11.32 1 97.31 132 LYS B C 1
ATOM 2716 O O . LYS B 1 132 ? -13 13.453 10.508 1 97.31 132 LYS B O 1
ATOM 2721 N N . ILE B 1 133 ? -12.906 15.656 11.023 1 97.25 133 ILE B N 1
ATOM 2722 C CA . ILE B 1 133 ? -12.672 16.047 9.641 1 97.25 133 ILE B CA 1
ATOM 2723 C C . ILE B 1 133 ? -11.273 16.656 9.5 1 97.25 133 ILE B C 1
ATOM 2725 O O . ILE B 1 133 ? -10.922 17.594 10.219 1 97.25 133 ILE B O 1
ATOM 2729 N N . VAL B 1 134 ? -10.469 16.078 8.609 1 96.31 134 VAL B N 1
ATOM 2730 C CA . VAL B 1 134 ? -9.117 16.531 8.336 1 96.31 134 VAL B CA 1
ATOM 2731 C C . VAL B 1 134 ? -8.984 16.922 6.863 1 96.31 134 VAL B C 1
ATOM 2733 O O . VAL B 1 134 ? -9.414 16.172 5.98 1 96.31 134 VAL B O 1
ATOM 2736 N N . THR B 1 135 ? -8.477 18.062 6.602 1 94.31 135 THR B N 1
ATOM 2737 C CA . THR B 1 135 ? -8.25 18.484 5.227 1 94.31 135 THR B CA 1
ATOM 2738 C C . THR B 1 135 ? -6.758 18.531 4.914 1 94.31 135 THR B C 1
ATOM 2740 O O . THR B 1 135 ? -5.949 18.906 5.766 1 94.31 135 THR B O 1
ATOM 2743 N N . TYR B 1 136 ? -6.43 18.203 3.648 1 93.38 136 TYR B N 1
ATOM 2744 C CA . TYR B 1 136 ? -5.004 18.156 3.338 1 93.38 136 TYR B CA 1
ATOM 2745 C C . TYR B 1 136 ? -4.652 19.172 2.262 1 93.38 136 TYR B C 1
ATOM 2747 O O . TYR B 1 136 ? -3.539 19.156 1.728 1 93.38 136 TYR B O 1
ATOM 2755 N N . ALA B 1 137 ? -5.504 20.031 1.887 1 89.12 137 ALA B N 1
ATOM 2756 C CA . ALA B 1 137 ? -5.246 21.031 0.865 1 89.12 137 ALA B CA 1
ATOM 2757 C C . ALA B 1 137 ? -4.02 21.875 1.217 1 89.12 137 ALA B C 1
ATOM 2759 O O . ALA B 1 137 ? -3.273 22.297 0.331 1 89.12 137 ALA B O 1
ATOM 2760 N N . GLY B 1 138 ? -3.789 22.125 2.41 1 84.94 138 GLY B N 1
ATOM 2761 C CA . GLY B 1 138 ? -2.68 22.938 2.869 1 84.94 138 GLY B CA 1
ATOM 2762 C C . GLY B 1 138 ? -1.325 22.312 2.611 1 84.94 138 GLY B C 1
ATOM 2763 O O . GLY B 1 138 ? -0.302 23 2.611 1 84.94 138 GLY B O 1
ATOM 2764 N N . LEU B 1 139 ? -1.308 21.031 2.357 1 86.88 139 LEU B N 1
ATOM 2765 C CA . LEU B 1 139 ? -0.05 20.328 2.143 1 86.88 139 LEU B CA 1
ATOM 2766 C C . LEU B 1 139 ? 0.43 20.5 0.705 1 86.88 139 LEU B C 1
ATOM 2768 O O . LEU B 1 139 ? 1.542 20.094 0.365 1 86.88 139 LEU B O 1
ATOM 2772 N N . ARG B 1 140 ? -0.32 21.109 -0.123 1 81.88 140 ARG B N 1
ATOM 2773 C CA . ARG B 1 140 ? 0.025 21.359 -1.519 1 81.88 140 ARG B CA 1
ATOM 2774 C C . ARG B 1 140 ? 0.435 20.078 -2.225 1 81.88 140 ARG B C 1
ATOM 2776 O O . ARG B 1 140 ? 1.436 20.047 -2.943 1 81.88 140 ARG B O 1
ATOM 2783 N N . HIS B 1 141 ? -0.078 19.031 -1.811 1 87.5 141 HIS B N 1
ATOM 2784 C CA . HIS B 1 141 ? 0.084 17.719 -2.441 1 87.5 141 HIS B CA 1
ATOM 2785 C C . HIS B 1 141 ? -1.266 17.062 -2.68 1 87.5 141 HIS B C 1
ATOM 2787 O O . HIS B 1 141 ? -2.094 16.984 -1.77 1 87.5 141 HIS B O 1
ATOM 2793 N N . THR B 1 142 ? -1.402 16.688 -3.895 1 89.56 142 THR B N 1
ATOM 2794 C CA . THR B 1 142 ? -2.619 15.953 -4.219 1 89.56 142 THR B CA 1
ATOM 2795 C C . THR B 1 142 ? -2.355 14.445 -4.223 1 89.56 142 THR B C 1
ATOM 2797 O O . THR B 1 142 ? -1.761 13.922 -5.16 1 89.56 142 THR B O 1
ATOM 2800 N N . PRO B 1 143 ? -2.818 13.82 -3.225 1 93.25 143 PRO B N 1
ATOM 2801 C CA . PRO B 1 143 ? -2.588 12.375 -3.172 1 93.25 143 PRO B CA 1
ATOM 2802 C C . PRO B 1 143 ? -3.236 11.625 -4.336 1 93.25 143 PRO B C 1
ATOM 2804 O O . PRO B 1 143 ? -4.312 12.016 -4.797 1 93.25 143 PRO B O 1
ATOM 2807 N N . ALA B 1 144 ? -2.645 10.562 -4.738 1 90.69 144 ALA B N 1
ATOM 2808 C CA . ALA B 1 144 ? -3.176 9.719 -5.805 1 90.69 144 ALA B CA 1
ATOM 2809 C C . ALA B 1 144 ? -4.055 8.609 -5.234 1 90.69 144 ALA B C 1
ATOM 2811 O O . ALA B 1 144 ? -4.902 8.055 -5.941 1 90.69 144 ALA B O 1
ATOM 2812 N N . SER B 1 145 ? -3.846 8.312 -4.02 1 92.38 145 SER B N 1
ATOM 2813 C CA . SER B 1 145 ? -4.527 7.172 -3.424 1 92.38 145 SER B CA 1
ATOM 2814 C C . SER B 1 145 ? -5.832 7.594 -2.758 1 92.38 145 SER B C 1
ATOM 2816 O O . SER B 1 145 ? -5.969 8.734 -2.314 1 92.38 145 SER B O 1
ATOM 2818 N N . ARG B 1 146 ? -6.773 6.75 -2.799 1 93.38 146 AR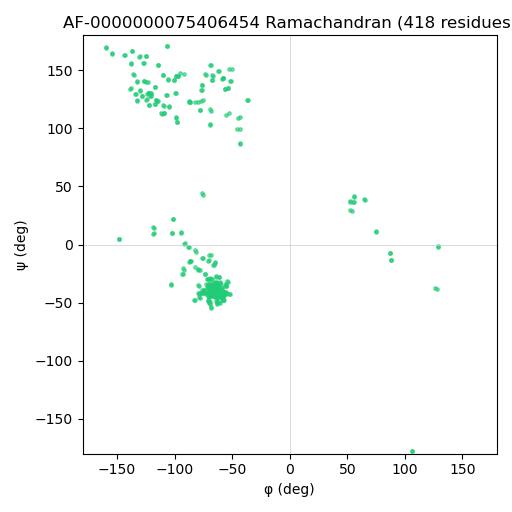G B N 1
ATOM 2819 C CA . ARG B 1 146 ? -8.031 6.832 -2.064 1 93.38 146 ARG B CA 1
ATOM 2820 C C . ARG B 1 146 ? -8.359 5.5 -1.395 1 93.38 146 ARG B C 1
ATOM 2822 O O . ARG B 1 146 ? -8.281 4.445 -2.027 1 93.38 146 ARG B O 1
ATOM 2829 N N . PHE B 1 147 ? -8.656 5.566 -0.104 1 96.62 147 PHE B N 1
ATOM 2830 C CA . PHE B 1 147 ? -8.914 4.301 0.579 1 96.62 147 PHE B CA 1
ATOM 2831 C C . PHE B 1 147 ? -9.82 4.516 1.79 1 96.62 147 PHE B C 1
ATOM 2833 O O . PHE B 1 147 ? -10.023 5.652 2.227 1 96.62 147 PHE B O 1
ATOM 2840 N N . THR B 1 148 ? -10.359 3.467 2.27 1 96.94 148 THR B N 1
ATOM 2841 C CA . THR B 1 148 ? -11.195 3.465 3.461 1 96.94 148 THR B CA 1
ATOM 2842 C C . THR B 1 148 ? -10.781 2.348 4.414 1 96.94 148 THR B C 1
ATOM 2844 O O . THR B 1 148 ? -10.711 1.182 4.02 1 96.94 148 THR B O 1
ATOM 2847 N N . ILE B 1 149 ? -10.477 2.717 5.582 1 97.81 149 ILE B N 1
ATOM 2848 C CA . ILE B 1 149 ? -10.133 1.759 6.625 1 97.81 149 ILE B CA 1
ATOM 2849 C C . ILE B 1 149 ? -11.344 1.513 7.523 1 97.81 149 ILE B C 1
ATOM 2851 O O . ILE B 1 149 ? -12 2.459 7.957 1 97.81 149 ILE B O 1
ATOM 2855 N N . ILE B 1 150 ? -11.648 0.268 7.742 1 97 150 ILE B N 1
ATOM 2856 C CA . ILE B 1 150 ? -12.695 -0.085 8.688 1 97 150 ILE B CA 1
ATOM 2857 C C . ILE B 1 150 ? -12.094 -0.833 9.875 1 97 150 ILE B C 1
ATOM 2859 O O . ILE B 1 150 ? -11 -1.39 9.773 1 97 150 ILE B O 1
ATOM 2863 N N . ASN B 1 151 ? -12.766 -0.775 11.039 1 96.38 151 ASN B N 1
ATOM 2864 C CA . ASN B 1 151 ? -12.289 -1.363 12.289 1 96.38 151 ASN B CA 1
ATOM 2865 C C . ASN B 1 151 ? -10.898 -0.843 12.656 1 96.38 151 ASN B C 1
ATOM 2867 O O . ASN B 1 151 ? -10.023 -1.62 13.031 1 96.38 151 ASN B O 1
ATOM 2871 N N . LYS B 1 152 ? -10.758 0.425 12.453 1 96 152 LYS B N 1
ATOM 2872 C CA . LYS B 1 152 ? -9.484 1.069 12.758 1 96 152 LYS B CA 1
ATOM 2873 C C . LYS B 1 152 ? -9.047 0.782 14.188 1 96 152 LYS B C 1
ATOM 2875 O O . LYS B 1 152 ? -9.859 0.84 15.117 1 96 152 LYS B O 1
ATOM 2880 N N . ASP B 1 153 ? -7.746 0.43 14.391 1 92.44 153 ASP B N 1
ATOM 2881 C CA . ASP B 1 153 ? -7.082 0.229 15.672 1 92.44 153 ASP B CA 1
ATOM 2882 C C . ASP B 1 153 ? -7.504 -1.092 16.312 1 92.44 153 ASP B C 1
ATOM 2884 O O . ASP B 1 153 ? -7.285 -1.311 17.5 1 92.44 153 ASP B O 1
ATOM 2888 N N . ARG B 1 154 ? -8.164 -1.902 15.555 1 93.44 154 ARG B N 1
ATOM 2889 C CA . ARG B 1 154 ? -8.484 -3.26 15.984 1 93.44 154 ARG B CA 1
ATOM 2890 C C . ARG B 1 154 ? -7.625 -4.285 15.25 1 93.44 154 ARG B C 1
ATOM 2892 O O . ARG B 1 154 ? -7.004 -3.965 14.234 1 93.44 154 ARG B O 1
ATOM 2899 N N . HIS B 1 155 ? -7.707 -5.516 15.703 1 90.88 155 HIS B N 1
ATOM 2900 C CA . HIS B 1 155 ? -6.906 -6.586 15.117 1 90.88 155 HIS B CA 1
ATOM 2901 C C . HIS B 1 155 ? -7.441 -6.992 13.75 1 90.88 155 HIS B C 1
ATOM 2903 O O . HIS B 1 155 ? -6.695 -7.504 12.914 1 90.88 155 HIS B O 1
ATOM 2909 N N . ASP B 1 156 ? -8.75 -6.754 13.547 1 90.88 156 ASP B N 1
ATOM 2910 C CA . ASP B 1 156 ? -9.375 -7.168 12.297 1 90.88 156 ASP B CA 1
ATOM 2911 C C . ASP B 1 156 ? -9.539 -5.984 11.352 1 90.88 156 ASP B C 1
ATOM 2913 O O . ASP B 1 156 ? -10.414 -5.992 10.484 1 90.88 156 ASP B O 1
ATOM 2917 N N . ALA B 1 157 ? -8.758 -4.988 11.562 1 95.5 157 ALA B N 1
ATOM 2918 C CA . ALA B 1 157 ? -8.812 -3.818 10.688 1 95.5 157 ALA B CA 1
ATOM 2919 C C . ALA B 1 157 ? -8.539 -4.199 9.234 1 95.5 157 ALA B C 1
ATOM 2921 O O . ALA B 1 157 ? -7.754 -5.109 8.961 1 95.5 157 ALA B O 1
ATOM 2922 N N . GLN B 1 158 ? -9.258 -3.516 8.32 1 94.88 158 GLN B N 1
ATOM 2923 C CA . GLN B 1 158 ? -9.117 -3.736 6.887 1 94.88 158 GLN B CA 1
ATOM 2924 C C . GLN B 1 158 ? -9.117 -2.416 6.125 1 94.88 158 GLN B C 1
ATOM 2926 O O . GLN B 1 158 ? -9.641 -1.411 6.609 1 94.88 158 GLN B O 1
ATOM 2931 N N . VAL B 1 159 ? -8.531 -2.488 4.992 1 96.25 159 VAL B N 1
ATOM 2932 C CA . VAL B 1 159 ? -8.5 -1.299 4.148 1 96.25 159 VAL B CA 1
ATOM 2933 C C . VAL B 1 159 ? -8.969 -1.655 2.736 1 96.25 159 VAL B C 1
ATOM 2935 O O . VAL B 1 159 ? -8.633 -2.723 2.219 1 96.25 159 VAL B O 1
ATOM 2938 N N . ALA B 1 160 ? -9.844 -0.858 2.215 1 94.69 160 ALA B N 1
ATOM 2939 C CA . ALA B 1 160 ? -10.258 -0.935 0.815 1 94.69 160 ALA B CA 1
ATOM 2940 C C . ALA B 1 160 ? -9.672 0.22 0.007 1 94.69 160 ALA B C 1
ATOM 2942 O O . ALA B 1 160 ? -9.781 1.383 0.406 1 94.69 160 ALA B O 1
ATOM 2943 N N . VAL B 1 161 ? -9.062 -0.072 -1.038 1 93.69 161 VAL B N 1
ATOM 2944 C CA . VAL B 1 161 ? -8.438 0.958 -1.855 1 93.69 161 VAL B CA 1
ATOM 2945 C C . VAL B 1 161 ? -8.984 0.896 -3.279 1 93.69 161 VAL B C 1
ATOM 2947 O O . VAL B 1 161 ? -9.07 -0.182 -3.873 1 93.69 161 VAL B O 1
ATOM 2950 N N . GLY B 1 162 ? -9.383 2.064 -3.721 1 88.31 162 GLY B N 1
ATOM 2951 C CA . GLY B 1 162 ? -9.883 2.166 -5.082 1 88.31 162 GLY B CA 1
ATOM 2952 C C . GLY B 1 162 ? -8.836 2.646 -6.07 1 88.31 162 GLY B C 1
ATOM 2953 O O . GLY B 1 162 ? -7.953 3.436 -5.715 1 88.31 162 GLY B O 1
ATOM 2954 N N . GLY B 1 163 ? -8.953 2.102 -7.254 1 80.69 163 GLY B N 1
ATOM 2955 C CA . GLY B 1 163 ? -8.094 2.545 -8.344 1 80.69 163 GLY B CA 1
ATOM 2956 C C . GLY B 1 163 ? -8.648 2.205 -9.711 1 80.69 163 GLY B C 1
ATOM 2957 O O . GLY B 1 163 ? -9.711 1.591 -9.828 1 80.69 163 GLY B O 1
ATOM 2958 N N . LYS B 1 164 ? -7.969 2.812 -10.648 1 76.75 164 LYS B N 1
ATOM 2959 C CA . LYS B 1 164 ? -8.359 2.514 -12.023 1 76.75 164 LYS B CA 1
ATOM 2960 C C . LYS B 1 164 ? -7.352 1.575 -12.688 1 76.75 164 LYS B C 1
ATOM 2962 O O . LYS B 1 164 ? -6.145 1.812 -12.633 1 76.75 164 LYS B O 1
ATOM 2967 N N . VAL B 1 165 ? -7.852 0.441 -13.055 1 67.62 165 VAL B N 1
ATOM 2968 C CA . VAL B 1 165 ? -7.047 -0.486 -13.844 1 67.62 165 VAL B CA 1
ATOM 2969 C C . VAL B 1 165 ? -7.695 -0.7 -15.211 1 67.62 165 VAL B C 1
ATOM 2971 O O . VAL B 1 165 ? -8.836 -1.158 -15.297 1 67.62 165 VAL B O 1
ATOM 2974 N N . ASP B 1 166 ? -6.953 -0.38 -16.266 1 66.25 166 ASP B N 1
ATOM 2975 C CA . ASP B 1 166 ? -7.43 -0.533 -17.641 1 66.25 166 ASP B CA 1
ATOM 2976 C C . ASP B 1 166 ? -8.781 0.161 -17.828 1 66.25 166 ASP B C 1
ATOM 2978 O O . ASP B 1 166 ? -9.711 -0.423 -18.391 1 66.25 166 ASP B O 1
ATOM 2982 N N . GLY B 1 167 ? -8.969 1.303 -17.203 1 70.88 167 GLY B N 1
ATOM 2983 C CA . GLY B 1 167 ? -10.172 2.094 -17.406 1 70.88 167 GLY B CA 1
ATOM 2984 C C . GLY B 1 167 ? -11.312 1.683 -16.484 1 70.88 167 GLY B C 1
ATOM 2985 O O . GLY B 1 167 ? -12.359 2.328 -16.453 1 70.88 167 GLY B O 1
ATOM 2986 N N . GLN B 1 168 ? -11.141 0.609 -15.75 1 75.19 168 GLN B N 1
ATOM 2987 C CA . GLN B 1 168 ? -12.172 0.138 -14.836 1 75.19 168 GLN B CA 1
ATOM 2988 C C . GLN B 1 168 ? -11.797 0.427 -13.383 1 75.19 168 GLN B C 1
ATOM 2990 O O . GLN B 1 168 ? -10.617 0.364 -13.016 1 75.19 168 GLN B O 1
ATOM 2995 N N . HIS B 1 169 ? -12.82 0.759 -12.703 1 83.12 169 HIS B N 1
ATOM 2996 C CA . HIS B 1 169 ? -12.602 0.972 -11.281 1 83.12 169 HIS B CA 1
ATOM 2997 C C . HIS B 1 169 ? -12.477 -0.354 -10.531 1 83.12 169 HIS B C 1
ATOM 2999 O O . HIS B 1 169 ? -13.336 -1.231 -10.68 1 83.12 169 HIS B O 1
ATOM 3005 N N . VAL B 1 170 ? -11.438 -0.493 -9.891 1 85.56 170 VAL B N 1
ATOM 3006 C CA . VAL B 1 170 ? -11.195 -1.715 -9.133 1 85.56 170 VAL B CA 1
ATOM 3007 C C . VAL B 1 170 ? -10.938 -1.371 -7.668 1 85.56 170 VAL B C 1
ATOM 3009 O O . VAL B 1 170 ? -10.328 -0.346 -7.363 1 85.56 170 VAL B O 1
ATOM 3012 N N . ILE B 1 171 ? -11.492 -2.199 -6.816 1 89.69 171 ILE B N 1
ATOM 3013 C CA . ILE B 1 171 ? -11.289 -2.021 -5.383 1 89.69 171 ILE B CA 1
ATOM 3014 C C . ILE B 1 171 ? -10.539 -3.225 -4.816 1 89.69 171 ILE B C 1
ATOM 3016 O O . ILE B 1 171 ? -10.977 -4.367 -4.984 1 89.69 171 ILE B O 1
ATOM 3020 N N . HIS B 1 172 ? -9.438 -2.947 -4.188 1 90.12 172 HIS B N 1
ATOM 3021 C CA . HIS B 1 172 ? -8.656 -3.955 -3.477 1 90.12 172 HIS B CA 1
ATOM 3022 C C . HIS B 1 172 ? -8.914 -3.898 -1.976 1 90.12 172 HIS B C 1
ATOM 3024 O O . HIS B 1 172 ? -9.078 -2.814 -1.409 1 90.12 172 HIS B O 1
ATOM 3030 N N . GLU B 1 173 ? -8.953 -5.047 -1.449 1 90.5 173 GLU B N 1
ATOM 3031 C CA . GLU B 1 173 ? -9.094 -5.137 0 1 90.5 173 GLU B CA 1
ATOM 3032 C C . GLU B 1 173 ? -7.879 -5.801 0.637 1 90.5 173 GLU B C 1
ATOM 3034 O O . GLU B 1 173 ? -7.379 -6.809 0.134 1 90.5 173 GLU B O 1
ATOM 3039 N N . PHE B 1 174 ? -7.406 -5.203 1.742 1 89.94 174 PHE B N 1
ATOM 3040 C CA . PHE B 1 174 ? -6.277 -5.77 2.469 1 89.94 174 PHE B CA 1
ATOM 3041 C C . PHE B 1 174 ? -6.566 -5.824 3.965 1 89.94 174 PHE B C 1
ATOM 3043 O O . PHE B 1 174 ? -7.137 -4.887 4.523 1 89.94 174 PHE B O 1
ATOM 3050 N N . GLN B 1 175 ? -6.125 -6.895 4.52 1 87.69 175 GLN B N 1
ATOM 3051 C CA . GLN B 1 175 ? -6.277 -7.055 5.961 1 87.69 175 GLN B CA 1
ATOM 3052 C C . GLN B 1 175 ? -4.988 -6.703 6.695 1 87.69 175 GLN B C 1
ATOM 3054 O O . GLN B 1 175 ? -3.893 -6.957 6.191 1 87.69 175 GLN B O 1
ATOM 3059 N N . GLN B 1 176 ? -5.219 -6.145 7.844 1 88.81 176 GLN B N 1
ATOM 3060 C CA . GLN B 1 176 ? -4.066 -5.859 8.695 1 88.81 176 GLN B CA 1
ATOM 3061 C C . GLN B 1 176 ? -3.254 -7.125 8.961 1 88.81 176 GLN B C 1
ATOM 3063 O O . GLN B 1 176 ? -3.816 -8.188 9.242 1 88.81 176 GLN B O 1
ATOM 3068 N N . GLY B 1 177 ? -1.925 -6.945 8.805 1 79.69 177 GLY B N 1
ATOM 3069 C CA . GLY B 1 177 ? -1.039 -8.047 9.141 1 79.69 177 GLY B CA 1
ATOM 3070 C C . GLY B 1 177 ? -0.807 -9 7.98 1 79.69 177 GLY B C 1
ATOM 3071 O O . GLY B 1 177 ? 0.121 -9.812 8.016 1 79.69 177 GLY B O 1
ATOM 3072 N N . HIS B 1 178 ? -1.584 -8.953 6.891 1 77.06 178 HIS B N 1
ATOM 3073 C CA . HIS B 1 178 ? -1.477 -9.914 5.801 1 77.06 178 HIS B CA 1
ATOM 3074 C C . HIS B 1 178 ? -0.747 -9.312 4.602 1 77.06 178 HIS B C 1
ATOM 3076 O O . HIS B 1 178 ? -0.024 -10.016 3.895 1 77.06 178 HIS B O 1
ATOM 3082 N N . HIS B 1 179 ? -0.983 -8.133 4.445 1 82.94 179 HIS B N 1
ATOM 3083 C CA . HIS B 1 179 ? -0.374 -7.398 3.34 1 82.94 179 HIS B CA 1
ATOM 3084 C C . HIS B 1 179 ? 0.167 -6.051 3.803 1 82.94 179 HIS B C 1
ATOM 3086 O O . HIS B 1 179 ? -0.427 -5.402 4.668 1 82.94 179 HIS B O 1
ATOM 3092 N N . PRO B 1 180 ? 1.196 -5.637 3.242 1 89.44 180 PRO B N 1
ATOM 3093 C CA . PRO B 1 180 ? 1.82 -4.41 3.74 1 89.44 180 PRO B CA 1
ATOM 3094 C C . PRO B 1 180 ? 0.999 -3.162 3.43 1 89.44 180 PRO B C 1
ATOM 3096 O O . PRO B 1 180 ? 1.264 -2.092 3.982 1 89.44 180 PRO B O 1
ATOM 3099 N N . PHE B 1 181 ? 0.079 -3.293 2.576 1 92.12 181 PHE B N 1
ATOM 3100 C CA . PHE B 1 181 ? -0.684 -2.121 2.164 1 92.12 181 PHE B CA 1
ATOM 3101 C C . PHE B 1 181 ? -1.337 -1.45 3.367 1 92.12 181 PHE B C 1
ATOM 3103 O O . PHE B 1 181 ? -1.303 -0.225 3.494 1 92.12 181 PHE B O 1
ATOM 3110 N N . PHE B 1 182 ? -1.884 -2.279 4.223 1 93.88 182 PHE B N 1
ATOM 3111 C CA . PHE B 1 182 ? -2.604 -1.711 5.355 1 93.88 182 PHE B CA 1
ATOM 3112 C C . PHE B 1 182 ? -1.695 -0.803 6.176 1 93.88 182 PHE B C 1
ATOM 3114 O O . PHE B 1 182 ? -2.088 0.305 6.547 1 93.88 182 PHE B O 1
ATOM 3121 N N . ALA B 1 183 ? -0.548 -1.233 6.43 1 93.75 183 ALA B N 1
ATOM 3122 C CA . ALA B 1 183 ? 0.37 -0.495 7.293 1 93.75 183 ALA B CA 1
ATOM 3123 C C . ALA B 1 183 ? 0.688 0.878 6.707 1 93.75 183 ALA B C 1
ATOM 3125 O O . ALA B 1 183 ? 0.673 1.883 7.422 1 93.75 183 ALA B O 1
ATOM 3126 N N . VAL B 1 184 ? 0.912 0.934 5.449 1 96.12 184 VAL B N 1
ATOM 3127 C CA . VAL B 1 184 ? 1.291 2.195 4.82 1 96.12 184 VAL B CA 1
ATOM 3128 C C . VAL B 1 184 ? 0.081 3.125 4.754 1 96.12 184 VAL B C 1
ATOM 3130 O O . VAL B 1 184 ? 0.202 4.328 4.996 1 96.12 184 VAL B O 1
ATOM 3133 N N . ALA B 1 185 ? -1.032 2.574 4.422 1 97.19 185 ALA B N 1
ATOM 3134 C CA . ALA B 1 185 ? -2.256 3.371 4.391 1 97.19 185 ALA B CA 1
ATOM 3135 C C . ALA B 1 185 ? -2.578 3.934 5.773 1 97.19 185 ALA B C 1
ATOM 3137 O O . ALA B 1 185 ? -2.924 5.109 5.906 1 97.19 185 ALA B O 1
ATOM 3138 N N . ASN B 1 186 ? -2.451 3.096 6.707 1 97 186 ASN B N 1
ATOM 3139 C CA . ASN B 1 186 ? -2.695 3.512 8.086 1 97 186 ASN B CA 1
ATOM 3140 C C . ASN B 1 186 ? -1.707 4.586 8.531 1 97 186 ASN B C 1
ATOM 3142 O O . ASN B 1 186 ? -2.084 5.531 9.227 1 97 186 ASN B O 1
ATOM 3146 N N . ASP B 1 187 ? -0.464 4.441 8.195 1 96.44 187 ASP B N 1
ATOM 3147 C CA . ASP B 1 187 ? 0.542 5.453 8.492 1 96.44 187 ASP B CA 1
ATOM 3148 C C . ASP B 1 187 ? 0.169 6.797 7.867 1 96.44 187 ASP B C 1
ATOM 3150 O O . ASP B 1 187 ? 0.245 7.836 8.531 1 96.44 187 ASP B O 1
ATOM 3154 N N . LEU B 1 188 ? -0.191 6.738 6.629 1 96.38 188 LEU B N 1
ATOM 3155 C CA . LEU B 1 188 ? -0.572 7.957 5.922 1 96.38 188 LEU B CA 1
ATOM 3156 C C . LEU B 1 188 ? -1.744 8.641 6.617 1 96.38 188 LEU B C 1
ATOM 3158 O O . LEU B 1 188 ? -1.693 9.844 6.887 1 96.38 188 LEU B O 1
ATOM 3162 N N . ALA B 1 189 ? -2.705 7.879 6.949 1 97.06 189 ALA B N 1
ATOM 3163 C CA . ALA B 1 189 ? -3.877 8.422 7.629 1 97.06 189 ALA B CA 1
ATOM 3164 C C . ALA B 1 189 ? -3.498 9.008 8.984 1 97.06 189 ALA B C 1
ATOM 3166 O O . ALA B 1 189 ? -3.869 10.141 9.305 1 97.06 189 ALA B O 1
ATOM 3167 N N . ASP B 1 190 ? -2.74 8.32 9.742 1 96.19 190 ASP B N 1
ATOM 3168 C CA . ASP B 1 190 ? -2.389 8.742 11.094 1 96.19 190 ASP B CA 1
ATOM 3169 C C . ASP B 1 190 ? -1.533 10.008 11.078 1 96.19 190 ASP B C 1
ATOM 3171 O O . ASP B 1 190 ? -1.697 10.883 11.93 1 96.19 190 ASP B O 1
ATOM 3175 N N . ILE B 1 191 ? -0.705 10.07 10.203 1 94.12 191 ILE B N 1
ATOM 3176 C CA . ILE B 1 191 ? 0.158 11.234 10.094 1 94.12 191 ILE B CA 1
ATOM 3177 C C . ILE B 1 191 ? -0.683 12.469 9.781 1 94.12 191 ILE B C 1
ATOM 3179 O O . ILE B 1 191 ? -0.492 13.531 10.383 1 94.12 191 ILE B O 1
ATOM 3183 N N . LEU B 1 192 ? -1.582 12.32 8.891 1 94.56 192 LEU B N 1
ATOM 3184 C CA . LEU B 1 192 ? -2.43 13.453 8.516 1 94.56 192 LEU B CA 1
ATOM 3185 C C . LEU B 1 192 ? -3.322 13.867 9.68 1 94.56 192 LEU B C 1
ATOM 3187 O O . LEU B 1 192 ? -3.518 15.062 9.922 1 94.56 192 LEU B O 1
ATOM 3191 N N . ILE B 1 193 ? -3.811 12.898 10.359 1 94.12 193 ILE B N 1
ATOM 3192 C CA . ILE B 1 193 ? -4.652 13.18 11.516 1 94.12 193 ILE B CA 1
ATOM 3193 C C . ILE B 1 193 ? -3.834 13.898 12.586 1 94.12 193 ILE B C 1
ATOM 3195 O O . ILE B 1 193 ? -4.293 14.891 13.164 1 94.12 193 ILE B O 1
ATOM 3199 N N . LYS B 1 194 ? -2.664 13.477 12.789 1 92.12 194 LYS B N 1
ATOM 3200 C CA . LYS B 1 194 ? -1.802 14.086 13.797 1 92.12 194 LYS B CA 1
ATOM 3201 C C . LYS B 1 194 ? -1.403 15.5 13.398 1 92.12 194 LYS B C 1
ATOM 3203 O O . LYS B 1 194 ? -1.319 16.391 14.25 1 92.12 194 LYS B O 1
ATOM 3208 N N . LEU B 1 195 ? -1.145 15.68 12.188 1 89.56 195 LEU B N 1
ATOM 3209 C CA . LEU B 1 195 ? -0.791 17 11.695 1 89.56 195 LEU B CA 1
ATOM 3210 C C . LEU B 1 195 ? -1.938 17.984 11.906 1 89.56 195 LEU B C 1
ATOM 3212 O O . LEU B 1 195 ? -1.71 19.156 12.234 1 89.56 195 LEU B O 1
ATOM 3216 N N . ASP B 1 196 ? -3.082 17.484 11.688 1 89.06 196 ASP B N 1
ATOM 3217 C CA . ASP B 1 196 ? -4.262 18.328 11.883 1 89.06 196 ASP B CA 1
ATOM 3218 C C . ASP B 1 196 ? -4.414 18.719 13.344 1 89.06 196 ASP B C 1
ATOM 3220 O O . ASP B 1 196 ? -4.715 19.875 13.648 1 89.06 196 ASP B O 1
ATOM 3224 N N . VAL B 1 197 ? -4.137 17.859 14.188 1 85.69 197 VAL B N 1
ATOM 3225 C CA . VAL B 1 197 ? -4.23 18.125 15.617 1 85.69 197 VAL B CA 1
ATOM 3226 C C . VAL B 1 197 ? -3.162 19.141 16.031 1 85.69 197 VAL B C 1
ATOM 3228 O O . VAL B 1 197 ? -3.438 20.062 16.797 1 85.69 197 VAL B O 1
ATOM 3231 N N . MET B 1 198 ? -2.031 19 15.484 1 82.25 198 MET B N 1
ATOM 3232 C CA . MET B 1 198 ? -0.931 19.906 15.805 1 82.25 198 MET B CA 1
ATOM 3233 C C . MET B 1 198 ? -1.213 21.312 15.289 1 82.25 198 MET B C 1
ATOM 3235 O O . MET B 1 198 ? -0.854 22.297 15.938 1 82.25 198 MET B O 1
ATOM 3239 N N . SER B 1 199 ? -1.818 21.375 14.188 1 81.62 199 SER B N 1
ATOM 3240 C CA . SER B 1 199 ? -2.143 22.672 13.617 1 81.62 199 SER B CA 1
ATOM 3241 C C . SER B 1 199 ? -3.229 23.375 14.422 1 81.62 199 SER B C 1
ATOM 3243 O O . SER B 1 199 ? -3.197 24.594 14.57 1 81.62 199 SER B O 1
ATOM 3245 N N . GLN B 1 200 ? -4.105 22.609 14.93 1 81 200 GLN B N 1
ATOM 3246 C CA . GLN B 1 200 ? -5.168 23.188 15.742 1 81 200 GLN B CA 1
ATOM 3247 C C . GLN B 1 200 ? -4.637 23.641 17.109 1 81 200 GLN B C 1
ATOM 3249 O O . GLN B 1 200 ? -5.07 24.672 17.641 1 81 200 GLN B O 1
ATOM 3254 N N . ASP B 1 201 ? -3.699 22.922 17.609 1 74.31 201 ASP B N 1
ATOM 3255 C CA . ASP B 1 201 ? -3.094 23.297 18.875 1 74.31 201 ASP B CA 1
ATOM 3256 C C . ASP B 1 201 ? -2.291 24.594 18.75 1 74.31 201 ASP B C 1
ATOM 3258 O O . ASP B 1 201 ? -2.305 25.422 19.672 1 74.31 201 ASP B O 1
ATOM 3262 N N . LYS B 1 202 ? -1.655 24.922 17.75 1 75.25 202 LYS B N 1
ATOM 3263 C CA . LYS B 1 202 ? -0.856 26.125 17.531 1 75.25 202 LYS B CA 1
ATOM 3264 C C . LYS B 1 202 ? -1.744 27.359 17.391 1 75.25 202 LYS B C 1
ATOM 3266 O O . LYS B 1 202 ? -1.395 28.438 17.875 1 75.25 202 LYS B O 1
ATOM 3271 N N . VAL B 1 203 ? -2.875 27.109 16.781 1 67.5 203 VAL B N 1
ATOM 3272 C CA . VAL B 1 203 ? -3.805 28.234 16.625 1 67.5 203 VAL B CA 1
ATOM 3273 C C . VAL B 1 203 ? -4.402 28.609 17.969 1 67.5 203 VAL B C 1
ATOM 3275 O O . VAL B 1 203 ? -4.555 29.797 18.281 1 67.5 203 VAL B O 1
ATOM 3278 N N . LYS B 1 204 ? -4.566 27.734 18.875 1 71 204 LYS B N 1
ATOM 3279 C CA . LYS B 1 204 ? -5.113 27.984 20.203 1 71 204 LYS B CA 1
ATOM 3280 C C . LYS B 1 204 ? -4.086 28.672 21.094 1 71 204 LYS B C 1
ATOM 3282 O O . LYS B 1 204 ? -4.438 29.547 21.891 1 71 204 LYS B O 1
ATOM 3287 N N . GLU B 1 205 ? -2.881 28.188 20.922 1 68.75 205 GLU B N 1
ATOM 3288 C CA . GLU B 1 205 ? -1.825 28.781 21.734 1 68.75 205 GLU B CA 1
ATOM 3289 C C . GLU B 1 205 ? -1.604 30.25 21.359 1 68.75 205 GLU B C 1
ATOM 3291 O O . GLU B 1 205 ? -1.361 31.094 22.219 1 68.75 205 GLU B O 1
ATOM 3296 N N . HIS B 1 206 ? -1.705 30.5 20.141 1 64.31 206 HIS B N 1
ATOM 3297 C CA . HIS B 1 206 ? -1.5 31.875 19.703 1 64.31 206 HIS B CA 1
ATOM 3298 C C . HIS B 1 206 ? -2.729 32.719 19.984 1 64.31 206 HIS B C 1
ATOM 3300 O O . HIS B 1 206 ? -2.641 33.969 20 1 64.31 206 HIS B O 1
ATOM 3306 N N . ALA B 1 207 ? -3.844 32.25 20.141 1 62.03 207 ALA B N 1
ATOM 3307 C CA . ALA B 1 207 ? -5.07 32.969 20.453 1 62.03 207 ALA B CA 1
ATOM 3308 C C . ALA B 1 207 ? -5.16 33.312 21.953 1 62.03 207 ALA B C 1
ATOM 3310 O O . ALA B 1 207 ? -5.992 34.094 22.375 1 62.03 207 ALA B O 1
ATOM 3311 N N . LEU B 1 208 ? -4.477 32.625 22.766 1 54.72 208 LEU B N 1
ATOM 3312 C CA . LEU B 1 208 ? -4.496 33 24.188 1 54.72 208 LEU B CA 1
ATOM 3313 C C . LEU B 1 208 ? -3.797 34.344 24.406 1 54.72 208 LEU B C 1
ATOM 3315 O O . LEU B 1 208 ? -2.666 34.531 23.953 1 54.72 208 LEU B O 1
ATOM 3319 N N . PRO B 1 209 ? -4.496 35.312 24.812 1 50.97 209 PRO B N 1
ATOM 3320 C CA . PRO B 1 209 ? -4.012 36.656 25.125 1 50.97 209 PRO B CA 1
ATOM 3321 C C . PRO B 1 209 ? -2.84 36.656 26.109 1 50.97 209 PRO B C 1
ATOM 3323 O O . PRO B 1 209 ? -2.785 35.812 27 1 50.97 209 PRO B O 1
ATOM 3326 N N . THR B 1 210 ? -1.558 37.094 25.609 1 47.12 210 THR B N 1
ATOM 3327 C CA . THR B 1 210 ? -0.573 37.531 26.594 1 47.12 210 THR B CA 1
ATOM 3328 C C . THR B 1 210 ? -1.224 38.406 27.656 1 47.12 210 THR B C 1
ATOM 3330 O O . THR B 1 210 ? -1.669 39.531 27.344 1 47.12 210 THR B O 1
ATOM 3333 N N . CYS B 1 211 ? -1.719 37.781 28.609 1 39.12 211 CYS B N 1
ATOM 3334 C CA . CYS B 1 211 ? -1.926 38.656 29.75 1 39.12 211 CYS B CA 1
ATOM 3335 C C . CYS B 1 211 ? -0.594 39.125 30.344 1 39.12 211 CYS B C 1
ATOM 3337 O O . CYS B 1 211 ? 0.356 38.344 30.406 1 39.12 211 CYS B O 1
#

Secondary structure (DSSP, 8-state):
-HHHHHHHHHHHHHHHHHHHHHSS-TT----HHHHHHHHHHHHHHHHHHHHHHHHHHHT--EEE-SHHHHHHHHHHHHTSSS-EEEE-SS-GGG-SHHHHHHHHHHHHTT-EEEEESS--HHHHHHHHHT-EEEE-GGGT---S-EEEEESTTSTT-EEEEEEEETTEEEEEEEETTTSHHHHHHHHHHHHHHHHHHHHHHHHHHHHS---/-HHHHHHHHHHHHHHHHHHHHHSS-TT----HHHHHHHHHHHHHHHHHHHHHHHHHHHT--EEE-SHHHHHHHHHHHHTSSS-EEEE-SS-GGG-SHHHHHHHHHHHHTT-EEEEESS--HHHHHHHHHT-EEEE-GGGT---S-EEEEESTTSTT-EEEEEEEETTEEEEEEEETTTSHHHHHHHHHHHHHHHHHHHHHHHHHHHHS---

Organism: Magnetospirillum gryphiswaldense (strain DSM 6361 / JCM 21280 / NBRC 15271 / MSR-1) (NCBI:txid431944)

Sequence (422 aa):
MLFMNLLSVYGSVASLAGLAITFREQGKPFSSLELALYIVAGMLTLLWSIMAFRSYYKNRPHSCRTEKQILKYMLKWISHPGRAVIFTRDMSWTNNDDVKSVLLKKAAANELTIILEHDIPLADELRAEGAKIVTYAGLRHTPASRFTIINKDRHDAQVAVGGKVDGQHVIHEFQQGHHPFFAVANDLADILIKLDVMSQDKVKEHALPTCMLFMNLLSVYGSVASLAGLAITFREQGKPFSSLELALYIVAGMLTLLWSIMAFRSYYKNRPHSCRTEKQILKYMLKWISHPGRAVIFTRDMSWTNNDDVKSVLLKKAAANELTIILEHDIPLADELRAEGAKIVTYAGLRHTPASRFTIINKDRHDAQVAVGGKVDGQHVIHEFQQGHHPFFAVANDLADILIKLDVMSQDKVKEHALPTC

Nearest PDB structures (foldseek):
  4czz-assembly1_A  TM=2.277E-01  e=4.630E+00  Homo sapiens
  4c18-assembly1_B  TM=6.927E-01  e=8.394E+00  Pseudomonas aeruginosa
  5l3d-assembly1_A  TM=2.396E-01  e=4.618E+00  Homo sapiens
  2l8o-assembly1_A  TM=3.548E-01  e=9.460E+00  Cytophaga hutchinsonii ATCC 33406
  4fpw-assembly3_A  TM=2.880E-01  e=6.226E+00  Micromonospora echinospora